Protein AF-0000000086033876 (afdb_homodimer)

Foldseek 3Di:
DDDDPPPDDDDDDPPPPDPDPPDDDPPPPDPPPDCPPPPPPPPDPPVVCVVVVVVVVPCCDPVQLVVLLVVLVVLCVVQDFAEEEFAALPADCPDPLLQQLLQLLLQRCLLLVGEYEYQLHHDSRVSNVNSNVVNVGHYAHEHEQPPDPCPDDDPDRPDDDPSRYHYDPDPVSRLSSSLVSQAAADLSRQYEYEYGYHDDRRVVSVVVNLVCVLVVNSPHPDDGAYEYACAVNRCVVVVVVVVVCCVVPVDPPCSVVVSYHYHHHSVVVLVVSCVVSVPDPVSSPRPPPPPPPD/DDDDDDPCPPDDDPDPPPPDDPPDDPPPPDPDPPPPPPPPPPPDPPVLCVVVVVVVPPPPPPVVLVVLLVVLVVLCVVQDFAEEEFAALPADCPDPLLQQLLQLLLQRCLLLVGEYEYQLHHDSRVSNVNSNVVNVGAYAHEHEQDPDDPPPDDPDRPDDDPSRYHYGPDPVSRLSSSLVSQAAADLSRQYEYEYGYHDDRRVVSVVVNLVCVLVVNSPHPDDGAYEYACAVNRCVVVVVVVVVCCVVPVDPPCSVVVSYHYHHHSVVVLVVSCVVSVPDPVSSPRPPPPPPPD

InterPro domains:
  IPR031100 LOG family [PF03641] (125-273)

Organism: Dendrobium nobile (NCBI:txid94219)

Sequence (588 aa):
MACNSAGGASASRVLLMKRRHHPGNKIEIGAGGSGRRSRVAMLSPRAFSADLKLELSQRSSPDQVKKEVQSCYELIQKLGRGAIYLGSSRVKDDHPHYLQAVELARDIARLLECTTWTGAGPGLMDAAIKGALEANKPVGGFKIAKESGEWSSSNFHPYLPSESYLTCRFFSARKHGLVDAAVRNEPSDMTVVVAFPGGIGTLDEVFEILALIQLDRIGSKLPVPFLLMNYDSFYSKLLEFFHDCEKWGAVAEGEIASLWRVCSENREALEYLANFYSIPQSKRNFGNREEHKIMACNSAGGASASRVLLMKRRHHPGNKIEIGAGGSGRRSRVAMLSPRAFSADLKLELSQRSSPDQVKKEVQSCYELIQKLGRGAIYLGSSRVKDDHPHYLQAVELARDIARLLECTTWTGAGPGLMDAAIKGALEANKPVGGFKIAKESGEWSSSNFHPYLPSESYLTCRFFSARKHGLVDAAVRNEPSDMTVVVAFPGGIGTLDEVFEILALIQLDRIGSKLPVPFLLMNYDSFYSKLLEFFHDCEKWGAVAEGEIASLWRVCSENREALEYLANFYSIPQSKRNFGNREEHKI

Secondary structure (DSSP, 8-state):
--------------------------------------------HHHHHHHHHHHHHTT--HHHHHHHHHHHHHHHHHH--EEEEE--SS--TTSHHHHHHHHHHHHHHHHHT-EEEE---STHHHHHHHHHHHTT--EEEEEEP--SS---S-SS-SSS-GGGEEEES-HHHHHHHHHHHH--SSTT---EEEE-S--HHHHHHHHHHHHHHHTT-S--SS---EEEE-GGGTTHHHHHHHHHHHHTTSS-TTTTTTT-EEESSHHHHHHHHHHHTT--GGG---S-------/--------------------------------------------HHHHHHHHHHHHHS--THHHHHHHHHHHHHHHHHH--EEEEE--SS--TTSHHHHHHHHHHHHHHHHHT-EEEE---STHHHHHHHHHHHTT--EEEEEEP--SS---S-SS-SSS-GGGEEEES-HHHHHHHHHHHH--SSTT---EEEE-S--HHHHHHHHHHHHHHHTT-S--SS---EEEE-GGGTTHHHHHHHHHHHHTTSS-TTTTTTT-EEESSHHHHHHHHHHHTT--GGG---S-------

Structure (mmCIF, N/CA/C/O backbone):
data_AF-0000000086033876-model_v1
#
loop_
_entity.id
_entity.type
_entity.pdbx_description
1 polymer "Cytokinin riboside 5'-monophosphate phosphoribohydrolase"
#
loop_
_atom_site.group_PDB
_atom_site.id
_atom_site.type_symbol
_atom_site.label_atom_id
_atom_site.label_alt_id
_atom_site.label_comp_id
_atom_site.label_asym_id
_atom_site.label_entity_id
_atom_site.label_seq_id
_atom_site.pdbx_PDB_ins_code
_atom_site.Cartn_x
_atom_site.Cartn_y
_atom_site.Cartn_z
_atom_site.occupancy
_atom_site.B_iso_or_equiv
_atom_site.auth_seq_id
_atom_site.auth_comp_id
_atom_site.auth_asym_id
_atom_site.auth_atom_id
_atom_site.pdbx_PDB_model_num
ATOM 1 N N . MET A 1 1 ? -5.711 74.812 -3.604 1 17.19 1 MET A N 1
ATOM 2 C CA . MET A 1 1 ? -4.438 75.438 -3.182 1 17.19 1 MET A CA 1
ATOM 3 C C . MET A 1 1 ? -3.297 74.438 -3.365 1 17.19 1 MET A C 1
ATOM 5 O O . MET A 1 1 ? -2.211 74.812 -3.816 1 17.19 1 MET A O 1
ATOM 9 N N . ALA A 1 2 ? -3.32 73.125 -2.744 1 16.47 2 ALA A N 1
ATOM 10 C CA . ALA A 1 2 ? -2.137 72.75 -1.964 1 16.47 2 ALA A CA 1
ATOM 11 C C . ALA A 1 2 ? -1.002 72.25 -2.869 1 16.47 2 ALA A C 1
ATOM 13 O O . ALA A 1 2 ? 0.115 72.812 -2.797 1 16.47 2 ALA A O 1
ATOM 14 N N . CYS A 1 3 ? -0.588 70.875 -2.652 1 19.33 3 CYS A N 1
ATOM 15 C CA . CYS A 1 3 ? 0.643 70.312 -2.1 1 19.33 3 CYS A CA 1
ATOM 16 C C . CYS A 1 3 ? 1.677 70.062 -3.195 1 19.33 3 CYS A C 1
ATOM 18 O O . CYS A 1 3 ? 1.325 69.688 -4.316 1 19.33 3 CYS A O 1
ATOM 20 N N . ASN A 1 4 ? 2.984 70.125 -2.857 1 18.28 4 ASN A N 1
ATOM 21 C CA . ASN A 1 4 ? 4.34 70.562 -3.219 1 18.28 4 ASN A CA 1
ATOM 22 C C . ASN A 1 4 ? 5.117 69.375 -3.848 1 18.28 4 ASN A C 1
ATOM 24 O O . ASN A 1 4 ? 5.199 68.312 -3.271 1 18.28 4 ASN A O 1
ATOM 28 N N . SER A 1 5 ? 5.496 69.25 -5.125 1 20.02 5 SER A N 1
ATOM 29 C CA . SER A 1 5 ? 6.074 68.5 -6.203 1 20.02 5 SER A CA 1
ATOM 30 C C . SER A 1 5 ? 7.578 68.312 -6.008 1 20.02 5 SER A C 1
ATOM 32 O O . SER A 1 5 ? 8.328 68.188 -6.98 1 20.02 5 SER A O 1
ATOM 34 N N . ALA A 1 6 ? 8.039 68.125 -4.551 1 17.98 6 ALA A N 1
ATOM 35 C CA . ALA A 1 6 ? 9.445 68.5 -4.426 1 17.98 6 ALA A CA 1
ATOM 36 C C . ALA A 1 6 ? 10.352 67.438 -5.039 1 17.98 6 ALA A C 1
ATOM 38 O O . ALA A 1 6 ? 10.281 66.25 -4.66 1 17.98 6 ALA A O 1
ATOM 39 N N . GLY A 1 7 ? 11 67.562 -6.199 1 19.09 7 GLY A N 1
ATOM 40 C CA . GLY A 1 7 ? 11.758 66.812 -7.207 1 19.09 7 GLY A CA 1
ATOM 41 C C . GLY A 1 7 ? 13.18 66.5 -6.773 1 19.09 7 GLY A C 1
ATOM 42 O O . GLY A 1 7 ? 13.984 66 -7.57 1 19.09 7 GLY A O 1
ATOM 43 N N . GLY A 1 8 ? 13.672 66.75 -5.375 1 17.77 8 GLY A N 1
ATOM 44 C CA . GLY A 1 8 ? 15.078 67.125 -5.41 1 17.77 8 GLY A CA 1
ATOM 45 C C . GLY A 1 8 ? 16 65.938 -5.715 1 17.77 8 GLY A C 1
ATOM 46 O O . GLY A 1 8 ? 15.742 64.812 -5.301 1 17.77 8 GLY A O 1
ATOM 47 N N . ALA A 1 9 ? 17.047 65.938 -6.668 1 18.61 9 ALA A N 1
ATOM 48 C CA . ALA A 1 9 ? 17.969 65.25 -7.582 1 18.61 9 ALA A CA 1
ATOM 49 C C . ALA A 1 9 ? 19.25 64.875 -6.863 1 18.61 9 ALA A C 1
ATOM 51 O O . ALA A 1 9 ? 20.156 64.25 -7.473 1 18.61 9 ALA A O 1
ATOM 52 N N . SER A 1 10 ? 19.422 64.938 -5.434 1 17.39 10 SER A N 1
ATOM 53 C CA . SER A 1 10 ? 20.828 65.25 -5.156 1 17.39 10 SER A CA 1
ATOM 54 C C . SER A 1 10 ? 21.719 64.062 -5.418 1 17.39 10 SER A C 1
ATOM 56 O O . SER A 1 10 ? 21.297 62.906 -5.207 1 17.39 10 SER A O 1
ATOM 58 N N . ALA A 1 11 ? 22.969 64.188 -6.008 1 18.91 11 ALA A N 1
ATOM 59 C CA . ALA A 1 11 ? 24.125 63.75 -6.777 1 18.91 11 ALA A CA 1
ATOM 60 C C . ALA A 1 11 ? 25.141 63.062 -5.875 1 18.91 11 ALA A C 1
ATOM 62 O O . ALA A 1 11 ? 26.297 62.844 -6.273 1 18.91 11 ALA A O 1
ATOM 63 N N . SER A 1 12 ? 24.719 62.375 -4.676 1 18.36 12 SER A N 1
ATOM 64 C CA . SER A 1 12 ? 25.812 62.281 -3.717 1 18.36 12 SER A CA 1
ATOM 65 C C . SER A 1 12 ? 26.969 61.469 -4.277 1 18.36 12 SER A C 1
ATOM 67 O O . SER A 1 12 ? 26.766 60.562 -5.082 1 18.36 12 SER A O 1
ATOM 69 N N . ARG A 1 13 ? 28.281 61.875 -3.977 1 17.62 13 ARG A N 1
ATOM 70 C CA . ARG A 1 13 ? 29.719 61.875 -4.273 1 17.62 13 ARG A CA 1
ATOM 71 C C . ARG A 1 13 ? 30.328 60.531 -3.898 1 17.62 13 ARG A C 1
ATOM 73 O O . ARG A 1 13 ? 30.016 59.969 -2.846 1 17.62 13 ARG A O 1
ATOM 80 N N . VAL A 1 14 ? 30.938 59.75 -4.844 1 19.69 14 VAL A N 1
ATOM 81 C CA . VAL A 1 14 ? 31.547 58.469 -5.168 1 19.69 14 VAL A CA 1
ATOM 82 C C . VAL A 1 14 ? 32.844 58.281 -4.367 1 19.69 14 VAL A C 1
ATOM 84 O O . VAL A 1 14 ? 33.531 57.281 -4.543 1 19.69 14 VAL A O 1
ATOM 87 N N . LEU A 1 15 ? 32.875 58.656 -2.982 1 18.06 15 LEU A N 1
ATOM 88 C CA . LEU A 1 15 ? 34.281 58.75 -2.531 1 18.06 15 LEU A CA 1
ATOM 89 C C . LEU A 1 15 ? 34.969 57.406 -2.67 1 18.06 15 LEU A C 1
ATOM 91 O O . LEU A 1 15 ? 34.469 56.375 -2.215 1 18.06 15 LEU A O 1
ATOM 95 N N . LEU A 1 16 ? 36.094 57.281 -3.41 1 19.42 16 LEU A N 1
ATOM 96 C CA . LEU A 1 16 ? 37.094 56.406 -4.004 1 19.42 16 LEU A CA 1
ATOM 97 C C . LEU A 1 16 ? 37.969 55.812 -2.928 1 19.42 16 LEU A C 1
ATOM 99 O O . LEU A 1 16 ? 39.031 56.344 -2.605 1 19.42 16 LEU A O 1
ATOM 103 N N . MET A 1 17 ? 37.469 55.531 -1.629 1 19.05 17 MET A N 1
ATOM 104 C CA . MET A 1 17 ? 38.625 55.406 -0.745 1 19.05 17 MET A CA 1
ATOM 105 C C . MET A 1 17 ? 39.5 54.219 -1.147 1 19.05 17 MET A C 1
ATOM 107 O O . MET A 1 17 ? 39 53.188 -1.575 1 19.05 17 MET A O 1
ATOM 111 N N . LYS A 1 18 ? 40.875 54.469 -1.224 1 18.97 18 LYS A N 1
ATOM 112 C CA . LYS A 1 18 ? 42.156 53.875 -1.624 1 18.97 18 LYS A CA 1
ATOM 113 C C . LYS A 1 18 ? 42.5 52.656 -0.771 1 18.97 18 LYS A C 1
ATOM 115 O O . LYS A 1 18 ? 42.531 52.75 0.458 1 18.97 18 LYS A O 1
ATOM 120 N N . ARG A 1 19 ? 42.219 51.438 -1.263 1 19.45 19 ARG A N 1
ATOM 121 C CA . ARG A 1 19 ? 42.375 50.094 -0.718 1 19.45 19 ARG A CA 1
ATOM 122 C C . ARG A 1 19 ? 43.812 49.781 -0.395 1 19.45 19 ARG A C 1
ATOM 124 O O . ARG A 1 19 ? 44.656 49.75 -1.291 1 19.45 19 ARG A O 1
ATOM 131 N N . ARG A 1 20 ? 44.281 50.344 0.74 1 18.92 20 ARG A N 1
ATOM 132 C CA . ARG A 1 20 ? 45.688 50.156 1.101 1 18.92 20 ARG A CA 1
ATOM 133 C C . ARG A 1 20 ? 46.062 48.688 1.142 1 18.92 20 ARG A C 1
ATOM 135 O O . ARG A 1 20 ? 45.281 47.844 1.563 1 18.92 20 ARG A O 1
ATOM 142 N N . HIS A 1 21 ? 47.188 48.219 0.461 1 20.92 21 HIS A N 1
ATOM 143 C CA . HIS A 1 21 ? 47.875 47.031 -0.048 1 20.92 21 HIS A CA 1
ATOM 144 C C . HIS A 1 21 ? 48.562 46.281 1.08 1 20.92 21 HIS A C 1
ATOM 146 O O . HIS A 1 21 ? 49.25 45.281 0.831 1 20.92 21 HIS A O 1
ATOM 152 N N . HIS A 1 22 ? 48.031 46.25 2.369 1 21.25 22 HIS A N 1
ATOM 153 C CA . HIS A 1 22 ? 49.125 45.875 3.256 1 21.25 22 HIS A CA 1
ATOM 154 C C . HIS A 1 22 ? 49.625 44.469 2.918 1 21.25 22 HIS A C 1
ATOM 156 O O . HIS A 1 22 ? 48.875 43.625 2.443 1 21.25 22 HIS A O 1
ATOM 162 N N . PRO A 1 23 ? 50.969 44.219 2.998 1 23.08 23 PRO A N 1
ATOM 163 C CA . PRO A 1 23 ? 51.969 43.25 2.529 1 23.08 23 PRO A CA 1
ATOM 164 C C . PRO A 1 23 ? 51.875 41.938 3.275 1 23.08 23 PRO A C 1
ATOM 166 O O . PRO A 1 23 ? 52.031 41.906 4.5 1 23.08 23 PRO A O 1
ATOM 169 N N . GLY A 1 24 ? 50.781 41.188 3.217 1 19.09 24 GLY A N 1
ATOM 170 C CA . GLY A 1 24 ? 50.594 40.031 4.109 1 19.09 24 GLY A CA 1
ATOM 171 C C . GLY A 1 24 ? 51.781 39.094 4.129 1 19.09 24 GLY A C 1
ATOM 172 O O . GLY A 1 24 ? 52.469 38.938 3.113 1 19.09 24 GLY A O 1
ATOM 173 N N . ASN A 1 25 ? 52.375 38.906 5.32 1 20.28 25 ASN A N 1
ATOM 174 C CA . ASN A 1 25 ? 53.469 38.125 5.883 1 20.28 25 ASN A CA 1
ATOM 175 C C . ASN A 1 25 ? 53.406 36.656 5.496 1 20.28 25 ASN A C 1
ATOM 177 O O . ASN A 1 25 ? 52.312 36.094 5.434 1 20.28 25 ASN A O 1
ATOM 181 N N . LYS A 1 26 ? 54.531 36.156 4.934 1 22.56 26 LYS A N 1
ATOM 182 C CA . LYS A 1 26 ? 54.875 34.875 4.309 1 22.56 26 LYS A CA 1
ATOM 183 C C . LYS A 1 26 ? 54.781 33.75 5.312 1 22.56 26 LYS A C 1
ATOM 185 O O . LYS A 1 26 ? 55.688 33.594 6.16 1 22.56 26 LYS A O 1
ATOM 190 N N . ILE A 1 27 ? 53.625 33.625 6.047 1 20.98 27 ILE A N 1
ATOM 191 C CA . ILE A 1 27 ? 53.812 32.562 7.035 1 20.98 27 ILE A CA 1
ATOM 192 C C . ILE A 1 27 ? 54.25 31.281 6.34 1 20.98 27 ILE A C 1
ATOM 194 O O . ILE A 1 27 ? 53.625 30.828 5.379 1 20.98 27 ILE A O 1
ATOM 198 N N . GLU A 1 28 ? 55.469 30.922 6.551 1 22.09 28 GLU A N 1
ATOM 199 C CA . GLU A 1 28 ? 56.281 29.781 6.102 1 22.09 28 GLU A CA 1
ATOM 200 C C . GLU A 1 28 ? 55.656 28.453 6.559 1 22.09 28 GLU A C 1
ATOM 202 O O . GLU A 1 28 ? 55.688 28.125 7.746 1 22.09 28 GLU A O 1
ATOM 207 N N . ILE A 1 29 ? 54.344 28.25 6.43 1 22.08 29 ILE A N 1
ATOM 208 C CA . ILE A 1 29 ? 53.938 27.031 7.113 1 22.08 29 ILE A CA 1
ATOM 209 C C . ILE A 1 29 ? 54.719 25.828 6.559 1 22.08 29 ILE A C 1
ATOM 211 O O . ILE A 1 29 ? 54.781 25.641 5.344 1 22.08 29 ILE A O 1
ATOM 215 N N . GLY A 1 30 ? 55.625 25.297 7.359 1 21.28 30 GLY A N 1
ATOM 216 C CA . GLY A 1 30 ? 56.5 24.141 7.242 1 21.28 30 GLY A CA 1
ATOM 217 C C . GLY A 1 30 ? 55.75 22.875 6.852 1 21.28 30 GLY A C 1
ATOM 218 O O . GLY A 1 30 ? 54.656 22.609 7.355 1 21.28 30 GLY A O 1
ATOM 219 N N . ALA A 1 31 ? 55.969 22.266 5.695 1 23.03 31 ALA A N 1
ATOM 220 C CA . ALA A 1 31 ? 55.406 21.203 4.879 1 23.03 31 ALA A CA 1
ATOM 221 C C . ALA A 1 31 ? 55.594 19.844 5.547 1 23.03 31 ALA A C 1
ATOM 223 O O . ALA A 1 31 ? 55.281 18.812 4.957 1 23.03 31 ALA A O 1
ATOM 224 N N . GLY A 1 32 ? 56.094 19.797 6.762 1 23.28 32 GLY A N 1
ATOM 225 C CA . GLY A 1 32 ? 56.719 18.5 6.871 1 23.28 32 GLY A CA 1
ATOM 226 C C . GLY A 1 32 ? 55.719 17.344 6.902 1 23.28 32 GLY A C 1
ATOM 227 O O . GLY A 1 32 ? 56.094 16.219 7.199 1 23.28 32 GLY A O 1
ATOM 228 N N . GLY A 1 33 ? 54.406 17.516 6.938 1 22.5 33 GLY A N 1
ATOM 229 C CA . GLY A 1 33 ? 53.656 16.406 7.523 1 22.5 33 GLY A CA 1
ATOM 230 C C . GLY A 1 33 ? 53.844 15.109 6.766 1 22.5 33 GLY A C 1
ATOM 231 O O . GLY A 1 33 ? 53.75 15.078 5.535 1 22.5 33 GLY A O 1
ATOM 232 N N . SER A 1 34 ? 54.75 14.172 7.258 1 25.28 34 SER A N 1
ATOM 233 C CA . SER A 1 34 ? 55 12.789 6.859 1 25.28 34 SER A CA 1
ATOM 234 C C . SER A 1 34 ? 53.656 12.039 6.668 1 25.28 34 SER A C 1
ATOM 236 O O . SER A 1 34 ? 52.781 12.133 7.5 1 25.28 34 SER A O 1
ATOM 238 N N . GLY A 1 35 ? 53.281 11.828 5.457 1 23.64 35 GLY A N 1
ATOM 239 C CA . GLY A 1 35 ? 52.062 11.203 4.941 1 23.64 35 GLY A CA 1
ATOM 240 C C . GLY A 1 35 ? 51.906 9.766 5.391 1 23.64 35 GLY A C 1
ATOM 241 O O . GLY A 1 35 ? 52.438 8.852 4.773 1 23.64 35 GLY A O 1
ATOM 242 N N . ARG A 1 36 ? 52.125 9.469 6.699 1 25.06 36 ARG A N 1
ATOM 243 C CA . ARG A 1 36 ? 51.812 8.078 7.012 1 25.06 36 ARG A CA 1
ATOM 244 C C . ARG A 1 36 ? 50.469 7.664 6.426 1 25.06 36 ARG A C 1
ATOM 246 O O . ARG A 1 36 ? 49.438 8.273 6.727 1 25.06 36 ARG A O 1
ATOM 253 N N . ARG A 1 37 ? 50.562 7.035 5.27 1 24.14 37 ARG A N 1
ATOM 254 C CA . ARG A 1 37 ? 49.469 6.355 4.574 1 24.14 37 ARG A CA 1
ATOM 255 C C . ARG A 1 37 ? 48.781 5.332 5.48 1 24.14 37 ARG A C 1
ATOM 257 O O . ARG A 1 37 ? 49.406 4.348 5.887 1 24.14 37 ARG A O 1
ATOM 264 N N . SER A 1 38 ? 48.031 5.816 6.512 1 24.42 38 SER A N 1
ATOM 265 C CA . SER A 1 38 ? 47.25 4.832 7.246 1 24.42 38 SER A CA 1
ATOM 266 C C . SER A 1 38 ? 46.5 3.898 6.297 1 24.42 38 SER A C 1
ATOM 268 O O . SER A 1 38 ? 45.781 4.355 5.398 1 24.42 38 SER A O 1
ATOM 270 N N . ARG A 1 39 ? 47.156 2.766 6.023 1 25.19 39 ARG A N 1
ATOM 271 C CA . ARG A 1 39 ? 46.5 1.638 5.379 1 25.19 39 ARG A CA 1
ATOM 272 C C . ARG A 1 39 ? 45.125 1.366 6.016 1 25.19 39 ARG A C 1
ATOM 274 O O . ARG A 1 39 ? 45.062 0.929 7.168 1 25.19 39 ARG A O 1
ATOM 281 N N . VAL A 1 40 ? 44.219 2.295 5.793 1 25.14 40 VAL A N 1
ATOM 282 C CA . VAL A 1 40 ? 42.875 1.873 6.168 1 25.14 40 VAL A CA 1
ATOM 283 C C . VAL A 1 40 ? 42.625 0.461 5.648 1 25.14 40 VAL A C 1
ATOM 285 O O . VAL A 1 40 ? 42.656 0.217 4.441 1 25.14 40 VAL A O 1
ATOM 288 N N . ALA A 1 41 ? 43.062 -0.554 6.441 1 26.94 41 ALA A N 1
ATOM 289 C CA . ALA A 1 41 ? 42.594 -1.929 6.227 1 26.94 41 ALA A CA 1
ATOM 290 C C . ALA A 1 41 ? 41.156 -1.97 5.77 1 26.94 41 ALA A C 1
ATOM 292 O O . ALA A 1 41 ? 40.25 -1.476 6.465 1 26.94 41 ALA A O 1
ATOM 293 N N . MET A 1 42 ? 41.031 -1.963 4.457 1 24.95 42 MET A N 1
ATOM 294 C CA . MET A 1 42 ? 39.75 -2.209 3.811 1 24.95 42 MET A CA 1
ATOM 295 C C . MET A 1 42 ? 39.031 -3.406 4.438 1 24.95 42 MET A C 1
ATOM 297 O O . MET A 1 42 ? 39.5 -4.539 4.332 1 24.95 42 MET A O 1
ATOM 301 N N . LEU A 1 43 ? 38.625 -3.26 5.719 1 27.22 43 LEU A N 1
ATOM 302 C CA . LEU A 1 43 ? 37.781 -4.336 6.211 1 27.22 43 LEU A CA 1
ATOM 303 C C . LEU A 1 43 ? 36.875 -4.879 5.102 1 27.22 43 LEU A C 1
ATOM 305 O O . LEU A 1 43 ? 36.281 -4.109 4.355 1 27.22 43 LEU A O 1
ATOM 309 N N . SER A 1 44 ? 37.25 -6.109 4.738 1 28.16 44 SER A N 1
ATOM 310 C CA . SER A 1 44 ? 36.656 -6.875 3.652 1 28.16 44 SER A CA 1
ATOM 311 C C . SER A 1 44 ? 35.156 -6.832 3.723 1 28.16 44 SER A C 1
ATOM 313 O O . SER A 1 44 ? 34.562 -6.996 4.797 1 28.16 44 SER A O 1
ATOM 315 N N . PRO A 1 45 ? 34.5 -6.352 2.658 1 30.19 45 PRO A N 1
ATOM 31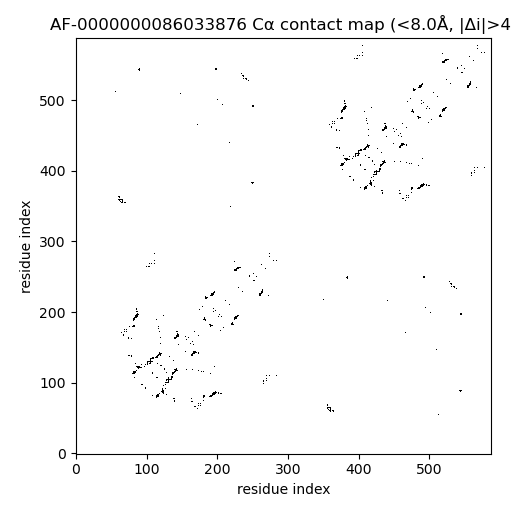6 C CA . PRO A 1 45 ? 33.062 -6.203 2.479 1 30.19 45 PRO A CA 1
ATOM 317 C C . PRO A 1 45 ? 32.281 -7.484 2.801 1 30.19 45 PRO A C 1
ATOM 319 O O . PRO A 1 45 ? 31.047 -7.504 2.746 1 30.19 45 PRO A O 1
ATOM 322 N N . ARG A 1 46 ? 32.969 -8.609 3.01 1 32.75 46 ARG A N 1
ATOM 323 C CA . ARG A 1 46 ? 32.344 -9.922 3.15 1 32.75 46 ARG A CA 1
ATOM 324 C C . ARG A 1 46 ? 31.672 -10.055 4.512 1 32.75 46 ARG A C 1
ATOM 326 O O . ARG A 1 46 ? 30.703 -10.805 4.66 1 32.75 46 ARG A O 1
ATOM 333 N N . ALA A 1 47 ? 32.406 -9.633 5.621 1 32.44 47 ALA A N 1
ATOM 334 C CA . ALA A 1 47 ? 31.922 -9.93 6.961 1 32.44 47 ALA A CA 1
ATOM 335 C C . ALA A 1 47 ? 30.578 -9.25 7.215 1 32.44 47 ALA A C 1
ATOM 337 O O . ALA A 1 47 ? 29.688 -9.82 7.859 1 32.44 47 ALA A O 1
ATOM 338 N N . PHE A 1 48 ? 30.516 -7.918 6.781 1 30.83 48 PHE A N 1
ATOM 339 C CA . PHE A 1 48 ? 29.328 -7.102 7.02 1 30.83 48 PHE A CA 1
ATOM 340 C C . PHE A 1 48 ? 28.156 -7.613 6.207 1 30.83 48 PHE A C 1
ATOM 342 O O . PHE A 1 48 ? 27 -7.473 6.625 1 30.83 48 PHE A O 1
ATOM 349 N N . SER A 1 49 ? 28.406 -8.289 5.027 1 33.47 49 SER A N 1
ATOM 350 C CA . SER A 1 49 ? 27.344 -8.859 4.203 1 33.47 49 SER A CA 1
ATOM 351 C C . SER A 1 49 ? 26.688 -10.047 4.898 1 33.47 49 SER A C 1
ATOM 353 O O . SER A 1 49 ? 25.453 -10.18 4.871 1 33.47 49 SER A O 1
ATOM 355 N N . ALA A 1 50 ? 27.453 -10.852 5.539 1 34.47 50 ALA A N 1
ATOM 356 C CA . ALA A 1 50 ? 26.953 -12.062 6.188 1 34.47 50 ALA A CA 1
ATOM 357 C C . ALA A 1 50 ? 26.109 -11.719 7.418 1 34.47 50 ALA A C 1
ATOM 359 O O . ALA A 1 50 ? 25.078 -12.336 7.66 1 34.47 50 ALA A O 1
ATOM 360 N N . ASP A 1 51 ? 26.672 -10.875 8.258 1 33.31 51 ASP A N 1
ATOM 361 C CA . ASP A 1 51 ? 25.984 -10.523 9.5 1 33.31 51 ASP A CA 1
ATOM 362 C C . ASP A 1 51 ? 24.672 -9.797 9.219 1 33.31 51 ASP A C 1
ATOM 364 O O . ASP A 1 51 ? 23.688 -9.984 9.945 1 33.31 51 ASP A O 1
ATOM 368 N N . LEU A 1 52 ? 24.641 -8.859 8.234 1 31.45 52 LEU A N 1
ATOM 369 C CA . LEU A 1 52 ? 23.406 -8.211 7.777 1 31.45 52 LEU A CA 1
ATOM 370 C C . LEU A 1 52 ? 22.484 -9.219 7.094 1 31.45 52 LEU A C 1
ATOM 372 O O . LEU A 1 52 ? 21.266 -9.172 7.277 1 31.45 52 LEU A O 1
ATOM 376 N N . LYS A 1 53 ? 23.031 -10.062 6.266 1 35.78 53 LYS A N 1
ATOM 377 C CA . LYS A 1 53 ? 22.328 -11.195 5.672 1 35.78 53 LYS A CA 1
ATOM 378 C C . LYS A 1 53 ? 21.672 -12.062 6.746 1 35.78 53 LYS A C 1
ATOM 380 O O . LYS A 1 53 ? 20.547 -12.523 6.574 1 35.78 53 LYS A O 1
ATOM 385 N N . LEU A 1 54 ? 22.516 -12.469 7.73 1 35.41 54 LEU A N 1
ATOM 386 C CA . LEU A 1 54 ? 22.016 -13.195 8.898 1 35.41 54 LEU A CA 1
ATOM 387 C C . LEU A 1 54 ? 20.984 -12.375 9.656 1 35.41 54 LEU A C 1
ATOM 389 O O . LEU A 1 54 ? 19.984 -12.922 10.133 1 35.41 54 LEU A O 1
ATOM 393 N N . GLU A 1 55 ? 21.328 -11.062 9.859 1 35.03 55 GLU A N 1
ATOM 394 C CA . GLU A 1 55 ? 20.359 -10.188 10.531 1 35.03 55 GLU A CA 1
ATOM 395 C C . GLU A 1 55 ? 19.078 -10.047 9.719 1 35.03 55 GLU A C 1
ATOM 397 O O . GLU A 1 55 ? 17.984 -9.961 10.289 1 35.03 55 GLU A O 1
ATOM 402 N N . LEU A 1 56 ? 19.203 -9.883 8.438 1 37 56 LEU A N 1
ATOM 403 C CA . LEU A 1 56 ? 18.031 -9.945 7.57 1 37 56 LEU A CA 1
ATOM 404 C C . LEU A 1 56 ? 17.469 -11.359 7.527 1 37 56 LEU A C 1
ATOM 406 O O . LEU A 1 56 ? 16.312 -11.562 7.137 1 37 56 LEU A O 1
ATOM 410 N N . SER A 1 57 ? 18.359 -12.273 7.418 1 38.25 57 SER A N 1
ATOM 411 C CA . SER A 1 57 ? 17.875 -13.656 7.41 1 38.25 57 SER A CA 1
ATOM 412 C C . SER A 1 57 ? 16.969 -13.93 8.602 1 38.25 57 SER A C 1
ATOM 414 O O . SER A 1 57 ? 16.109 -14.812 8.547 1 38.25 57 SER A O 1
ATOM 416 N N . GLN A 1 58 ? 17.797 -13.805 9.898 1 35.84 58 GLN A N 1
ATOM 417 C CA . GLN A 1 58 ? 16.984 -14.023 11.094 1 35.84 58 GLN A CA 1
ATOM 418 C C . GLN A 1 58 ? 15.859 -13 11.188 1 35.84 58 GLN A C 1
ATOM 420 O O . GLN A 1 58 ? 16.109 -11.805 11.344 1 35.84 58 GLN A O 1
ATOM 425 N N . ARG A 1 59 ? 14.922 -12.922 10.617 1 38.5 59 ARG A N 1
ATOM 426 C CA . ARG A 1 59 ? 13.625 -12.297 10.82 1 38.5 59 ARG A CA 1
ATOM 427 C C . ARG A 1 59 ? 13.492 -11.766 12.242 1 38.5 59 ARG A C 1
ATOM 429 O O . ARG A 1 59 ? 12.977 -12.461 13.125 1 38.5 59 ARG A O 1
ATOM 436 N N . SER A 1 60 ? 14.383 -11.375 12.938 1 44.97 60 SER A N 1
ATOM 437 C CA . SER A 1 60 ? 14.539 -10.594 14.156 1 44.97 60 SER A CA 1
ATOM 438 C C . SER A 1 60 ? 13.398 -9.594 14.32 1 44.97 60 SER A C 1
ATOM 440 O O . SER A 1 60 ? 13.539 -8.414 13.977 1 44.97 60 SER A O 1
ATOM 442 N N . SER A 1 61 ? 11.773 -10.172 14.086 1 59.97 61 SER A N 1
ATOM 443 C CA . SER A 1 61 ? 10.633 -10.859 13.484 1 59.97 61 SER A CA 1
ATOM 444 C C . SER A 1 61 ? 9.32 -10.227 13.914 1 59.97 61 SER A C 1
ATOM 446 O O . SER A 1 61 ? 9.305 -9.258 14.68 1 59.97 61 SER A O 1
ATOM 448 N N . PRO A 1 62 ? 8.703 -10.648 14.188 1 75.38 62 PRO A N 1
ATOM 449 C CA . PRO A 1 62 ? 7.422 -10.141 14.695 1 75.38 62 PRO A CA 1
ATOM 450 C C . PRO A 1 62 ? 7.578 -9.305 15.961 1 75.38 62 PRO A C 1
ATOM 452 O O . PRO A 1 62 ? 6.867 -8.312 16.141 1 75.38 62 PRO A O 1
ATOM 455 N N . ASP A 1 63 ? 8.672 -9.477 16.734 1 83.25 63 ASP A N 1
ATOM 456 C CA . ASP A 1 63 ? 8.883 -8.75 17.984 1 83.25 63 ASP A CA 1
ATOM 457 C C . ASP A 1 63 ? 9.445 -7.355 17.719 1 83.25 63 ASP A C 1
ATOM 459 O O . ASP A 1 63 ? 9.055 -6.391 18.375 1 83.25 63 ASP A O 1
ATOM 463 N N . GLN A 1 64 ? 10.328 -7.297 16.844 1 83.81 64 GLN A N 1
ATOM 464 C CA . GLN A 1 64 ? 10.93 -6.004 16.531 1 83.81 64 GLN A CA 1
ATOM 465 C C . GLN A 1 64 ? 9.906 -5.074 15.883 1 83.81 64 GLN A C 1
ATOM 467 O O . GLN A 1 64 ? 9.898 -3.869 16.156 1 83.81 64 GLN A O 1
ATOM 472 N N . VAL A 1 65 ? 9.156 -5.609 15.047 1 83.12 65 VAL A N 1
ATOM 473 C CA . VAL A 1 65 ? 8.102 -4.816 14.43 1 83.12 65 VAL A CA 1
ATOM 474 C C . VAL A 1 65 ? 7.16 -4.281 15.508 1 83.12 65 VAL A C 1
ATOM 476 O O . VAL A 1 65 ? 6.793 -3.104 15.492 1 83.12 65 VAL A O 1
ATOM 479 N N . LYS A 1 66 ? 6.828 -5.148 16.438 1 86.12 66 LYS A N 1
ATOM 480 C CA . LYS A 1 66 ? 5.949 -4.762 17.547 1 86.12 66 LYS A CA 1
ATOM 481 C C . LYS A 1 66 ? 6.539 -3.596 18.344 1 86.12 66 LYS A C 1
ATOM 483 O O . LYS A 1 66 ? 5.844 -2.625 18.641 1 86.12 66 LYS A O 1
ATOM 488 N N . LYS A 1 67 ? 7.746 -3.686 18.625 1 90 67 LYS A N 1
ATOM 489 C CA . LYS A 1 67 ? 8.414 -2.648 19.406 1 90 67 LYS A CA 1
ATOM 490 C C . LYS A 1 67 ? 8.438 -1.322 18.656 1 90 67 LYS A C 1
ATOM 492 O O . LYS A 1 67 ? 8.211 -0.264 19.234 1 90 67 LYS A O 1
ATOM 497 N N . GLU A 1 68 ? 8.672 -1.412 17.391 1 90.25 68 GLU A N 1
ATOM 498 C CA . GLU A 1 68 ? 8.719 -0.197 16.594 1 90.25 68 GLU A CA 1
ATOM 499 C C . GLU A 1 68 ? 7.336 0.447 16.484 1 90.25 68 GLU A C 1
ATOM 501 O O . GLU A 1 68 ? 7.207 1.669 16.594 1 90.25 68 GLU A O 1
ATOM 506 N N . VAL A 1 69 ? 6.375 -0.353 16.375 1 90.94 69 VAL A N 1
ATOM 507 C CA . VAL A 1 69 ? 5.012 0.162 16.297 1 90.94 69 VAL A CA 1
ATOM 508 C C . VAL A 1 69 ? 4.633 0.838 17.609 1 90.94 69 VAL A C 1
ATOM 510 O O . VAL A 1 69 ? 4.059 1.929 17.609 1 90.94 69 VAL A O 1
ATOM 513 N N . GLN A 1 70 ? 4.977 0.217 18.672 1 92.75 70 GLN A N 1
ATOM 514 C CA . GLN A 1 70 ? 4.699 0.792 19.984 1 92.75 70 GLN A CA 1
ATOM 515 C C . GLN A 1 70 ? 5.406 2.133 20.156 1 92.75 70 GLN A C 1
ATOM 517 O O . GLN A 1 70 ? 4.836 3.076 20.703 1 92.75 70 GLN A O 1
ATOM 522 N N . SER A 1 71 ? 6.586 2.191 19.703 1 95.5 71 SER A N 1
ATOM 523 C CA . SER A 1 71 ? 7.34 3.439 19.781 1 95.5 71 SER A CA 1
ATOM 524 C C . SER A 1 71 ? 6.68 4.535 18.953 1 95.5 71 SER A C 1
ATOM 526 O O . SER A 1 71 ? 6.676 5.703 19.344 1 95.5 71 SER A O 1
ATOM 528 N N . CYS A 1 72 ? 6.168 4.172 17.844 1 95.88 72 CYS A N 1
ATOM 529 C CA . CYS A 1 72 ? 5.449 5.137 17.016 1 95.88 72 CYS A CA 1
ATOM 530 C C . CYS A 1 72 ? 4.242 5.695 17.766 1 95.88 72 CYS A C 1
ATOM 532 O O . CYS A 1 72 ? 4.016 6.906 17.766 1 95.88 72 CYS A O 1
ATOM 534 N N . TYR A 1 73 ? 3.502 4.82 18.438 1 94.44 73 TYR A N 1
ATOM 535 C CA . TYR A 1 73 ? 2.32 5.242 19.172 1 94.44 73 TYR A CA 1
ATOM 536 C C . TYR A 1 73 ? 2.699 6.188 20.312 1 94.44 73 TYR A C 1
ATOM 538 O O . TYR A 1 73 ? 2.01 7.18 20.562 1 94.44 73 TYR A O 1
ATOM 546 N N . GLU A 1 74 ? 3.77 5.863 20.922 1 96.88 74 GLU A N 1
ATOM 547 C CA . GLU A 1 74 ? 4.227 6.699 22.016 1 96.88 74 GLU A CA 1
ATOM 548 C C . GLU A 1 74 ? 4.609 8.094 21.531 1 96.88 74 GLU A C 1
ATOM 550 O O . GLU A 1 74 ? 4.309 9.094 22.203 1 96.88 74 GLU A O 1
ATOM 555 N N . LEU A 1 75 ? 5.246 8.133 20.422 1 97.88 75 LEU A N 1
ATOM 556 C CA . LEU A 1 75 ? 5.625 9.43 19.875 1 97.88 75 LEU A CA 1
ATOM 557 C C . LEU A 1 75 ? 4.395 10.242 19.5 1 97.88 75 LEU A C 1
ATOM 559 O O . LEU A 1 75 ? 4.355 11.453 19.719 1 97.88 75 LEU A O 1
ATOM 563 N N . ILE A 1 76 ? 3.422 9.594 18.984 1 98 76 ILE A N 1
ATOM 564 C CA . ILE A 1 76 ? 2.184 10.258 18.594 1 98 76 ILE A CA 1
ATOM 565 C C . ILE A 1 76 ? 1.468 10.781 19.844 1 98 76 ILE A C 1
ATOM 567 O O . ILE A 1 76 ? 0.899 11.875 19.828 1 98 76 ILE A O 1
ATOM 571 N N . GLN A 1 77 ? 1.483 9.977 20.891 1 96.69 77 GLN A N 1
ATOM 572 C CA . GLN A 1 77 ? 0.886 10.422 22.141 1 96.69 77 GLN A CA 1
ATOM 573 C C . GLN A 1 77 ? 1.582 11.68 22.656 1 96.69 77 GLN A C 1
ATOM 575 O O . GLN A 1 77 ? 0.934 12.57 23.219 1 96.69 77 GLN A O 1
ATOM 580 N N . LYS A 1 78 ? 2.822 11.719 22.484 1 97.69 78 LYS A N 1
ATOM 581 C CA . LYS A 1 78 ? 3.621 12.836 22.969 1 97.69 78 LYS A CA 1
ATOM 582 C C . LYS A 1 78 ? 3.381 14.094 22.125 1 97.69 78 LYS A C 1
ATOM 584 O O . LYS A 1 78 ? 3.252 15.188 22.672 1 97.69 78 LYS A O 1
ATOM 589 N N . LEU A 1 79 ? 3.277 13.953 20.812 1 98.19 79 LEU A N 1
ATOM 590 C CA . LEU A 1 79 ? 3.285 15.109 19.906 1 98.19 79 LEU A CA 1
ATOM 591 C C . LEU A 1 79 ? 1.871 15.445 19.453 1 98.19 79 LEU A C 1
ATOM 593 O O . LEU A 1 79 ? 1.627 16.547 18.938 1 98.19 79 LEU A O 1
ATOM 597 N N . GLY A 1 80 ? 0.968 14.477 19.609 1 97.94 80 GLY A N 1
ATOM 598 C CA . GLY A 1 80 ? -0.405 14.672 19.172 1 97.94 80 GLY A CA 1
ATOM 599 C C . GLY A 1 80 ? -0.651 14.211 17.75 1 97.94 80 GLY A C 1
ATOM 600 O O . GLY A 1 80 ? 0.256 14.25 16.922 1 97.94 80 GLY A O 1
ATOM 601 N N . ARG A 1 81 ? -1.886 13.828 17.484 1 98.31 81 ARG A N 1
ATOM 602 C CA . ARG A 1 81 ? -2.318 13.484 16.125 1 98.31 81 ARG A CA 1
ATOM 603 C C . ARG A 1 81 ? -2.459 14.727 15.258 1 98.31 81 ARG A C 1
ATOM 605 O O . ARG A 1 81 ? -2.494 15.852 15.773 1 98.31 81 ARG A O 1
ATOM 612 N N . GLY A 1 82 ? -2.494 14.5 13.891 1 98.75 82 GLY A N 1
ATOM 613 C CA . GLY A 1 82 ? -2.596 15.688 13.062 1 98.75 82 GLY A CA 1
ATOM 614 C C . GLY A 1 82 ? -2.576 15.383 11.578 1 98.75 82 GLY A C 1
ATOM 615 O O . GLY A 1 82 ? -3.232 14.445 11.117 1 98.75 82 GLY A O 1
ATOM 616 N N . ALA A 1 83 ? -1.888 16.266 10.805 1 98.94 83 ALA A N 1
ATOM 617 C CA . ALA A 1 83 ? -1.866 16.172 9.344 1 98.94 83 ALA A CA 1
ATOM 618 C C . ALA A 1 83 ? -0.712 15.289 8.867 1 98.94 83 ALA A C 1
ATOM 620 O O . ALA A 1 83 ? 0.445 15.531 9.227 1 98.94 83 ALA A O 1
ATOM 621 N N . ILE A 1 84 ? -1.029 14.281 8.086 1 98.88 84 ILE A N 1
ATOM 622 C CA . ILE A 1 84 ? -0.05 13.383 7.488 1 98.88 84 ILE A CA 1
ATOM 623 C C . ILE A 1 84 ? 0.223 13.797 6.043 1 98.88 84 ILE A C 1
ATOM 625 O O . ILE A 1 84 ? -0.71 13.992 5.262 1 98.88 84 ILE A O 1
ATOM 629 N N . TYR A 1 85 ? 1.463 13.945 5.805 1 98.94 85 TYR A N 1
ATOM 630 C CA . TYR A 1 85 ? 1.834 14.289 4.438 1 98.94 85 TYR A CA 1
ATOM 631 C C . TYR A 1 85 ? 2.639 13.172 3.789 1 98.94 85 TYR A C 1
ATOM 633 O O . TYR A 1 85 ? 3.664 12.742 4.324 1 98.94 85 TYR A O 1
ATOM 641 N N . LEU A 1 86 ? 2.148 12.711 2.652 1 98.75 86 LEU A N 1
ATOM 642 C CA . LEU A 1 86 ? 2.781 11.719 1.791 1 98.75 86 LEU A CA 1
ATOM 643 C C . LEU A 1 86 ? 3.225 12.344 0.472 1 98.75 86 LEU A C 1
ATOM 645 O O . LEU A 1 86 ? 2.479 13.109 -0.134 1 98.75 86 LEU A O 1
ATOM 649 N N . GLY A 1 87 ? 4.465 12.031 0.05 1 98 87 GLY A N 1
ATOM 650 C CA . GLY A 1 87 ? 4.914 12.633 -1.197 1 98 87 GLY A CA 1
ATOM 651 C C . GLY A 1 87 ? 6.336 12.242 -1.565 1 98 87 GLY A C 1
ATOM 652 O O . GLY A 1 87 ? 7.066 11.688 -0.741 1 98 87 GLY A O 1
ATOM 653 N N . SER A 1 88 ? 6.727 12.664 -2.711 1 96.62 88 SER A N 1
ATOM 654 C CA . SER A 1 88 ? 8.016 12.32 -3.303 1 96.62 88 SER A CA 1
ATOM 655 C C . SER A 1 88 ? 9.172 12.766 -2.412 1 96.62 88 SER A C 1
ATOM 657 O O . SER A 1 88 ? 9.172 13.883 -1.898 1 96.62 88 SER A O 1
ATOM 659 N N . SER A 1 89 ? 10.164 11.906 -2.344 1 94.56 89 SER A N 1
ATOM 660 C CA . SER A 1 89 ? 11.414 12.25 -1.678 1 94.56 89 SER A CA 1
ATOM 661 C C . SER A 1 89 ? 12.406 12.859 -2.656 1 94.56 89 SER A C 1
ATOM 663 O O . SER A 1 89 ? 13.484 13.312 -2.256 1 94.56 89 SER A O 1
ATOM 665 N N . ARG A 1 90 ? 12.055 12.984 -3.861 1 93.25 90 ARG A N 1
ATOM 666 C CA . ARG A 1 90 ? 13.055 13.273 -4.883 1 93.25 90 ARG A CA 1
ATOM 667 C C . ARG A 1 90 ? 12.891 14.688 -5.43 1 93.25 90 ARG A C 1
ATOM 669 O O . ARG A 1 90 ? 13.805 15.227 -6.047 1 93.25 90 ARG A O 1
ATOM 676 N N . VAL A 1 91 ? 11.734 15.227 -5.227 1 92.25 91 VAL A N 1
ATOM 677 C CA . VAL A 1 91 ? 11.453 16.547 -5.77 1 92.25 91 VAL A CA 1
ATOM 678 C C . VAL A 1 91 ? 12.367 17.578 -5.109 1 92.25 91 VAL A C 1
ATOM 680 O O . VAL A 1 91 ? 12.5 17.609 -3.885 1 92.25 91 VAL A O 1
ATOM 683 N N . LYS A 1 92 ? 12.945 18.422 -5.906 1 93.81 92 LYS A N 1
ATOM 684 C CA . LYS A 1 92 ? 13.891 19.422 -5.41 1 93.81 92 LYS A CA 1
ATOM 685 C C . LYS A 1 92 ? 13.148 20.625 -4.82 1 93.81 92 LYS A C 1
ATOM 687 O O . LYS A 1 92 ? 11.969 20.844 -5.102 1 93.81 92 LYS A O 1
ATOM 692 N N . ASP A 1 93 ? 13.906 21.422 -4.043 1 95 93 ASP A N 1
ATOM 693 C CA . ASP A 1 93 ? 13.281 22.5 -3.279 1 95 93 ASP A CA 1
ATOM 694 C C . ASP A 1 93 ? 12.938 23.688 -4.172 1 95 93 ASP A C 1
ATOM 696 O O . ASP A 1 93 ? 12.188 24.578 -3.771 1 95 93 ASP A O 1
ATOM 700 N N . ASP A 1 94 ? 13.445 23.688 -5.402 1 95 94 ASP A N 1
ATOM 701 C CA . ASP A 1 94 ? 13.094 24.781 -6.32 1 95 94 ASP A CA 1
ATOM 702 C C . ASP A 1 94 ? 11.93 24.375 -7.219 1 95 94 ASP A C 1
ATOM 704 O O . ASP A 1 94 ? 11.461 25.188 -8.031 1 95 94 ASP A O 1
ATOM 708 N N . HIS A 1 95 ? 11.469 23.203 -7.047 1 94.94 95 HIS A N 1
ATOM 709 C CA . HIS A 1 95 ? 10.336 22.734 -7.828 1 94.94 95 HIS A CA 1
ATOM 710 C C . HIS A 1 95 ? 9.047 23.422 -7.391 1 94.94 95 HIS A C 1
ATOM 712 O O . HIS A 1 95 ? 8.82 23.625 -6.199 1 94.94 95 HIS A O 1
ATOM 718 N N . PRO A 1 96 ? 8.125 23.766 -8.352 1 95.81 96 PRO A N 1
ATOM 719 C CA . PRO A 1 96 ? 6.867 24.438 -7.996 1 95.81 96 PRO A CA 1
ATOM 720 C C . PRO A 1 96 ? 6.027 23.625 -7.008 1 95.81 96 PRO A C 1
ATOM 722 O O . PRO A 1 96 ? 5.414 24.203 -6.105 1 95.81 96 PRO A O 1
ATOM 725 N N . HIS A 1 97 ? 6.051 22.375 -7.117 1 97.44 97 HIS A N 1
ATOM 726 C CA . HIS A 1 97 ? 5.293 21.531 -6.191 1 97.44 97 HIS A CA 1
ATOM 727 C C . HIS A 1 97 ? 5.836 21.641 -4.773 1 97.44 97 HIS A C 1
ATOM 729 O O . HIS A 1 97 ? 5.082 21.531 -3.803 1 97.44 97 HIS A O 1
ATOM 735 N N . TYR A 1 98 ? 7.105 21.828 -4.668 1 97.94 98 TYR A N 1
ATOM 736 C CA . TYR A 1 98 ? 7.73 21.969 -3.355 1 97.94 98 TYR A CA 1
ATOM 737 C C . TYR A 1 98 ? 7.223 23.219 -2.648 1 97.94 98 TYR A C 1
ATOM 739 O O . TYR A 1 98 ? 6.809 23.172 -1.489 1 97.94 98 TYR A O 1
ATOM 747 N N . LEU A 1 99 ? 7.203 24.281 -3.367 1 97.94 99 LEU A N 1
ATOM 748 C CA . LEU A 1 99 ? 6.766 25.547 -2.805 1 97.94 99 LEU A CA 1
ATOM 749 C C . LEU A 1 99 ? 5.289 25.5 -2.424 1 97.94 99 LEU A C 1
ATOM 751 O O . LEU A 1 99 ? 4.902 25.984 -1.361 1 97.94 99 LEU A O 1
ATOM 755 N N . GLN A 1 100 ? 4.477 24.906 -3.266 1 98.38 100 GLN A N 1
ATOM 756 C CA . GLN A 1 100 ? 3.055 24.75 -2.975 1 98.38 100 GLN A CA 1
ATOM 757 C C . GLN A 1 100 ? 2.842 23.875 -1.732 1 98.38 100 GLN A C 1
ATOM 759 O O . GLN A 1 100 ? 1.96 24.156 -0.919 1 98.38 100 GLN A O 1
ATOM 764 N N . ALA A 1 101 ? 3.654 22.875 -1.617 1 98.75 101 ALA A N 1
ATOM 765 C CA . ALA A 1 101 ? 3.543 21.969 -0.479 1 98.75 101 ALA A CA 1
ATOM 766 C C . ALA A 1 101 ? 3.904 22.672 0.824 1 98.75 101 ALA A C 1
ATOM 768 O O . ALA A 1 101 ? 3.254 22.469 1.852 1 98.75 101 ALA A O 1
ATOM 769 N N . VAL A 1 102 ? 4.949 23.516 0.81 1 98.75 102 VAL A N 1
ATOM 770 C CA . VAL A 1 102 ? 5.316 24.297 1.984 1 98.75 102 VAL A CA 1
ATOM 771 C C . VAL A 1 102 ? 4.129 25.156 2.424 1 98.75 102 VAL A C 1
ATOM 773 O O . VAL A 1 102 ? 3.758 25.156 3.6 1 98.75 102 VAL A O 1
ATOM 776 N N . GLU A 1 103 ? 3.58 25.812 1.467 1 98.44 103 GLU A N 1
ATOM 777 C CA . GLU A 1 103 ? 2.479 26.719 1.74 1 98.44 103 GLU A CA 1
ATOM 778 C C . GLU A 1 103 ? 1.27 25.984 2.307 1 98.44 103 GLU A C 1
ATOM 780 O O . GLU A 1 103 ? 0.68 26.406 3.299 1 98.44 103 GLU A O 1
ATOM 785 N N . LEU A 1 104 ? 0.941 24.891 1.703 1 98.75 104 LEU A N 1
ATOM 786 C CA . LEU A 1 104 ? -0.233 24.141 2.154 1 98.75 104 LEU A CA 1
ATOM 787 C C . LEU A 1 104 ? -0.031 23.609 3.568 1 98.75 104 LEU A C 1
ATOM 789 O O . LEU A 1 104 ? -0.925 23.734 4.41 1 98.75 104 LEU A O 1
ATOM 793 N N . ALA A 1 105 ? 1.109 23.031 3.803 1 98.81 105 ALA A N 1
ATOM 794 C CA . ALA A 1 105 ? 1.384 22.453 5.121 1 98.81 105 ALA A CA 1
ATOM 795 C C . ALA A 1 105 ? 1.353 23.531 6.203 1 98.81 105 ALA A C 1
ATOM 797 O O . ALA A 1 105 ? 0.848 23.297 7.301 1 98.81 105 ALA A O 1
ATOM 798 N N . ARG A 1 106 ? 1.938 24.703 5.918 1 98.44 106 ARG A N 1
ATOM 799 C CA . ARG A 1 106 ? 1.889 25.828 6.84 1 98.44 106 ARG A CA 1
ATOM 800 C C . ARG A 1 106 ? 0.448 26.203 7.18 1 98.44 106 ARG A C 1
ATOM 802 O O . ARG A 1 106 ? 0.089 26.312 8.352 1 98.44 106 ARG A O 1
ATOM 809 N N . ASP A 1 107 ? -0.351 26.312 6.168 1 98.19 107 ASP A N 1
ATOM 810 C CA . ASP A 1 107 ? -1.719 26.797 6.332 1 98.19 107 ASP A CA 1
ATOM 811 C C . ASP A 1 107 ? -2.588 25.75 7.023 1 98.19 107 ASP A C 1
ATOM 813 O O . ASP A 1 107 ? -3.463 26.094 7.824 1 98.19 107 ASP A O 1
ATOM 817 N N . ILE A 1 108 ? -2.373 24.5 6.75 1 98.56 108 ILE A N 1
ATOM 818 C CA . ILE A 1 108 ? -3.131 23.438 7.414 1 98.56 108 ILE A CA 1
ATOM 819 C C . ILE A 1 108 ? -2.748 23.391 8.891 1 98.56 108 ILE A C 1
ATOM 821 O O . ILE A 1 108 ? -3.613 23.25 9.758 1 98.56 108 ILE A O 1
ATOM 825 N N . ALA A 1 109 ? -1.436 23.453 9.148 1 98.19 109 ALA A N 1
ATOM 826 C CA . ALA A 1 109 ? -0.983 23.438 10.539 1 98.19 109 ALA A CA 1
ATOM 827 C C . ALA A 1 109 ? -1.64 24.562 11.344 1 98.19 109 ALA A C 1
ATOM 829 O O . ALA A 1 109 ? -2.045 24.359 12.484 1 98.19 109 ALA A O 1
ATOM 830 N N . ARG A 1 110 ? -1.762 25.734 10.766 1 96.75 110 ARG A N 1
ATOM 831 C CA . ARG A 1 110 ? -2.398 26.875 11.414 1 96.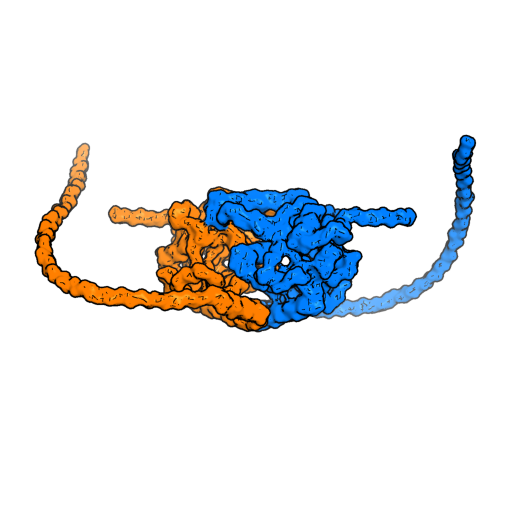75 110 ARG A CA 1
ATOM 832 C C . ARG A 1 110 ? -3.9 26.656 11.555 1 96.75 110 ARG A C 1
ATOM 834 O O . ARG A 1 110 ? -4.477 26.922 12.617 1 96.75 110 ARG A O 1
ATOM 841 N N . LEU A 1 111 ? -4.516 26.172 10.508 1 97.5 111 LEU A N 1
ATOM 842 C CA . LEU A 1 111 ? -5.965 26.016 10.445 1 97.5 111 LEU A CA 1
ATOM 843 C C . LEU A 1 111 ? -6.434 24.984 11.469 1 97.5 111 LEU A C 1
ATOM 845 O O . LEU A 1 111 ? -7.414 25.203 12.18 1 97.5 111 LEU A O 1
ATOM 849 N N . LEU A 1 112 ? -5.715 23.859 11.516 1 97.75 112 LEU A N 1
ATOM 850 C CA . LEU A 1 112 ? -6.16 22.734 12.336 1 97.75 112 LEU A CA 1
ATOM 851 C C . LEU A 1 112 ? -5.445 22.734 13.688 1 97.75 112 LEU A C 1
ATOM 853 O O . LEU A 1 112 ? -5.789 21.953 14.57 1 97.75 112 LEU A O 1
ATOM 857 N N . GLU A 1 113 ? -4.395 23.594 13.852 1 96.88 113 GLU A N 1
ATOM 858 C CA . GLU A 1 113 ? -3.615 23.656 15.078 1 96.88 113 GLU A CA 1
ATOM 859 C C . GLU A 1 113 ? -3.158 22.25 15.508 1 96.88 113 GLU A C 1
ATOM 861 O O . GLU A 1 113 ? -3.355 21.859 16.656 1 96.88 113 GLU A O 1
ATOM 866 N N . CYS A 1 114 ? -2.547 21.625 14.578 1 98.12 114 CYS A N 1
ATOM 867 C CA . CYS A 1 114 ? -2.223 20.219 14.812 1 98.12 114 CYS A CA 1
ATOM 868 C C . CYS A 1 114 ? -0.771 19.922 14.461 1 98.12 114 CYS A C 1
ATOM 870 O O . CYS A 1 114 ? -0.076 20.781 13.914 1 98.12 114 CYS A O 1
ATOM 872 N N . THR A 1 115 ? -0.299 18.719 14.82 1 98.75 115 THR A N 1
ATOM 873 C CA . THR A 1 115 ? 1.039 18.234 14.5 1 98.75 115 THR A CA 1
ATOM 874 C C . THR A 1 115 ? 1.126 17.812 13.039 1 98.75 115 THR A C 1
ATOM 876 O O . THR A 1 115 ? 0.174 17.266 12.484 1 98.75 115 THR A O 1
ATOM 879 N N . THR A 1 116 ? 2.25 18.156 12.414 1 98.88 116 THR A N 1
ATOM 880 C CA . THR A 1 116 ? 2.555 17.688 11.07 1 98.88 116 THR A CA 1
ATOM 881 C C . THR A 1 116 ? 3.375 16.391 11.125 1 98.88 116 THR A C 1
ATOM 883 O O . THR A 1 116 ? 4.383 16.328 11.828 1 98.88 116 THR A O 1
ATOM 886 N N . TRP A 1 117 ? 2.928 15.352 10.383 1 98.88 117 TRP A N 1
ATOM 887 C CA . TRP A 1 117 ? 3.6 14.055 10.352 1 98.88 117 TRP A CA 1
ATOM 888 C C . TRP A 1 117 ? 4.039 13.711 8.938 1 98.88 117 TRP A C 1
ATOM 890 O O . TRP A 1 117 ? 3.285 13.906 7.98 1 98.88 117 TRP A O 1
ATOM 900 N N . THR A 1 118 ? 5.219 13.25 8.75 1 98.62 118 THR A N 1
ATOM 901 C CA . THR A 1 118 ? 5.762 12.789 7.477 1 98.62 118 THR A CA 1
ATOM 902 C C . THR A 1 118 ? 6.688 11.594 7.691 1 98.62 118 THR A C 1
ATOM 904 O O . THR A 1 118 ? 6.859 11.125 8.82 1 98.62 118 THR A O 1
ATOM 907 N N . GLY A 1 119 ? 7.27 11.094 6.586 1 97.19 119 GLY A N 1
ATOM 908 C CA . GLY A 1 119 ? 8.336 10.102 6.66 1 97.19 119 GLY A CA 1
ATOM 909 C C . GLY A 1 119 ? 9.688 10.703 6.996 1 97.19 119 GLY A C 1
ATOM 910 O O . GLY A 1 119 ? 10.703 10.008 6.973 1 97.19 119 GLY A O 1
ATOM 911 N N . ALA A 1 120 ? 9.719 11.992 7.172 1 96.69 120 ALA A N 1
ATOM 912 C CA . ALA A 1 120 ? 10.898 12.727 7.617 1 96.69 120 ALA A CA 1
ATOM 913 C C . ALA A 1 120 ? 12.023 12.625 6.594 1 96.69 120 ALA A C 1
ATOM 915 O O . ALA A 1 120 ? 13.203 12.578 6.961 1 96.69 120 ALA A O 1
ATOM 916 N N . GLY A 1 121 ? 11.719 12.477 5.367 1 94.44 121 GLY A N 1
ATOM 917 C CA . GLY A 1 121 ? 12.695 12.445 4.293 1 94.44 121 GLY A CA 1
ATOM 918 C C . GLY A 1 121 ? 12.75 13.734 3.498 1 94.44 121 GLY A C 1
ATOM 919 O O . GLY A 1 121 ? 12.078 14.711 3.836 1 94.44 121 GLY A O 1
ATOM 920 N N . PRO A 1 122 ? 13.609 13.758 2.527 1 95.62 122 PRO A N 1
ATOM 921 C CA . PRO A 1 122 ? 13.711 14.938 1.657 1 95.62 122 PRO A CA 1
ATOM 922 C C . PRO A 1 122 ? 12.508 15.102 0.739 1 95.62 122 PRO A C 1
ATOM 924 O O . PRO A 1 122 ? 11.484 14.43 0.929 1 95.62 122 PRO A O 1
ATOM 927 N N . GLY A 1 123 ? 12.492 16.062 -0.163 1 96.94 123 GLY A N 1
ATOM 928 C CA . GLY A 1 123 ? 11.445 16.281 -1.142 1 96.94 123 GLY A CA 1
ATOM 929 C C . GLY A 1 123 ? 10.203 16.922 -0.549 1 96.94 123 GLY A C 1
ATOM 930 O O . GLY A 1 123 ? 10.305 17.875 0.236 1 96.94 123 GLY A O 1
ATOM 931 N N . LEU A 1 124 ? 9.109 16.422 -0.948 1 98.19 124 LEU A N 1
ATOM 932 C CA . LEU A 1 124 ? 7.852 17.031 -0.539 1 98.19 124 LEU A CA 1
ATOM 933 C C . LEU A 1 124 ? 7.57 16.766 0.936 1 98.19 124 LEU A C 1
ATOM 935 O O . LEU A 1 124 ? 6.82 17.516 1.574 1 98.19 124 LEU A O 1
ATOM 939 N N . MET A 1 125 ? 8.156 15.711 1.477 1 98.12 125 MET A N 1
ATOM 940 C CA . MET A 1 125 ? 8.094 15.508 2.92 1 98.12 125 MET A CA 1
ATOM 941 C C . MET A 1 125 ? 8.766 16.656 3.668 1 98.12 125 MET A C 1
ATOM 943 O O . MET A 1 125 ? 8.234 17.156 4.656 1 98.12 125 MET A O 1
ATOM 947 N N . ASP A 1 126 ? 9.875 17.031 3.166 1 98.25 126 ASP A N 1
ATOM 948 C CA . ASP A 1 126 ? 10.609 18.141 3.754 1 98.25 126 ASP A CA 1
ATOM 949 C C . ASP A 1 126 ? 9.836 19.453 3.609 1 98.25 126 ASP A C 1
ATOM 951 O O . ASP A 1 126 ? 9.844 20.281 4.516 1 98.25 126 ASP A O 1
ATOM 955 N N . ALA A 1 127 ? 9.219 19.625 2.477 1 98.75 127 ALA A N 1
ATOM 956 C CA . ALA A 1 127 ? 8.391 20.812 2.262 1 98.75 127 ALA A CA 1
ATOM 957 C C . ALA A 1 127 ? 7.32 20.938 3.342 1 98.75 127 ALA A C 1
ATOM 959 O O . ALA A 1 127 ? 7.109 22.016 3.891 1 98.75 127 ALA A O 1
ATOM 960 N N . ALA A 1 128 ? 6.676 19.844 3.65 1 98.88 128 ALA A N 1
ATOM 961 C CA . ALA A 1 128 ? 5.637 19.844 4.676 1 98.88 128 ALA A CA 1
ATOM 962 C C . ALA A 1 128 ? 6.211 20.203 6.043 1 98.88 128 ALA A C 1
ATOM 964 O O . ALA A 1 128 ? 5.594 20.953 6.801 1 98.88 128 ALA A O 1
ATOM 965 N N . ILE A 1 129 ? 7.395 19.641 6.348 1 98.69 129 ILE A N 1
ATOM 966 C CA . ILE A 1 129 ? 8.062 19.938 7.613 1 98.69 129 ILE A CA 1
ATOM 967 C C . ILE A 1 129 ? 8.359 21.422 7.715 1 98.69 129 ILE A C 1
ATOM 969 O O . ILE A 1 129 ? 8.039 22.062 8.727 1 98.69 129 ILE A O 1
ATOM 973 N N . LYS A 1 130 ? 8.906 21.969 6.699 1 98.62 130 LYS A N 1
ATOM 974 C CA . LYS A 1 130 ? 9.25 23.391 6.684 1 98.62 130 LYS A CA 1
ATOM 975 C C . LYS A 1 130 ? 8.008 24.25 6.867 1 98.62 130 LYS A C 1
ATOM 977 O O . LYS A 1 130 ? 8.031 25.234 7.617 1 98.62 130 LYS A O 1
ATOM 982 N N . GLY A 1 131 ? 6.949 23.875 6.152 1 98.69 131 GLY A N 1
ATOM 983 C CA . GLY A 1 131 ? 5.707 24.625 6.316 1 98.69 131 GLY A CA 1
ATOM 984 C C . GLY A 1 131 ? 5.195 24.625 7.746 1 98.69 131 GLY A C 1
ATOM 985 O O . GLY A 1 131 ? 4.789 25.656 8.266 1 98.69 131 GLY A O 1
ATOM 986 N N . ALA A 1 132 ? 5.215 23.516 8.383 1 98.56 132 ALA A N 1
ATOM 987 C CA . ALA A 1 132 ? 4.742 23.375 9.758 1 98.56 132 ALA A CA 1
ATOM 988 C C . ALA A 1 132 ? 5.605 24.203 10.719 1 98.56 132 ALA A C 1
ATOM 990 O O . ALA A 1 132 ? 5.086 24.844 11.633 1 98.56 132 ALA A O 1
ATOM 991 N N . LEU A 1 133 ? 6.91 24.109 10.5 1 98.31 133 LEU A N 1
ATOM 992 C CA . LEU A 1 133 ? 7.824 24.875 11.344 1 98.31 133 LEU A CA 1
ATOM 993 C C . LEU A 1 133 ? 7.594 26.375 11.188 1 98.31 133 LEU A C 1
ATOM 995 O O . LEU A 1 133 ? 7.656 27.125 12.164 1 98.31 133 LEU A O 1
ATOM 999 N N . GLU A 1 134 ? 7.336 26.812 9.969 1 97.69 134 GLU A N 1
ATOM 1000 C CA . GLU A 1 134 ? 7 28.219 9.734 1 97.69 134 GLU A CA 1
ATOM 1001 C C . GLU A 1 134 ? 5.734 28.609 10.492 1 97.69 134 GLU A C 1
ATOM 1003 O O . GLU A 1 134 ? 5.582 29.766 10.883 1 97.69 134 GLU A O 1
ATOM 1008 N N . ALA A 1 135 ? 4.832 27.688 10.711 1 97.38 135 ALA A N 1
ATOM 1009 C CA . ALA A 1 135 ? 3.588 27.938 11.438 1 97.38 135 ALA A CA 1
ATOM 1010 C C . ALA A 1 135 ? 3.791 27.766 12.945 1 97.38 135 ALA A C 1
ATOM 1012 O O . ALA A 1 135 ? 2.854 27.938 13.727 1 97.38 135 ALA A O 1
ATOM 1013 N N . ASN A 1 136 ? 5.039 27.453 13.359 1 98 136 ASN A N 1
ATOM 1014 C CA . ASN A 1 136 ? 5.375 27.203 14.758 1 98 136 ASN A CA 1
ATOM 1015 C C . ASN A 1 136 ? 4.488 26.125 15.367 1 98 136 ASN A C 1
ATOM 1017 O O . ASN A 1 136 ? 3.938 26.297 16.453 1 98 136 ASN A O 1
ATOM 1021 N N . LYS A 1 137 ? 4.16 25.078 14.641 1 98.19 137 LYS A N 1
ATOM 1022 C CA . LYS A 1 137 ? 3.422 23.906 15.102 1 98.19 137 LYS A CA 1
ATOM 1023 C C . LYS A 1 137 ? 4.332 22.688 15.203 1 98.19 137 LYS A C 1
ATOM 1025 O O . LYS A 1 137 ? 5.379 22.625 14.555 1 98.19 137 LYS A O 1
ATOM 1030 N N . PRO A 1 138 ? 4.023 21.719 16.031 1 98.5 138 PRO A N 1
ATOM 1031 C CA . PRO A 1 138 ? 4.891 20.547 16.203 1 98.5 138 PRO A CA 1
ATOM 1032 C C . PRO A 1 138 ? 5.035 19.719 14.93 1 98.5 138 PRO A C 1
ATOM 1034 O O . PRO A 1 138 ? 4.125 19.703 14.094 1 98.5 138 PRO A O 1
ATOM 1037 N N . VAL A 1 139 ? 6.191 19.125 14.828 1 98.81 139 VAL A N 1
ATOM 1038 C CA . VAL A 1 139 ? 6.504 18.219 13.719 1 98.81 139 VAL A CA 1
ATOM 1039 C C . VAL A 1 139 ? 6.938 16.859 14.258 1 98.81 139 VAL A C 1
ATOM 1041 O O . VAL A 1 139 ? 7.691 16.781 15.234 1 98.81 139 VAL A O 1
ATOM 1044 N N . GLY A 1 140 ? 6.383 15.805 13.703 1 98.69 140 GLY A N 1
ATOM 1045 C CA . GLY A 1 140 ? 6.812 14.438 13.945 1 98.69 140 GLY A CA 1
ATOM 1046 C C . GLY A 1 140 ? 7.145 13.688 12.672 1 98.69 140 GLY A C 1
ATOM 1047 O O . GLY A 1 140 ? 6.762 14.102 11.578 1 98.69 140 GLY A O 1
ATOM 1048 N N . GLY A 1 141 ? 7.875 12.633 12.844 1 98.12 141 GLY A N 1
ATOM 1049 C CA . GLY A 1 141 ? 8.234 11.875 11.656 1 98.12 141 GLY A CA 1
ATOM 1050 C C . GLY A 1 141 ? 8.586 10.43 11.953 1 98.12 141 GLY A C 1
ATOM 1051 O O . GLY A 1 141 ? 8.984 10.094 13.078 1 98.12 141 GLY A O 1
ATOM 1052 N N . PHE A 1 142 ? 8.422 9.57 10.969 1 97.06 142 PHE A N 1
ATOM 1053 C CA . PHE A 1 142 ? 8.852 8.172 10.984 1 97.06 142 PHE A CA 1
ATOM 1054 C C . PHE A 1 142 ? 9.773 7.883 9.805 1 97.06 142 PHE A C 1
ATOM 1056 O O . PHE A 1 142 ? 9.305 7.574 8.703 1 97.06 142 PHE A O 1
ATOM 1063 N N . LYS A 1 143 ? 10.984 7.984 10.109 1 94.5 143 LYS A N 1
ATOM 1064 C CA . LYS A 1 143 ? 12.023 7.789 9.102 1 94.5 143 LYS A CA 1
ATOM 1065 C C . LYS A 1 143 ? 12.336 6.309 8.914 1 94.5 143 LYS A C 1
ATOM 1067 O O . LYS A 1 143 ? 12.164 5.508 9.836 1 94.5 143 LYS A O 1
ATOM 1072 N N . ILE A 1 144 ? 12.672 5.898 7.641 1 90.06 144 ILE A N 1
ATOM 1073 C CA . ILE A 1 144 ? 13.109 4.531 7.379 1 90.06 144 ILE A CA 1
ATOM 1074 C C . ILE A 1 144 ? 14.641 4.48 7.348 1 90.06 144 ILE A C 1
ATOM 1076 O O . ILE A 1 144 ? 15.281 5.324 6.715 1 90.06 144 ILE A O 1
ATOM 1080 N N . ALA A 1 145 ? 15.156 3.521 8.062 1 81.94 145 ALA A N 1
ATOM 1081 C CA . ALA A 1 145 ? 16.609 3.348 8.117 1 81.94 145 ALA A CA 1
ATOM 1082 C C . ALA A 1 145 ? 17.156 2.896 6.762 1 81.94 145 ALA A C 1
ATOM 1084 O O . ALA A 1 145 ? 16.516 2.107 6.062 1 81.94 145 ALA A O 1
ATOM 1085 N N . LYS A 1 146 ? 18.109 3.59 6.09 1 63 146 LYS A N 1
ATOM 1086 C CA . LYS A 1 146 ? 18.766 3.131 4.871 1 63 146 LYS A CA 1
ATOM 1087 C C . LYS A 1 146 ? 19.609 1.891 5.141 1 63 146 LYS A C 1
ATOM 1089 O O . LYS A 1 146 ? 20.344 1.833 6.137 1 63 146 LYS A O 1
ATOM 1094 N N . GLU A 1 147 ? 19.109 0.63 4.949 1 46.97 147 GLU A N 1
ATOM 1095 C CA . GLU A 1 147 ? 19.984 -0.511 5.219 1 46.97 147 GLU A CA 1
ATOM 1096 C C . GLU A 1 147 ? 21.141 -0.562 4.23 1 46.97 147 GLU A C 1
ATOM 1098 O O . GLU A 1 147 ? 22.078 -1.359 4.395 1 46.97 147 GLU A O 1
ATOM 1103 N N . SER A 1 148 ? 20.922 -0.252 2.895 1 36.31 148 SER A N 1
ATOM 1104 C CA . SER A 1 148 ? 21.953 -0.747 1.991 1 36.31 148 SER A CA 1
ATOM 1105 C C . SER A 1 148 ? 23.312 -0.112 2.297 1 36.31 148 SER A C 1
ATOM 1107 O O . SER A 1 148 ? 23.516 1.079 2.051 1 36.31 148 SER A O 1
ATOM 1109 N N . GLY A 1 149 ? 24.281 -0.754 2.945 1 37.94 149 GLY A N 1
ATOM 1110 C CA . GLY A 1 149 ? 25.719 -0.545 3.098 1 37.94 149 GLY A CA 1
ATOM 1111 C C . GLY A 1 149 ? 26.078 0.889 3.438 1 37.94 149 GLY A C 1
ATOM 1112 O O . GLY A 1 149 ? 27.219 1.175 3.82 1 37.94 149 GLY A O 1
ATOM 1113 N N . GLU A 1 150 ? 25.797 1.749 2.465 1 34.25 150 GLU A N 1
ATOM 1114 C CA . GLU A 1 150 ? 26.281 3.086 2.793 1 34.25 150 GLU A CA 1
ATOM 1115 C C . GLU A 1 150 ? 25.391 3.752 3.844 1 34.25 150 GLU A C 1
ATOM 1117 O O . GLU A 1 150 ? 24.219 4.004 3.602 1 34.25 150 GLU A O 1
ATOM 1122 N N . TRP A 1 151 ? 25.484 3.27 5.02 1 36.88 151 TRP A N 1
ATOM 1123 C CA . TRP A 1 151 ? 25.125 4.156 6.125 1 36.88 151 TRP A CA 1
ATOM 1124 C C . TRP A 1 151 ? 25.5 5.602 5.801 1 36.88 151 TRP A C 1
ATOM 1126 O O . TRP A 1 151 ? 26.672 5.965 5.836 1 36.88 151 TRP A O 1
ATOM 1136 N N . SER A 1 152 ? 25.5 5.957 4.59 1 36.5 152 SER A N 1
ATOM 1137 C CA . SER A 1 152 ? 26.062 7.301 4.723 1 36.5 152 SER A CA 1
ATOM 1138 C C . SER A 1 152 ? 25.688 7.93 6.059 1 36.5 152 SER A C 1
ATOM 1140 O O . SER A 1 152 ? 24.828 7.406 6.777 1 36.5 152 SER A O 1
ATOM 1142 N N . SER A 1 153 ? 25.656 9.406 6.012 1 39.41 153 SER A N 1
ATOM 1143 C CA . SER A 1 153 ? 25.703 10.383 7.094 1 39.41 153 SER A CA 1
ATOM 1144 C C . SER A 1 153 ? 24.594 10.125 8.109 1 39.41 153 SER A C 1
ATOM 1146 O O . SER A 1 153 ? 23.656 9.367 7.844 1 39.41 153 SER A O 1
ATOM 1148 N N . SER A 1 154 ? 24.234 11.062 9.172 1 48.84 154 SER A N 1
ATOM 1149 C CA . SER A 1 154 ? 23.672 11.141 10.516 1 48.84 154 SER A CA 1
ATOM 1150 C C . SER A 1 154 ? 22.203 10.695 10.531 1 48.84 154 SER A C 1
ATOM 1152 O O . SER A 1 154 ? 21.438 11.062 9.648 1 48.84 154 SER A O 1
ATOM 1154 N N . ASN A 1 155 ? 21.875 9.273 10.914 1 62.75 155 ASN A N 1
ATOM 1155 C CA . ASN A 1 155 ? 20.578 8.852 11.406 1 62.75 155 ASN A CA 1
ATOM 1156 C C . ASN A 1 155 ? 19.75 10.031 11.898 1 62.75 155 ASN A C 1
ATOM 1158 O O . ASN A 1 155 ? 18.609 9.867 12.328 1 62.75 155 ASN A O 1
ATOM 1162 N N . PHE A 1 156 ? 20.5 11.016 11.633 1 83.44 156 PHE A N 1
ATOM 1163 C CA . PHE A 1 156 ? 19.797 12.156 12.203 1 83.44 156 PHE A CA 1
ATOM 1164 C C . PHE A 1 156 ? 19.203 13.023 11.102 1 83.44 156 PHE A C 1
ATOM 1166 O O . PHE A 1 156 ? 19.812 13.195 10.039 1 83.44 156 PHE A O 1
ATOM 1173 N N . HIS A 1 157 ? 18.141 13.391 11.297 1 90.38 157 HIS A N 1
ATOM 1174 C CA . HIS A 1 157 ? 17.531 14.391 10.422 1 90.38 157 HIS A CA 1
ATOM 1175 C C . HIS A 1 157 ? 18.375 15.672 10.391 1 90.38 157 HIS A C 1
ATOM 1177 O O . HIS A 1 157 ? 18.953 16.062 11.406 1 90.38 157 HIS A O 1
ATOM 1183 N N . PRO A 1 158 ? 18.406 16.281 9.258 1 91 158 PRO A N 1
ATOM 1184 C CA . PRO A 1 158 ? 19.328 17.406 9.117 1 91 158 PRO A CA 1
ATOM 1185 C C . PRO A 1 158 ? 19.016 18.531 10.102 1 91 158 PRO A C 1
ATOM 1187 O O . PRO A 1 158 ? 19.922 19.266 10.516 1 91 158 PRO A O 1
ATOM 1190 N N . TYR A 1 159 ? 17.703 18.766 10.5 1 93.56 159 TYR A N 1
ATOM 1191 C CA . TYR A 1 159 ? 17.469 19.922 11.359 1 93.56 159 TYR A CA 1
ATOM 1192 C C . TYR A 1 159 ? 16.359 19.625 12.359 1 93.56 159 TYR A C 1
ATOM 1194 O O . TYR A 1 159 ? 16.094 20.438 13.25 1 93.56 159 TYR A O 1
ATOM 1202 N N . LEU A 1 160 ? 15.703 18.5 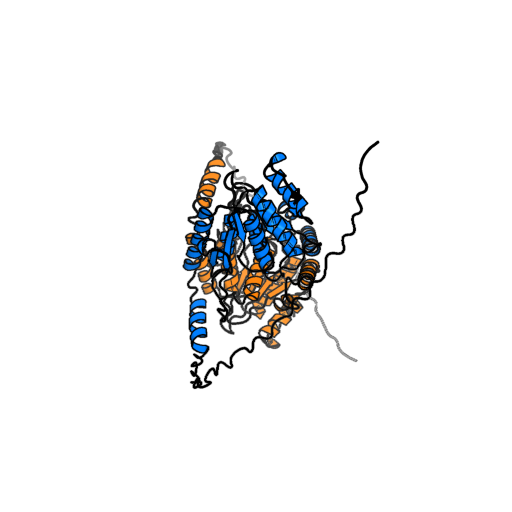12.25 1 95.56 160 LEU A N 1
ATOM 1203 C CA . LEU A 1 160 ? 14.711 18.156 13.266 1 95.56 160 LEU A CA 1
ATOM 1204 C C . LEU A 1 160 ? 15.383 17.609 14.523 1 95.56 160 LEU A C 1
ATOM 1206 O O . LEU A 1 160 ? 16.344 16.844 14.438 1 95.56 160 LEU A O 1
ATOM 1210 N N . PRO A 1 161 ? 14.867 18.047 15.688 1 95.19 161 PRO A N 1
ATOM 1211 C CA . PRO A 1 161 ? 15.383 17.422 16.906 1 95.19 161 PRO A CA 1
ATOM 1212 C C . PRO A 1 161 ? 15.125 15.914 16.953 1 95.19 161 PRO A C 1
ATOM 1214 O O . PRO A 1 161 ? 14.07 15.453 16.5 1 95.19 161 PRO A O 1
ATOM 1217 N N . SER A 1 162 ? 15.93 15.188 17.578 1 93 162 SER A N 1
ATOM 1218 C CA . SER A 1 162 ? 15.891 13.727 17.578 1 93 162 SER A CA 1
ATOM 1219 C C . SER A 1 162 ? 14.641 13.211 18.297 1 93 162 SER A C 1
ATOM 1221 O O . SER A 1 162 ? 14.18 12.102 18.031 1 93 162 SER A O 1
ATOM 1223 N N . GLU A 1 163 ? 14.086 14.016 19.125 1 94.94 163 GLU A N 1
ATOM 1224 C CA . GLU A 1 163 ? 12.922 13.586 19.891 1 94.94 163 GLU A CA 1
ATOM 1225 C C . GLU A 1 163 ? 11.648 13.703 19.047 1 94.94 163 GLU A C 1
ATOM 1227 O O . GLU A 1 163 ? 10.586 13.219 19.453 1 94.94 163 GLU A O 1
ATOM 1232 N N . SER A 1 164 ? 11.797 14.289 17.844 1 96.88 164 SER A N 1
ATOM 1233 C CA . SER A 1 164 ? 10.609 14.562 17.047 1 96.88 164 SER A CA 1
ATOM 1234 C C . SER A 1 164 ? 10.375 13.477 16 1 96.88 164 SER A C 1
ATOM 1236 O O . SER A 1 164 ? 9.398 13.531 15.25 1 96.88 164 SER A O 1
ATOM 1238 N N . TYR A 1 165 ? 11.258 12.531 15.938 1 96.88 165 TYR A N 1
ATOM 1239 C CA . TYR A 1 165 ? 11.055 11.484 14.945 1 96.88 165 TYR A CA 1
ATOM 1240 C C . TYR A 1 165 ? 11.648 10.164 15.422 1 96.88 165 TYR A C 1
ATOM 1242 O O . TYR A 1 165 ? 12.398 10.125 16.406 1 96.88 165 TYR A O 1
ATOM 1250 N N . LEU A 1 166 ? 11.195 9.109 14.805 1 95.88 166 LEU A N 1
ATOM 1251 C CA . LEU A 1 166 ? 11.727 7.766 14.992 1 95.88 166 LEU A CA 1
ATOM 1252 C C . LEU A 1 166 ? 12.312 7.223 13.695 1 95.88 166 LEU A C 1
ATOM 1254 O O . LEU A 1 166 ? 11.805 7.512 12.609 1 95.88 166 LEU A O 1
ATOM 1258 N N . THR A 1 167 ? 13.383 6.555 13.844 1 93.56 167 THR A N 1
ATOM 1259 C CA . THR A 1 167 ? 13.914 5.801 12.719 1 93.56 167 THR A CA 1
ATOM 1260 C C . THR A 1 167 ? 13.477 4.34 12.789 1 93.56 167 THR A C 1
ATOM 1262 O O . THR A 1 167 ? 13.867 3.617 13.711 1 93.56 167 THR A O 1
ATOM 1265 N N . CYS A 1 168 ? 12.688 3.963 11.789 1 91 168 CYS A N 1
ATOM 1266 C CA . CYS A 1 168 ? 12.156 2.605 11.742 1 91 168 CYS A CA 1
ATOM 1267 C C . CYS A 1 168 ? 13 1.726 10.828 1 91 168 CYS A C 1
ATOM 1269 O O . CYS A 1 168 ? 13.484 2.188 9.797 1 91 168 CYS A O 1
ATOM 1271 N N . ARG A 1 169 ? 13.078 0.565 11.203 1 86.62 169 ARG A N 1
ATOM 1272 C CA . ARG A 1 169 ? 13.703 -0.443 10.359 1 86.62 169 ARG A CA 1
ATOM 1273 C C . ARG A 1 169 ? 12.695 -1.035 9.375 1 86.62 169 ARG A C 1
ATOM 1275 O O . ARG A 1 169 ? 13.055 -1.389 8.25 1 86.62 169 ARG A O 1
ATOM 1282 N N . PHE A 1 170 ? 11.492 -1.097 9.867 1 84.31 170 PHE A N 1
ATOM 1283 C CA . PHE A 1 170 ? 10.453 -1.756 9.078 1 84.31 170 PHE A CA 1
ATOM 1284 C C . PHE A 1 170 ? 9.484 -0.736 8.5 1 84.31 170 PHE A C 1
ATOM 1286 O O . PHE A 1 170 ? 8.977 0.126 9.227 1 84.31 170 PHE A O 1
ATOM 1293 N N . PHE A 1 171 ? 9.195 -0.914 7.238 1 88.62 171 PHE A N 1
ATOM 1294 C CA . PHE A 1 171 ? 8.242 -0.037 6.566 1 88.62 171 PHE A CA 1
ATOM 1295 C C . PHE A 1 171 ? 6.863 -0.139 7.215 1 88.62 171 PHE A C 1
ATOM 1297 O O . PHE A 1 171 ? 6.129 0.849 7.285 1 88.62 171 PHE A O 1
ATOM 1304 N N . SER A 1 172 ? 6.543 -1.354 7.637 1 88.69 172 SER A N 1
ATOM 1305 C CA . SER A 1 172 ? 5.238 -1.575 8.25 1 88.69 172 SER A CA 1
ATOM 1306 C C . SER A 1 172 ? 5.055 -0.707 9.492 1 88.69 172 SER A C 1
ATOM 1308 O O . SER A 1 172 ? 3.963 -0.186 9.734 1 88.69 172 SER A O 1
ATOM 1310 N N . ALA A 1 173 ? 6.062 -0.533 10.242 1 90.12 173 ALA A N 1
ATOM 1311 C CA . ALA A 1 173 ? 5.977 0.297 11.445 1 90.12 173 ALA A CA 1
ATOM 1312 C C . ALA A 1 173 ? 5.707 1.755 11.086 1 90.12 173 ALA A C 1
ATOM 1314 O O . ALA A 1 173 ? 4.859 2.406 11.695 1 90.12 173 ALA A O 1
ATOM 1315 N N . ARG A 1 174 ? 6.418 2.23 10.117 1 93.5 174 ARG A N 1
ATOM 1316 C CA . ARG A 1 174 ? 6.172 3.588 9.641 1 93.5 174 ARG A CA 1
ATOM 1317 C C . ARG A 1 174 ? 4.719 3.766 9.219 1 93.5 174 ARG A C 1
ATOM 1319 O O . ARG A 1 174 ? 4.074 4.75 9.586 1 93.5 174 ARG A O 1
ATOM 1326 N N . LYS A 1 175 ? 4.23 2.848 8.453 1 95.12 175 LYS A N 1
ATOM 1327 C CA . LYS A 1 175 ? 2.873 2.967 7.93 1 95.12 175 LYS A CA 1
ATOM 1328 C C . LYS A 1 175 ? 1.844 2.889 9.055 1 95.12 175 LYS A C 1
ATOM 1330 O O . LYS A 1 175 ? 0.85 3.619 9.047 1 95.12 175 LYS A O 1
ATOM 1335 N N . HIS A 1 176 ? 2.086 2.051 10.039 1 92.69 176 HIS A N 1
ATOM 1336 C CA . HIS A 1 176 ? 1.212 1.997 11.203 1 92.69 176 HIS A CA 1
ATOM 1337 C C . HIS A 1 176 ? 1.218 3.322 11.953 1 92.69 176 HIS A C 1
ATOM 1339 O O . HIS A 1 176 ? 0.165 3.805 12.383 1 92.69 176 HIS A O 1
ATOM 1345 N N . GLY A 1 177 ? 2.369 3.855 12.109 1 96.06 177 GLY A N 1
ATOM 1346 C CA . GLY A 1 177 ? 2.482 5.148 12.766 1 96.06 177 GLY A CA 1
ATOM 1347 C C . GLY A 1 177 ? 1.725 6.25 12.047 1 96.06 177 GLY A C 1
ATOM 1348 O O . GLY A 1 177 ? 0.959 6.988 12.672 1 96.06 177 GLY A O 1
ATOM 1349 N N . LEU A 1 178 ? 1.941 6.301 10.766 1 98.06 178 LEU A N 1
ATOM 1350 C CA . LEU A 1 178 ? 1.288 7.34 9.977 1 98.06 178 LEU A CA 1
ATOM 1351 C C . LEU A 1 178 ? -0.229 7.195 10.039 1 98.06 178 LEU A C 1
ATOM 1353 O O . LEU A 1 178 ? -0.946 8.188 10.18 1 98.06 178 LEU A O 1
ATOM 1357 N N . VAL A 1 179 ? -0.712 5.977 9.977 1 97.06 179 VAL A N 1
ATOM 1358 C CA . VAL A 1 179 ? -2.148 5.734 10.07 1 97.06 179 VAL A CA 1
ATOM 1359 C C . VAL A 1 179 ? -2.656 6.184 11.438 1 97.06 179 VAL A C 1
ATOM 1361 O O . VAL A 1 179 ? -3.66 6.895 11.531 1 97.06 179 VAL A O 1
ATOM 1364 N N . ASP A 1 180 ? -1.973 5.832 12.477 1 96.5 180 ASP A N 1
ATOM 1365 C CA . ASP A 1 180 ? -2.406 6.18 13.828 1 96.5 180 ASP A CA 1
ATOM 1366 C C . ASP A 1 180 ? -2.418 7.691 14.031 1 96.5 180 ASP A C 1
ATOM 1368 O O . ASP A 1 180 ? -3.291 8.227 14.719 1 96.5 180 ASP A O 1
ATOM 1372 N N . ALA A 1 181 ? -1.501 8.336 13.453 1 98.31 181 ALA A N 1
ATOM 1373 C CA . ALA A 1 181 ? -1.402 9.789 13.578 1 98.31 181 ALA A CA 1
ATOM 1374 C C . ALA A 1 181 ? -2.609 10.477 12.945 1 98.31 181 ALA A C 1
ATOM 1376 O O . ALA A 1 181 ? -2.895 11.641 13.234 1 98.31 181 ALA A O 1
ATOM 1377 N N . ALA A 1 182 ? -3.312 9.797 12.078 1 98.25 182 ALA A N 1
ATOM 1378 C CA . ALA A 1 182 ? -4.441 10.375 11.352 1 98.25 182 ALA A CA 1
ATOM 1379 C C . ALA A 1 182 ? -5.766 10.031 12.023 1 98.25 182 ALA A C 1
ATOM 1381 O O . ALA A 1 182 ? -6.805 10.609 11.703 1 98.25 182 ALA A O 1
ATOM 1382 N N . VAL A 1 183 ? -5.809 9.078 12.938 1 96.62 183 VAL A N 1
ATOM 1383 C CA . VAL A 1 183 ? -7.023 8.539 13.547 1 96.62 183 VAL A CA 1
ATOM 1384 C C . VAL A 1 183 ? -7.715 9.625 14.367 1 96.62 183 VAL A C 1
ATOM 1386 O O . VAL A 1 183 ? -7.055 10.422 15.039 1 96.62 183 VAL A O 1
ATOM 1389 N N . ARG A 1 184 ? -9.047 9.609 14.328 1 97.56 184 ARG A N 1
ATOM 1390 C CA . ARG A 1 184 ? -9.883 10.555 15.062 1 97.56 184 ARG A CA 1
ATOM 1391 C C . ARG A 1 184 ? -10.836 9.828 16 1 97.56 184 ARG A C 1
ATOM 1393 O O . ARG A 1 184 ? -11.781 9.172 15.555 1 97.56 184 ARG A O 1
ATOM 1400 N N . ASN A 1 185 ? -10.594 10.031 17.281 1 94.56 185 ASN A N 1
ATOM 1401 C CA . ASN A 1 185 ? -11.445 9.359 18.266 1 94.56 185 ASN A CA 1
ATOM 1402 C C . ASN A 1 185 ? -12.367 10.344 18.969 1 94.56 185 ASN A C 1
ATOM 1404 O O . ASN A 1 185 ? -13.367 9.938 19.578 1 94.56 185 ASN A O 1
ATOM 1408 N N . GLU A 1 186 ? -12.055 11.594 18.922 1 95.62 186 GLU A N 1
ATOM 1409 C CA . GLU A 1 186 ? -12.883 12.664 19.469 1 95.62 186 GLU A CA 1
ATOM 1410 C C . GLU A 1 186 ? -12.93 13.867 18.531 1 95.62 186 GLU A C 1
ATOM 1412 O O . GLU A 1 186 ? -12.039 14.047 17.703 1 95.62 186 GLU A O 1
ATOM 1417 N N . PRO A 1 187 ? -13.891 14.695 18.688 1 94.62 187 PRO A N 1
ATOM 1418 C CA . PRO A 1 187 ? -14.07 15.836 17.781 1 94.62 187 PRO A CA 1
ATOM 1419 C C . PRO A 1 187 ? -12.867 16.781 17.797 1 94.62 187 PRO A C 1
ATOM 1421 O O . PRO A 1 187 ? -12.594 17.438 16.781 1 94.62 187 PRO A O 1
ATOM 1424 N N . SER A 1 188 ? -12.156 16.734 18.922 1 95.44 188 SER A N 1
ATOM 1425 C CA . SER A 1 188 ? -11.016 17.641 19.016 1 95.44 188 SER A CA 1
ATOM 1426 C C . SER A 1 188 ? -9.844 17.156 18.172 1 95.44 188 SER A C 1
ATOM 1428 O O . SER A 1 188 ? -8.898 17.891 17.922 1 95.44 188 SER A O 1
ATOM 1430 N N . ASP A 1 189 ? -9.891 15.859 17.75 1 96.25 189 ASP A N 1
ATOM 1431 C CA . ASP A 1 189 ? -8.891 15.344 16.828 1 96.25 189 ASP A CA 1
ATOM 1432 C C . ASP A 1 189 ? -9.117 15.867 15.414 1 96.25 189 ASP A C 1
ATOM 1434 O O . ASP A 1 189 ? -9.914 15.312 14.656 1 96.25 189 ASP A O 1
ATOM 1438 N N . MET A 1 190 ? -8.516 16.953 15.117 1 98.06 190 MET A N 1
ATOM 1439 C CA . MET A 1 190 ? -8.586 17.469 13.758 1 98.06 190 MET A CA 1
ATOM 1440 C C . MET A 1 190 ? -7.379 17.031 12.938 1 98.06 190 MET A C 1
ATOM 1442 O O . MET A 1 190 ? -6.293 17.609 13.07 1 98.06 190 MET A O 1
ATOM 1446 N N . THR A 1 191 ? -7.562 16 12.117 1 98.69 191 THR A N 1
ATOM 1447 C CA . THR A 1 191 ? -6.484 15.391 11.344 1 98.69 191 THR A CA 1
ATOM 1448 C C . THR A 1 191 ? -6.82 15.391 9.859 1 98.69 191 THR A C 1
ATOM 1450 O O . THR A 1 191 ? -7.934 15.75 9.469 1 98.69 191 THR A O 1
ATOM 1453 N N . VAL A 1 192 ? -5.852 15.102 9.039 1 98.88 192 VAL A N 1
ATOM 1454 C CA . VAL A 1 192 ? -6.027 14.977 7.598 1 98.88 192 VAL A CA 1
ATOM 1455 C C . VAL A 1 192 ? -4.863 14.188 7 1 98.88 192 VAL A C 1
ATOM 1457 O O . VAL A 1 192 ? -3.74 14.25 7.508 1 98.88 192 VAL A O 1
ATOM 1460 N N . VAL A 1 193 ? -5.133 13.391 6.012 1 98.88 193 VAL A N 1
ATOM 1461 C CA . VAL A 1 193 ? -4.094 12.82 5.164 1 98.88 193 VAL A CA 1
ATOM 1462 C C . VAL A 1 193 ? -3.992 13.609 3.861 1 98.88 193 VAL A C 1
ATOM 1464 O O . VAL A 1 193 ? -5 13.852 3.195 1 98.88 193 VAL A O 1
ATOM 1467 N N . VAL A 1 194 ? -2.797 14.055 3.564 1 98.94 194 VAL A N 1
ATOM 1468 C CA . VAL A 1 194 ? -2.545 14.812 2.34 1 98.94 194 VAL A CA 1
ATOM 1469 C C . VAL A 1 194 ? -1.546 14.055 1.466 1 98.94 194 VAL A C 1
ATOM 1471 O O . VAL A 1 194 ? -0.406 13.82 1.876 1 98.94 194 VAL A O 1
ATOM 1474 N N . ALA A 1 195 ? -1.965 13.695 0.316 1 98.88 195 ALA A N 1
ATOM 1475 C CA . ALA A 1 195 ? -1.073 13.07 -0.657 1 98.88 195 ALA A CA 1
ATOM 1476 C C . ALA A 1 195 ? -0.591 14.078 -1.69 1 98.88 195 ALA A C 1
ATOM 1478 O O . ALA A 1 195 ? -1.372 14.547 -2.523 1 98.88 195 ALA A O 1
ATOM 1479 N N . PHE A 1 196 ? 0.691 14.391 -1.591 1 98.75 196 PHE A N 1
ATOM 1480 C CA . PHE A 1 196 ? 1.369 15.18 -2.615 1 98.75 196 PHE A CA 1
ATOM 1481 C C . PHE A 1 196 ? 1.825 14.289 -3.766 1 98.75 196 PHE A C 1
ATOM 1483 O O . PHE A 1 196 ? 1.745 13.062 -3.678 1 98.75 196 PHE A O 1
ATOM 1490 N N . PRO A 1 197 ? 2.232 14.945 -4.914 1 98.06 197 PRO A N 1
ATOM 1491 C CA . PRO A 1 197 ? 2.801 14.148 -6.004 1 98.06 197 PRO A CA 1
ATOM 1492 C C . PRO A 1 197 ? 3.932 13.234 -5.539 1 98.06 197 PRO A C 1
ATOM 1494 O O . PRO A 1 197 ? 4.766 13.641 -4.727 1 98.06 197 PRO A O 1
ATOM 1497 N N . GLY A 1 198 ? 3.936 12.023 -6.055 1 96.81 198 GLY A N 1
ATOM 1498 C CA . GLY A 1 198 ? 4.949 11.055 -5.66 1 96.81 198 GLY A CA 1
ATOM 1499 C C . GLY A 1 198 ? 4.902 9.781 -6.477 1 96.81 198 GLY A C 1
ATOM 1500 O O . GLY A 1 198 ? 4.02 9.602 -7.316 1 96.81 198 GLY A O 1
ATOM 1501 N N . GLY A 1 199 ? 5.863 8.945 -6.234 1 94.5 199 GLY A N 1
ATOM 1502 C CA . GLY A 1 199 ? 5.996 7.699 -6.969 1 94.5 199 GLY A CA 1
ATOM 1503 C C . GLY A 1 199 ? 5.469 6.496 -6.207 1 94.5 199 GLY A C 1
ATOM 1504 O O . GLY A 1 199 ? 4.441 6.582 -5.539 1 94.5 199 GLY A O 1
ATOM 1505 N N . ILE A 1 200 ? 6.156 5.375 -6.277 1 94.62 200 ILE A N 1
ATOM 1506 C CA . ILE A 1 200 ? 5.715 4.078 -5.77 1 94.62 200 ILE A CA 1
ATOM 1507 C C . ILE A 1 200 ? 5.605 4.133 -4.246 1 94.62 200 ILE A C 1
ATOM 1509 O O . ILE A 1 200 ? 4.629 3.646 -3.672 1 94.62 200 ILE A O 1
ATOM 1513 N N . GLY A 1 201 ? 6.586 4.727 -3.584 1 94.62 201 GLY A N 1
ATOM 1514 C CA . GLY A 1 201 ? 6.52 4.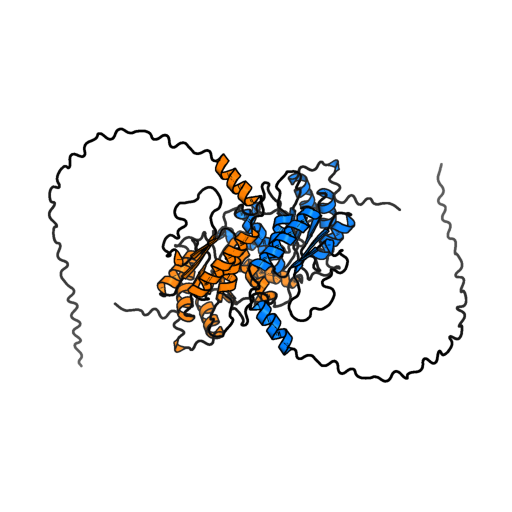836 -2.135 1 94.62 201 GLY A CA 1
ATOM 1515 C C . GLY A 1 201 ? 5.309 5.609 -1.649 1 94.62 201 GLY A C 1
ATOM 1516 O O . GLY A 1 201 ? 4.672 5.223 -0.668 1 94.62 201 GLY A O 1
ATOM 1517 N N . THR A 1 202 ? 5.031 6.652 -2.348 1 97.5 202 THR A N 1
ATOM 1518 C CA . THR A 1 202 ? 3.859 7.453 -2.014 1 97.5 202 THR A CA 1
ATOM 1519 C C . THR A 1 202 ? 2.578 6.656 -2.248 1 97.5 202 THR A C 1
ATOM 1521 O O . THR A 1 202 ? 1.698 6.621 -1.386 1 97.5 202 THR A O 1
ATOM 1524 N N . LEU A 1 203 ? 2.498 6 -3.342 1 97.44 203 LEU A N 1
ATOM 1525 C CA . LEU A 1 203 ? 1.307 5.227 -3.672 1 97.44 203 LEU A CA 1
ATOM 1526 C C . LEU A 1 203 ? 1.12 4.07 -2.693 1 97.44 203 LEU A C 1
ATOM 1528 O O . LEU A 1 203 ? -0.01 3.729 -2.34 1 97.44 203 LEU A O 1
ATOM 1532 N N . ASP A 1 204 ? 2.193 3.467 -2.285 1 96.88 204 ASP A N 1
ATOM 1533 C CA . ASP A 1 204 ? 2.135 2.43 -1.261 1 96.88 204 ASP A CA 1
ATOM 1534 C C . ASP A 1 204 ? 1.444 2.941 0.002 1 96.88 204 ASP A C 1
ATOM 1536 O O . ASP A 1 204 ? 0.528 2.301 0.52 1 96.88 204 ASP A O 1
ATOM 1540 N N . GLU A 1 205 ? 1.788 4.094 0.45 1 97.56 205 GLU A N 1
ATOM 1541 C CA . GLU A 1 205 ? 1.206 4.68 1.653 1 97.56 205 GLU A CA 1
ATOM 1542 C C . GLU A 1 205 ? -0.227 5.145 1.404 1 97.56 205 GLU A C 1
ATOM 1544 O O . GLU A 1 205 ? -1.106 4.938 2.242 1 97.56 205 GLU A O 1
ATOM 1549 N N . VAL A 1 206 ? -0.475 5.688 0.269 1 98.25 206 VAL A N 1
ATOM 1550 C CA . VAL A 1 206 ? -1.795 6.195 -0.09 1 98.25 206 VAL A CA 1
ATOM 1551 C C . VAL A 1 206 ? -2.803 5.047 -0.111 1 98.25 206 VAL A C 1
ATOM 1553 O O . VAL A 1 206 ? -3.844 5.117 0.545 1 98.25 206 VAL A O 1
ATOM 1556 N N . PHE A 1 207 ? -2.488 4.016 -0.781 1 97.06 207 PHE A N 1
ATOM 1557 C CA . PHE A 1 207 ? -3.477 2.967 -0.992 1 97.06 207 PHE A CA 1
ATOM 1558 C C . PHE A 1 207 ? -3.643 2.119 0.263 1 97.06 207 PHE A C 1
ATOM 1560 O O . PHE A 1 207 ? -4.711 1.548 0.498 1 97.06 207 PHE A O 1
ATOM 1567 N N . GLU A 1 208 ? -2.605 2.061 1.079 1 96.56 208 GLU A N 1
ATOM 1568 C CA . GLU A 1 208 ? -2.805 1.425 2.377 1 96.56 208 GLU A CA 1
ATOM 1569 C C . GLU A 1 208 ? -3.885 2.141 3.184 1 96.56 208 GLU A C 1
ATOM 1571 O O . GLU A 1 208 ? -4.82 1.508 3.678 1 96.56 208 GLU A O 1
ATOM 1576 N N . ILE A 1 209 ? -3.795 3.408 3.277 1 96.88 209 ILE A N 1
ATOM 1577 C CA . ILE A 1 209 ? -4.742 4.184 4.074 1 96.88 209 ILE A CA 1
ATOM 1578 C C . ILE A 1 209 ? -6.125 4.121 3.436 1 96.88 209 ILE A C 1
ATOM 1580 O O . ILE A 1 209 ? -7.129 3.932 4.129 1 96.88 209 ILE A O 1
ATOM 1584 N N . LEU A 1 210 ? -6.188 4.211 2.119 1 95.75 210 LEU A N 1
ATOM 1585 C CA . LEU A 1 210 ? -7.473 4.168 1.432 1 95.75 210 LEU A CA 1
ATOM 1586 C C . LEU A 1 210 ? -8.141 2.811 1.616 1 95.75 210 LEU A C 1
ATOM 1588 O O . LEU A 1 210 ? -9.359 2.734 1.803 1 95.75 210 LEU A O 1
ATOM 1592 N N . ALA A 1 211 ? -7.332 1.758 1.515 1 93.5 211 ALA A N 1
ATOM 1593 C CA . ALA A 1 211 ? -7.887 0.425 1.735 1 93.5 211 ALA A CA 1
ATOM 1594 C C . ALA A 1 211 ? -8.461 0.298 3.143 1 93.5 211 ALA A C 1
ATOM 1596 O O . ALA A 1 211 ? -9.547 -0.26 3.326 1 93.5 211 ALA A O 1
ATOM 1597 N N . LEU A 1 212 ? -7.785 0.82 4.113 1 92.69 212 LEU A N 1
ATOM 1598 C CA . LEU A 1 212 ? -8.25 0.766 5.492 1 92.69 212 LEU A CA 1
ATOM 1599 C C . LEU A 1 212 ? -9.531 1.568 5.664 1 92.69 212 LEU A C 1
ATOM 1601 O O . LEU A 1 212 ? -10.453 1.138 6.367 1 92.69 212 LEU A O 1
ATOM 1605 N N . ILE A 1 213 ? -9.602 2.729 5.016 1 91.75 213 ILE A N 1
ATOM 1606 C CA . ILE A 1 213 ? -10.805 3.545 5.078 1 91.75 213 ILE A CA 1
ATOM 1607 C C . ILE A 1 213 ? -11.961 2.811 4.402 1 91.75 213 ILE A C 1
ATOM 1609 O O . ILE A 1 213 ? -13.055 2.709 4.965 1 91.75 213 ILE A O 1
ATOM 1613 N N . GLN A 1 214 ? -11.719 2.307 3.199 1 87.56 214 GLN A N 1
ATOM 1614 C CA . GLN A 1 214 ? -12.742 1.615 2.418 1 87.56 214 GLN A CA 1
ATOM 1615 C C . GLN A 1 214 ? -13.336 0.444 3.199 1 87.56 214 GLN A C 1
ATOM 1617 O O . GLN A 1 214 ? -14.531 0.163 3.096 1 87.56 214 GLN A O 1
ATOM 1622 N N . LEU A 1 215 ? -12.547 -0.212 3.988 1 85.5 215 LEU A N 1
ATOM 1623 C CA . LEU A 1 215 ? -12.969 -1.405 4.711 1 85.5 215 LEU A CA 1
ATOM 1624 C C . LEU A 1 215 ? -13.398 -1.056 6.133 1 85.5 215 LEU A C 1
ATOM 1626 O O . LEU A 1 215 ? -13.688 -1.946 6.938 1 85.5 215 LEU A O 1
ATOM 1630 N N . ASP A 1 216 ? -13.445 0.244 6.441 1 87 216 ASP A N 1
ATOM 1631 C CA . ASP A 1 216 ? -13.789 0.728 7.777 1 87 216 ASP A CA 1
ATOM 1632 C C . ASP A 1 216 ? -12.914 0.076 8.844 1 87 216 ASP A C 1
ATOM 1634 O O . ASP A 1 216 ? -13.422 -0.43 9.844 1 87 216 ASP A O 1
ATOM 1638 N N . ARG A 1 217 ? -11.547 0.017 8.523 1 87.81 217 ARG A N 1
ATOM 1639 C CA . ARG A 1 217 ? -10.602 -0.651 9.414 1 87.81 217 ARG A CA 1
ATOM 1640 C C . ARG A 1 217 ? -9.445 0.274 9.781 1 87.81 217 ARG A C 1
ATOM 1642 O O . ARG A 1 217 ? -8.391 -0.186 10.227 1 87.81 217 ARG A O 1
ATOM 1649 N N . ILE A 1 218 ? -9.672 1.482 9.578 1 89.12 218 ILE A N 1
ATOM 1650 C CA . ILE A 1 218 ? -8.602 2.422 9.875 1 89.12 218 ILE A CA 1
ATOM 1651 C C . ILE A 1 218 ? -8.484 2.615 11.391 1 89.12 218 ILE A C 1
ATOM 1653 O O . ILE A 1 218 ? -7.48 3.125 11.883 1 89.12 218 ILE A O 1
ATOM 1657 N N . GLY A 1 219 ? -9.523 2.26 12.164 1 87.81 219 GLY A N 1
ATOM 1658 C CA . GLY A 1 219 ? -9.484 2.365 13.609 1 87.81 219 GLY A CA 1
ATOM 1659 C C . GLY A 1 219 ? -9.852 3.746 14.117 1 87.81 219 GLY A C 1
ATOM 1660 O O . GLY A 1 219 ? -9.383 4.168 15.18 1 87.81 219 GLY A O 1
ATOM 1661 N N . SER A 1 220 ? -10.562 4.445 13.32 1 92.69 220 SER A N 1
ATOM 1662 C CA . SER A 1 220 ? -10.992 5.797 13.664 1 92.69 220 SER A CA 1
ATOM 1663 C C . SER A 1 220 ? -12.492 5.84 13.953 1 92.69 220 SER A C 1
ATOM 1665 O O . SER A 1 220 ? -13.289 5.262 13.203 1 92.69 220 SER A O 1
ATOM 1667 N N . LYS A 1 221 ? -12.938 6.512 15.023 1 94.25 221 LYS A N 1
ATOM 1668 C CA . LYS A 1 221 ? -14.352 6.652 15.359 1 94.25 221 LYS A CA 1
ATOM 1669 C C . LYS A 1 221 ? -15.031 7.676 14.461 1 94.25 221 LYS A C 1
ATOM 1671 O O . LYS A 1 221 ? -16.219 7.555 14.156 1 94.25 221 LYS A O 1
ATOM 1676 N N . LEU A 1 222 ? -14.281 8.633 14.141 1 96.56 222 LEU A N 1
ATOM 1677 C CA . LEU A 1 222 ? -14.773 9.695 13.273 1 96.56 222 LEU A CA 1
ATOM 1678 C C . LEU A 1 222 ? -14.109 9.633 11.898 1 96.56 222 LEU A C 1
ATOM 1680 O O . LEU A 1 222 ? -13.016 9.086 11.758 1 96.56 222 LEU A O 1
ATOM 1684 N N . PRO A 1 223 ? -14.758 10.203 10.867 1 96.25 223 PRO A N 1
ATOM 1685 C CA . PRO A 1 223 ? -14.164 10.18 9.531 1 96.25 223 PRO A CA 1
ATOM 1686 C C . PRO A 1 223 ? -12.836 10.938 9.453 1 96.25 223 PRO A C 1
ATOM 1688 O O . PRO A 1 223 ? -12.688 11.977 10.102 1 96.25 223 PRO A O 1
ATOM 1691 N N . VAL A 1 224 ? -11.93 10.391 8.758 1 97.31 224 VAL A N 1
ATOM 1692 C CA . VAL A 1 224 ? -10.641 11.031 8.492 1 97.31 224 VAL A CA 1
ATOM 1693 C C . VAL A 1 224 ? -10.617 11.586 7.078 1 97.31 224 VAL A C 1
ATOM 1695 O O . VAL A 1 224 ? -10.711 10.836 6.102 1 97.31 224 VAL A O 1
ATOM 1698 N N . PRO A 1 225 ? -10.539 12.891 6.953 1 98.19 225 PRO A N 1
ATOM 1699 C CA . PRO A 1 225 ? -10.461 13.438 5.598 1 98.19 225 PRO A CA 1
ATOM 1700 C C . PRO A 1 225 ? -9.156 13.078 4.887 1 98.19 225 PRO A C 1
ATOM 1702 O O . PRO A 1 225 ? -8.102 13.008 5.52 1 98.19 225 PRO A O 1
ATOM 1705 N N . PHE A 1 226 ? -9.234 12.852 3.582 1 98.69 226 PHE A N 1
ATOM 1706 C CA . PHE A 1 226 ? -8.125 12.492 2.709 1 98.69 226 PHE A CA 1
ATOM 1707 C C . PHE A 1 226 ? -8.078 13.406 1.491 1 98.69 226 PHE A C 1
ATOM 1709 O O . PHE A 1 226 ? -9.023 13.461 0.706 1 98.69 226 PHE A O 1
ATOM 1716 N N . LEU A 1 227 ? -6.938 14.156 1.359 1 98.81 227 LEU A N 1
ATOM 1717 C CA . LEU A 1 227 ? -6.746 15.062 0.235 1 98.81 227 LEU A CA 1
ATOM 1718 C C . LEU A 1 227 ? -5.754 14.484 -0.769 1 98.81 227 LEU A C 1
ATOM 1720 O O . LEU A 1 227 ? -4.672 14.031 -0.389 1 98.81 227 LEU A O 1
ATOM 1724 N N . LEU A 1 228 ? -6.117 14.414 -1.979 1 98.69 228 LEU A N 1
ATOM 1725 C CA . LEU A 1 228 ? -5.203 14.164 -3.088 1 98.69 228 LEU A CA 1
ATOM 1726 C C . LEU A 1 228 ? -4.895 15.453 -3.844 1 98.69 228 LEU A C 1
ATOM 1728 O O . LEU A 1 228 ? -5.754 15.977 -4.555 1 98.69 228 LEU A O 1
ATOM 1732 N N . MET A 1 229 ? -3.67 15.914 -3.654 1 98.81 229 MET A N 1
ATOM 1733 C CA . MET A 1 229 ? -3.291 17.156 -4.332 1 98.81 229 MET A CA 1
ATOM 1734 C C . MET A 1 229 ? -2.867 16.875 -5.77 1 98.81 229 MET A C 1
ATOM 1736 O O . MET A 1 229 ? -1.771 16.375 -6.012 1 98.81 229 MET A O 1
ATOM 1740 N N . ASN A 1 230 ? -3.684 17.25 -6.637 1 98.44 230 ASN A N 1
ATOM 1741 C CA . ASN A 1 230 ? -3.465 17.031 -8.062 1 98.44 230 ASN A CA 1
ATOM 1742 C C . ASN A 1 230 ? -2.809 18.234 -8.719 1 98.44 230 ASN A C 1
ATOM 1744 O O . ASN A 1 230 ? -3.291 18.719 -9.742 1 98.44 230 ASN A O 1
ATOM 1748 N N . TYR A 1 231 ? -1.699 18.656 -8.133 1 97.88 231 TYR A N 1
ATOM 1749 C CA . TYR A 1 231 ? -0.949 19.781 -8.68 1 97.88 231 TYR A CA 1
ATOM 1750 C C . TYR A 1 231 ? -0.589 19.547 -10.141 1 97.88 231 TYR A C 1
ATOM 1752 O O . TYR A 1 231 ? -0.079 18.469 -10.484 1 97.88 231 TYR A O 1
ATOM 1760 N N . ASP A 1 232 ? -0.886 20.516 -11.016 1 97 232 ASP A N 1
ATOM 1761 C CA . ASP A 1 232 ? -0.542 20.469 -12.43 1 97 232 ASP A CA 1
ATOM 1762 C C . ASP A 1 232 ? -1.052 19.188 -13.078 1 97 232 ASP A C 1
ATOM 1764 O O . ASP A 1 232 ? -0.386 18.609 -13.945 1 97 232 ASP A O 1
ATOM 1768 N N . SER A 1 233 ? -2.08 18.656 -12.617 1 97.06 233 SER A N 1
ATOM 1769 C CA . SER A 1 233 ? -2.762 17.484 -13.156 1 97.06 233 SER A CA 1
ATOM 1770 C C . SER A 1 233 ? -1.905 16.219 -13.016 1 97.06 233 SER A C 1
ATOM 1772 O O . SER A 1 233 ? -1.979 15.32 -13.844 1 97.06 233 SER A O 1
ATOM 1774 N N . PHE A 1 234 ? -1.097 16.219 -12.016 1 97.06 234 PHE A N 1
ATOM 1775 C CA . PHE A 1 234 ? -0.153 15.125 -11.797 1 97.06 234 PHE A CA 1
ATOM 1776 C C . PHE A 1 234 ? -0.876 13.781 -11.734 1 97.06 234 PHE A C 1
ATOM 1778 O O . PHE A 1 234 ? -0.424 12.797 -12.32 1 97.06 234 PHE A O 1
ATOM 1785 N N . TYR A 1 235 ? -2.01 13.664 -11.062 1 97.94 235 TYR A N 1
ATOM 1786 C CA . TYR A 1 235 ? -2.693 12.406 -10.789 1 97.94 235 TYR A CA 1
ATOM 1787 C C . TYR A 1 235 ? -3.824 12.172 -11.781 1 97.94 235 TYR A C 1
ATOM 1789 O O . TYR A 1 235 ? -4.617 11.242 -11.625 1 97.94 235 TYR A O 1
ATOM 1797 N N . SER A 1 236 ? -3.957 12.938 -12.82 1 97.56 236 SER A N 1
ATOM 1798 C CA . SER A 1 236 ? -5.121 12.883 -13.695 1 97.56 236 SER A CA 1
ATOM 1799 C C . SER A 1 236 ? -5.246 11.516 -14.367 1 97.56 236 SER A C 1
ATOM 1801 O O . SER A 1 236 ? -6.348 10.977 -14.484 1 97.56 236 SER A O 1
ATOM 1803 N N . LYS A 1 237 ? -4.141 10.977 -14.82 1 97.31 237 LYS A N 1
ATOM 1804 C CA . LYS A 1 237 ? -4.195 9.664 -15.453 1 97.31 237 LYS A CA 1
ATOM 1805 C C . LYS A 1 237 ? -4.523 8.57 -14.438 1 97.31 237 LYS A C 1
ATOM 1807 O O . LYS A 1 237 ? -5.191 7.59 -14.773 1 97.31 237 LYS A O 1
ATOM 1812 N N . LEU A 1 238 ? -4.039 8.68 -13.219 1 97.38 238 LEU A N 1
ATOM 1813 C CA . LEU A 1 238 ? -4.426 7.758 -12.156 1 97.38 238 LEU A CA 1
ATOM 1814 C C . LEU A 1 238 ? -5.93 7.812 -11.906 1 97.38 238 LEU A C 1
ATOM 1816 O O . LEU A 1 238 ? -6.578 6.773 -11.758 1 97.38 238 LEU A O 1
ATOM 1820 N N . LEU A 1 239 ? -6.438 9.031 -11.852 1 96.69 239 LEU A N 1
ATOM 1821 C CA . LEU A 1 239 ? -7.867 9.219 -11.625 1 96.69 239 LEU A CA 1
ATOM 1822 C C . LEU A 1 239 ? -8.68 8.609 -12.766 1 96.69 239 LEU A C 1
ATOM 1824 O O . LEU A 1 239 ? -9.742 8.023 -12.531 1 96.69 239 LEU A O 1
ATOM 1828 N N . GLU A 1 240 ? -8.195 8.742 -13.961 1 96.12 240 GLU A N 1
ATOM 1829 C CA . GLU A 1 240 ? -8.836 8.102 -15.102 1 96.12 240 GLU A CA 1
ATOM 1830 C C . GLU A 1 240 ? -8.812 6.578 -14.969 1 96.12 240 GLU A C 1
ATOM 1832 O O . GLU A 1 240 ? -9.773 5.902 -15.352 1 96.12 240 GLU A O 1
ATOM 1837 N N . PHE A 1 241 ? -7.758 6.043 -14.453 1 97.06 241 PHE A N 1
ATOM 1838 C CA . PHE A 1 241 ? -7.648 4.609 -14.211 1 97.06 241 PHE A CA 1
ATOM 1839 C C . PHE A 1 241 ? -8.734 4.137 -13.242 1 97.06 241 PHE A C 1
ATOM 1841 O O . PHE A 1 241 ? -9.352 3.092 -13.461 1 97.06 241 PHE A O 1
ATOM 1848 N N . PHE A 1 242 ? -8.992 4.902 -12.234 1 95.19 242 PHE A N 1
ATOM 1849 C CA . PHE A 1 242 ? -10.008 4.508 -11.273 1 95.19 242 PHE A CA 1
ATOM 1850 C C . PHE A 1 242 ? -11.398 4.531 -11.906 1 95.19 242 PHE A C 1
ATOM 1852 O O . PHE A 1 242 ? -12.258 3.721 -11.562 1 95.19 242 PHE A O 1
ATOM 1859 N N . HIS A 1 243 ? -11.578 5.422 -12.789 1 92.5 243 HIS A N 1
ATOM 1860 C CA . HIS A 1 243 ? -12.82 5.398 -13.547 1 92.5 243 HIS A CA 1
ATOM 1861 C C . HIS A 1 243 ? -12.961 4.102 -14.336 1 92.5 243 HIS A C 1
ATOM 1863 O O . HIS A 1 243 ? -14.039 3.512 -14.391 1 92.5 243 HIS A O 1
ATOM 1869 N N . ASP A 1 244 ? -11.867 3.65 -14.906 1 91.31 244 ASP A N 1
ATOM 1870 C CA . ASP A 1 244 ? -11.875 2.387 -15.633 1 91.31 244 ASP A CA 1
ATOM 1871 C C . ASP A 1 244 ? -12.148 1.212 -14.695 1 91.31 244 ASP A C 1
ATOM 1873 O O . ASP A 1 244 ? -12.828 0.253 -15.078 1 91.31 244 ASP A O 1
ATOM 1877 N N . CYS A 1 245 ? -11.633 1.27 -13.492 1 91.88 245 CYS A N 1
ATOM 1878 C CA . CYS A 1 245 ? -11.891 0.223 -12.508 1 91.88 245 CYS A CA 1
ATOM 1879 C C . CYS A 1 245 ? -13.383 0.08 -12.242 1 91.88 245 CYS A C 1
ATOM 1881 O O . CYS A 1 245 ? -13.891 -1.035 -12.117 1 91.88 245 CYS A O 1
ATOM 1883 N N . GLU A 1 246 ? -14.047 1.197 -12.148 1 90.31 246 GLU A N 1
ATOM 1884 C CA . GLU A 1 246 ? -15.484 1.188 -11.93 1 90.31 246 GLU A CA 1
ATOM 1885 C C . GLU A 1 246 ? -16.219 0.562 -13.117 1 90.31 246 GLU A C 1
ATOM 1887 O O . GLU A 1 246 ? -17.125 -0.26 -12.93 1 90.31 246 GLU A O 1
ATOM 1892 N N . LYS A 1 247 ? -15.781 0.854 -14.297 1 89.06 247 LYS A N 1
ATOM 1893 C CA . LYS A 1 247 ? -16.406 0.344 -15.516 1 89.06 247 LYS A CA 1
ATOM 1894 C C . LYS A 1 247 ? -16.281 -1.175 -15.602 1 89.06 247 LYS A C 1
ATOM 1896 O O . LYS A 1 247 ? -17.219 -1.856 -16.016 1 89.06 247 LYS A O 1
ATOM 1901 N N . TRP A 1 248 ? -15.18 -1.69 -15.078 1 89 248 TRP A N 1
ATOM 1902 C CA . TRP A 1 248 ? -14.906 -3.119 -15.195 1 89 248 TRP A CA 1
ATOM 1903 C C . TRP A 1 248 ? -15.438 -3.877 -13.984 1 89 248 TRP A C 1
ATOM 1905 O O . TRP A 1 248 ? -15.32 -5.102 -13.914 1 89 248 TRP A O 1
ATOM 1915 N N . GLY A 1 249 ? -15.992 -3.145 -13 1 86.06 249 GLY A N 1
ATOM 1916 C CA . GLY A 1 249 ? -16.641 -3.787 -11.867 1 86.06 249 GLY A CA 1
ATOM 1917 C C . GLY A 1 249 ? -15.688 -4.141 -10.75 1 86.06 249 GLY A C 1
ATOM 1918 O O . GLY A 1 249 ? -16.047 -4.848 -9.812 1 86.06 249 GLY A O 1
ATOM 1919 N N . ALA A 1 250 ? -14.531 -3.639 -10.906 1 86.06 250 ALA A N 1
ATOM 1920 C CA . ALA A 1 250 ? -13.562 -3.902 -9.844 1 86.06 250 ALA A CA 1
ATOM 1921 C C . ALA A 1 250 ? -13.844 -3.037 -8.617 1 86.06 250 ALA A C 1
ATOM 1923 O O . ALA A 1 250 ? -13.398 -3.354 -7.512 1 86.06 250 ALA A O 1
ATOM 1924 N N . VAL A 1 251 ? -14.539 -1.893 -8.836 1 86.88 251 VAL A N 1
ATOM 1925 C CA . VAL A 1 251 ? -14.961 -0.98 -7.781 1 86.88 251 VAL A CA 1
ATOM 1926 C C . VAL A 1 251 ? -16.375 -0.496 -8.055 1 86.88 251 VAL A C 1
ATOM 1928 O O . VAL A 1 251 ? -16.797 -0.377 -9.211 1 86.88 251 VAL A O 1
ATOM 1931 N N . ALA A 1 252 ? -17.078 -0.307 -6.98 1 85.56 252 ALA A N 1
ATOM 1932 C CA . ALA A 1 252 ? -18.438 0.185 -7.145 1 85.56 252 ALA A CA 1
ATOM 1933 C C . ALA A 1 252 ? -18.453 1.641 -7.602 1 85.56 252 ALA A C 1
ATOM 1935 O O . ALA A 1 252 ? -17.531 2.4 -7.293 1 85.56 252 ALA A O 1
ATOM 1936 N N . GLU A 1 253 ? -19.531 1.982 -8.297 1 85.31 253 GLU A N 1
ATOM 1937 C CA . GLU A 1 253 ? -19.656 3.354 -8.773 1 85.31 253 GLU A CA 1
ATOM 1938 C C . GLU A 1 253 ? -19.656 4.352 -7.621 1 85.31 253 GLU A C 1
ATOM 1940 O O . GLU A 1 253 ? -20.344 4.152 -6.617 1 85.31 253 GLU A O 1
ATOM 1945 N N . GLY A 1 254 ? -18.797 5.355 -7.746 1 87.75 254 GLY A N 1
ATOM 1946 C CA . GLY A 1 254 ? -18.734 6.426 -6.762 1 87.75 254 GLY A CA 1
ATOM 1947 C C . GLY A 1 254 ? -17.938 6.062 -5.523 1 87.75 254 GLY A C 1
ATOM 1948 O O . GLY A 1 254 ? -17.672 6.918 -4.676 1 87.75 254 GLY A O 1
ATOM 1949 N N . GLU A 1 255 ? -17.547 4.84 -5.418 1 87.62 255 GLU A N 1
ATOM 1950 C CA . GLU A 1 255 ? -16.859 4.355 -4.227 1 87.62 255 GLU A CA 1
ATOM 1951 C C . GLU A 1 255 ? -15.516 5.066 -4.039 1 87.62 255 GLU A C 1
ATOM 1953 O O . GLU A 1 255 ? -15.203 5.523 -2.939 1 87.62 255 GLU A O 1
ATOM 1958 N N . ILE A 1 256 ? -14.82 5.223 -5.109 1 87.44 256 ILE A N 1
ATOM 1959 C CA . ILE A 1 256 ? -13.484 5.82 -5.035 1 87.44 256 ILE A CA 1
ATOM 1960 C C . ILE A 1 256 ? -13.609 7.312 -4.73 1 87.44 256 ILE A C 1
ATOM 1962 O O . ILE A 1 256 ? -12.883 7.836 -3.881 1 87.44 256 ILE A O 1
ATOM 1966 N N . ALA A 1 257 ? -14.547 7.965 -5.371 1 86.62 257 ALA A N 1
ATOM 1967 C CA . ALA A 1 257 ? -14.734 9.406 -5.215 1 86.62 257 ALA A CA 1
ATOM 1968 C C . ALA A 1 257 ? -15.102 9.758 -3.775 1 86.62 257 ALA A C 1
ATOM 1970 O O . ALA A 1 257 ? -14.828 10.875 -3.314 1 86.62 257 ALA A O 1
ATOM 1971 N N . SER A 1 258 ? -15.586 8.836 -3.096 1 90 258 SER A N 1
ATOM 1972 C CA . SER A 1 258 ? -16.047 9.102 -1.733 1 90 258 SER A CA 1
ATOM 1973 C C . SER A 1 258 ? -14.898 8.969 -0.734 1 90 258 SER A C 1
ATOM 1975 O O . SER A 1 258 ? -15.016 9.391 0.417 1 90 258 SER A O 1
ATOM 1977 N N . LEU A 1 259 ? -13.758 8.5 -1.173 1 91.75 259 LEU A N 1
ATOM 1978 C CA . LEU A 1 259 ? -12.68 8.164 -0.259 1 91.75 259 LEU A CA 1
ATOM 1979 C C . LEU A 1 259 ? -11.75 9.352 -0.057 1 91.75 259 LEU A C 1
ATOM 1981 O O . LEU A 1 259 ? -11.031 9.43 0.945 1 91.75 259 LEU A O 1
ATOM 1985 N N . TRP A 1 260 ? -11.75 10.227 -1.042 1 95.31 260 TRP A N 1
ATOM 1986 C CA . TRP A 1 260 ? -10.828 11.352 -0.955 1 95.31 260 TRP A CA 1
ATOM 1987 C C . TRP A 1 260 ? -11.391 12.57 -1.669 1 95.31 260 TRP A C 1
ATOM 1989 O O . TRP A 1 260 ? -12.406 12.477 -2.369 1 95.31 260 TRP A O 1
ATOM 1999 N N . ARG A 1 261 ? -10.883 13.727 -1.319 1 97.69 261 ARG A N 1
ATOM 2000 C CA . ARG A 1 261 ? -11.109 14.977 -2.045 1 97.69 261 ARG A CA 1
ATOM 2001 C C . ARG A 1 261 ? -9.914 15.312 -2.934 1 97.69 261 ARG A C 1
ATOM 2003 O O . ARG A 1 261 ? -8.789 15.43 -2.451 1 97.69 261 ARG A O 1
ATOM 2010 N N . VAL A 1 262 ? -10.172 15.43 -4.223 1 98.25 262 VAL A N 1
ATOM 2011 C CA . VAL A 1 262 ? -9.133 15.812 -5.172 1 98.25 262 VAL A CA 1
ATOM 2012 C C . VAL A 1 262 ? -9.07 17.328 -5.285 1 98.25 262 VAL A C 1
ATOM 2014 O O . VAL A 1 262 ? -10.086 17.984 -5.523 1 98.25 262 VAL A O 1
ATOM 2017 N N . CYS A 1 263 ? -7.891 17.906 -5.051 1 98.56 263 CYS A N 1
ATOM 2018 C CA . CYS A 1 263 ? -7.695 19.344 -5.133 1 98.56 263 CYS A CA 1
ATOM 2019 C C . CYS A 1 263 ? -6.598 19.688 -6.133 1 98.56 263 CYS A C 1
ATOM 2021 O O . CYS A 1 263 ? -5.531 19.078 -6.125 1 98.56 263 CYS A O 1
ATOM 2023 N N . SER A 1 264 ? -6.789 20.703 -6.945 1 97.81 264 SER A N 1
ATOM 2024 C CA . SER A 1 264 ? -5.77 21.172 -7.883 1 97.81 264 SER A CA 1
ATOM 2025 C C . SER A 1 264 ? -4.969 22.328 -7.297 1 97.81 264 SER A C 1
ATOM 2027 O O . SER A 1 264 ? -3.852 22.609 -7.738 1 97.81 264 SER A O 1
ATOM 2029 N N . GLU A 1 265 ? -5.637 23 -6.289 1 97.56 265 GLU A N 1
ATOM 2030 C CA . GLU A 1 265 ? -5.016 24.172 -5.664 1 97.56 265 GLU A CA 1
ATOM 2031 C C . GLU A 1 265 ? -5.117 24.094 -4.141 1 97.56 265 GLU A C 1
ATOM 2033 O O . GLU A 1 265 ? -6.043 23.484 -3.605 1 97.56 265 GLU A O 1
ATOM 2038 N N . ASN A 1 266 ? -4.168 24.781 -3.498 1 98.44 266 ASN A N 1
ATOM 2039 C CA . ASN A 1 266 ? -4.133 24.812 -2.039 1 98.44 266 ASN A CA 1
ATOM 2040 C C . ASN A 1 266 ? -5.43 25.359 -1.456 1 98.44 266 ASN A C 1
ATOM 2042 O O . ASN A 1 266 ? -5.93 24.859 -0.448 1 98.44 266 ASN A O 1
ATOM 2046 N N . ARG A 1 267 ? -5.961 26.344 -2.1 1 97.44 267 ARG A N 1
ATOM 2047 C CA . ARG A 1 267 ? -7.164 27 -1.595 1 97.44 267 ARG A CA 1
ATOM 2048 C C . ARG A 1 267 ? -8.32 26.016 -1.49 1 97.44 267 ARG A C 1
ATOM 2050 O O . ARG A 1 267 ? -9.086 26.047 -0.521 1 97.44 267 ARG A O 1
ATOM 2057 N N . GLU A 1 268 ? -8.484 25.172 -2.445 1 97.94 268 GLU A N 1
ATOM 2058 C CA . GLU A 1 268 ? -9.539 24.156 -2.436 1 97.94 268 GLU A CA 1
ATOM 2059 C C . GLU A 1 268 ? -9.406 23.234 -1.229 1 97.94 268 GLU A C 1
ATOM 2061 O O . GLU A 1 268 ? -10.406 22.891 -0.588 1 97.94 268 GLU A O 1
ATOM 2066 N N . ALA A 1 269 ? -8.211 22.812 -0.934 1 98.5 269 ALA A N 1
ATOM 2067 C CA . ALA A 1 269 ? -7.945 21.938 0.196 1 98.5 269 ALA A CA 1
ATOM 2068 C C . ALA A 1 269 ? -8.297 22.609 1.518 1 98.5 269 ALA A C 1
ATOM 2070 O O . ALA A 1 269 ? -8.953 22 2.373 1 98.5 269 ALA A O 1
ATOM 2071 N N . LEU A 1 270 ? -7.883 23.859 1.672 1 98.31 270 LEU A N 1
ATOM 2072 C CA . LEU A 1 270 ? -8.117 24.609 2.906 1 98.31 270 LEU A CA 1
ATOM 2073 C C . LEU A 1 270 ? -9.609 24.828 3.125 1 98.31 270 LEU A C 1
ATOM 2075 O O . LEU A 1 270 ? -10.109 24.672 4.242 1 98.31 270 LEU A O 1
ATOM 2079 N N . GLU A 1 271 ? -10.32 25.156 2.029 1 97.62 271 GLU A N 1
ATOM 2080 C CA . GLU A 1 271 ? -11.766 25.344 2.125 1 97.62 271 GLU A CA 1
ATOM 2081 C C . GLU A 1 271 ? -12.469 24.047 2.5 1 97.62 271 GLU A C 1
ATOM 2083 O O . GLU A 1 271 ? -13.383 24.031 3.328 1 97.62 271 GLU A O 1
ATOM 2088 N N . TYR A 1 272 ? -12.039 23.031 1.934 1 98 272 TYR A N 1
ATOM 2089 C CA . TYR A 1 272 ? -12.609 21.719 2.254 1 98 272 TYR A CA 1
ATOM 2090 C C . TYR A 1 272 ? -12.43 21.406 3.732 1 98 272 TYR A C 1
ATOM 2092 O O . TYR A 1 272 ? -13.375 20.984 4.406 1 98 272 TYR A O 1
ATOM 2100 N N . LEU A 1 273 ? -11.211 21.562 4.258 1 98.38 273 LEU A N 1
ATOM 2101 C CA . LEU A 1 273 ? -10.922 21.234 5.648 1 98.38 273 LEU A CA 1
ATOM 2102 C C . LEU A 1 273 ? -11.688 22.141 6.602 1 98.38 273 LEU A C 1
ATOM 2104 O O . LEU A 1 273 ? -12.188 21.688 7.633 1 98.38 273 LEU A O 1
ATOM 2108 N N . ALA A 1 274 ? -11.75 23.422 6.23 1 97.94 274 ALA A N 1
ATOM 2109 C CA . ALA A 1 274 ? -12.5 24.375 7.059 1 97.94 274 ALA A CA 1
ATOM 2110 C C . ALA A 1 274 ? -13.961 23.953 7.18 1 97.94 274 ALA A C 1
ATOM 2112 O O . ALA A 1 274 ? -14.539 24.016 8.266 1 97.94 274 ALA A O 1
ATOM 2113 N N . ASN A 1 275 ? -14.555 23.516 6.07 1 97.56 275 ASN A N 1
ATOM 2114 C CA . ASN A 1 275 ? -15.938 23.047 6.074 1 97.56 275 ASN A CA 1
ATOM 2115 C C . ASN A 1 275 ? -16.078 21.719 6.801 1 97.56 275 ASN A C 1
ATOM 2117 O O . ASN A 1 275 ? -17.031 21.531 7.562 1 97.56 275 ASN A O 1
ATOM 2121 N N . PHE A 1 276 ? -15.141 20.844 6.586 1 97.75 276 PHE A N 1
ATOM 2122 C CA . PHE A 1 276 ? -15.18 19.516 7.191 1 97.75 276 PHE A CA 1
ATOM 2123 C C . PHE A 1 276 ? -15.195 19.609 8.711 1 97.75 276 PHE A C 1
ATOM 2125 O O . PHE A 1 276 ? -15.938 18.891 9.375 1 97.75 276 PHE A O 1
ATOM 2132 N N . TYR A 1 277 ? -14.414 20.531 9.234 1 97.75 277 TYR A N 1
ATOM 2133 C CA . TYR A 1 277 ? -14.273 20.656 10.68 1 97.75 277 TYR A CA 1
ATOM 2134 C C . TYR A 1 277 ? -15.109 21.828 11.211 1 97.75 277 TYR A C 1
ATOM 2136 O O . TYR A 1 277 ? -14.977 22.219 12.367 1 97.75 277 TYR A O 1
ATOM 2144 N N . SER A 1 278 ? -15.914 22.5 10.375 1 96.94 278 SER A N 1
ATOM 2145 C CA . SER A 1 278 ? -16.797 23.609 10.742 1 96.94 278 SER A CA 1
ATOM 2146 C C . SER A 1 278 ? -16.031 24.734 11.422 1 96.94 278 SER A C 1
ATOM 2148 O O . SER A 1 278 ? -16.438 25.219 12.477 1 96.94 278 SER A O 1
ATOM 2150 N N . ILE A 1 279 ? -14.93 25.047 10.82 1 95.88 279 ILE A N 1
ATOM 2151 C CA . ILE A 1 279 ? -14.109 26.141 11.344 1 95.88 279 ILE A CA 1
ATOM 2152 C C . ILE A 1 279 ? -14.766 27.469 11.008 1 95.88 279 ILE A C 1
ATOM 2154 O O . ILE A 1 279 ? -15.141 27.719 9.859 1 95.88 279 ILE A O 1
ATOM 2158 N N . PRO A 1 280 ? -14.922 28.344 11.945 1 92.56 280 PRO A N 1
ATOM 2159 C CA . PRO A 1 280 ? -15.578 29.641 11.711 1 92.56 280 PRO A CA 1
ATOM 2160 C C . PRO A 1 280 ? -14.812 30.516 10.727 1 92.56 280 PRO A C 1
ATOM 2162 O O . PRO A 1 280 ? -13.586 30.406 10.625 1 92.56 280 PRO A O 1
ATOM 2165 N N . GLN A 1 281 ? -15.484 31.328 10.109 1 88.12 281 GLN A N 1
ATOM 2166 C CA . GLN A 1 281 ? -14.93 32.188 9.086 1 88.12 281 GLN A CA 1
ATOM 2167 C C . GLN A 1 281 ? -13.812 33.062 9.656 1 88.12 281 GLN A C 1
ATOM 2169 O O . GLN A 1 281 ? -12.844 33.375 8.961 1 88.12 281 GLN A O 1
ATOM 2174 N N . SER A 1 282 ? -13.891 33.438 10.867 1 85.56 282 SER A N 1
ATOM 2175 C CA . SER A 1 282 ? -12.922 34.312 11.516 1 85.56 282 SER A CA 1
ATOM 2176 C C . SER A 1 282 ? -11.555 33.656 11.617 1 85.56 282 SER A C 1
ATOM 2178 O O . SER A 1 282 ? -10.531 34.312 11.719 1 85.56 282 SER A O 1
ATOM 2180 N N . LYS A 1 283 ? -11.562 32.344 11.4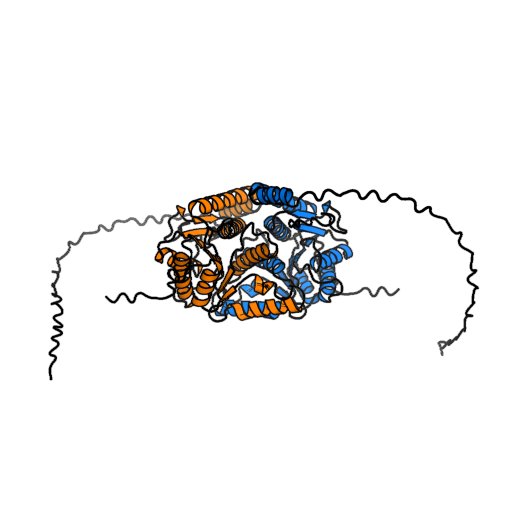53 1 85.5 283 LYS A N 1
ATOM 2181 C CA . LYS A 1 283 ? -10.312 31.609 11.602 1 85.5 283 LYS A CA 1
ATOM 2182 C C . LYS A 1 283 ? -9.789 31.141 10.25 1 85.5 283 LYS A C 1
ATOM 2184 O O . LYS A 1 283 ? -8.758 30.469 10.172 1 85.5 283 LYS A O 1
ATOM 2189 N N . ARG A 1 284 ? -10.516 31.469 9.227 1 85.25 284 ARG A N 1
ATOM 2190 C CA . ARG A 1 284 ? -10.148 31.016 7.883 1 85.25 284 ARG A CA 1
ATOM 2191 C C . ARG A 1 284 ? -9.234 32.031 7.199 1 85.25 284 ARG A C 1
ATOM 2193 O O . ARG A 1 284 ? -9.688 32.812 6.359 1 85.25 284 ARG A O 1
ATOM 2200 N N . ASN A 1 285 ? -8.109 32.375 7.629 1 75.44 285 ASN A N 1
ATOM 2201 C CA . ASN A 1 285 ? -7.176 33.312 7.023 1 75.44 285 ASN A CA 1
ATOM 2202 C C . ASN A 1 285 ? -6.285 32.656 5.984 1 75.44 285 ASN A C 1
ATOM 2204 O O . ASN A 1 285 ? -5.152 32.25 6.285 1 75.44 285 ASN A O 1
ATOM 2208 N N . PHE A 1 286 ? -7.066 32.312 4.793 1 71.06 286 PHE A N 1
ATOM 2209 C CA . PHE A 1 286 ? -6.328 31.625 3.74 1 71.06 286 PHE A CA 1
ATOM 2210 C C . PHE A 1 286 ? -5.629 32.625 2.826 1 71.06 286 PHE A C 1
ATOM 2212 O O . PHE A 1 286 ? -6.273 33.5 2.256 1 71.06 286 PHE A O 1
ATOM 2219 N N . GLY A 1 287 ? -4.398 33.062 2.877 1 59.56 287 GLY A N 1
ATOM 2220 C CA . GLY A 1 287 ? -3.699 33.906 1.933 1 59.56 287 GLY A CA 1
ATOM 2221 C C . GLY A 1 287 ? -3.615 35.344 2.385 1 59.56 287 GLY A C 1
ATOM 2222 O O . GLY A 1 287 ? -3.168 36.219 1.63 1 59.56 287 GLY A O 1
ATOM 2223 N N . ASN A 1 288 ? -4.516 35.75 3.369 1 47.66 288 ASN A N 1
ATOM 2224 C CA . ASN A 1 288 ? -4.254 37.188 3.508 1 47.66 288 ASN A CA 1
ATOM 2225 C C . ASN A 1 288 ? -2.805 37.469 3.9 1 47.66 288 ASN A C 1
ATOM 2227 O O . ASN A 1 288 ? -2.391 37.156 5.016 1 47.66 288 ASN A O 1
ATOM 2231 N N . ARG A 1 289 ? -1.871 37.25 3.014 1 43.53 289 ARG A N 1
ATOM 2232 C CA . ARG A 1 289 ? -0.572 37.875 3.195 1 43.53 289 ARG A CA 1
ATOM 2233 C C . ARG A 1 289 ? -0.715 39.219 3.916 1 43.53 289 ARG A C 1
ATOM 2235 O O . ARG A 1 289 ? -1.421 40.094 3.445 1 43.53 289 ARG A O 1
ATOM 2242 N N . GLU A 1 290 ? -0.744 39.188 5.094 1 37.34 290 GLU A N 1
ATOM 2243 C CA . GLU A 1 290 ? -0.378 40.5 5.664 1 37.34 290 GLU A CA 1
ATOM 2244 C C . GLU A 1 290 ? 0.729 41.156 4.852 1 37.34 290 GLU A C 1
ATOM 2246 O O . GLU A 1 290 ? 1.816 40.594 4.695 1 37.34 290 GLU A O 1
ATOM 2251 N N . GLU A 1 291 ? 0.483 41.688 3.715 1 35.56 291 GLU A N 1
ATOM 2252 C CA . GLU A 1 291 ? 1.328 42.781 3.279 1 35.56 291 GLU A CA 1
ATOM 2253 C C . GLU A 1 291 ? 1.875 43.562 4.473 1 35.56 291 GLU A C 1
ATOM 2255 O O . GLU A 1 291 ? 1.157 44.375 5.082 1 35.56 291 GLU A O 1
ATOM 2260 N N . HIS A 1 292 ? 2.439 42.938 5.395 1 31.75 292 HIS A N 1
ATOM 2261 C CA . HIS A 1 292 ? 3.27 43.781 6.234 1 31.75 292 HIS A CA 1
ATOM 2262 C C . HIS A 1 292 ? 4.082 44.781 5.387 1 31.75 292 HIS A C 1
ATOM 2264 O O . HIS A 1 292 ? 4.961 44.375 4.629 1 31.75 292 HIS A O 1
ATOM 2270 N N . LYS A 1 293 ? 3.469 45.75 4.828 1 31.92 293 LYS A N 1
ATOM 2271 C CA . LYS A 1 293 ? 4.059 47.062 4.57 1 31.92 293 LYS A CA 1
ATOM 2272 C C . LYS A 1 293 ? 5.012 47.469 5.688 1 31.92 293 LYS A C 1
ATOM 2274 O O . LYS A 1 293 ? 4.578 47.75 6.809 1 31.92 293 LYS A O 1
ATOM 2279 N N . ILE A 1 294 ? 6.293 46.812 5.68 1 23.56 294 ILE A N 1
ATOM 2280 C CA . ILE A 1 294 ? 7.363 47.75 5.973 1 23.56 294 ILE A CA 1
ATOM 2281 C C . ILE A 1 294 ? 7.438 48.812 4.875 1 23.56 294 ILE A C 1
ATOM 2283 O O . ILE A 1 294 ? 7.383 48.5 3.686 1 23.56 294 ILE A O 1
ATOM 2287 N N . MET B 1 1 ? -7.586 -48.5 -59.625 1 17.08 1 MET B N 1
ATOM 2288 C CA . MET B 1 1 ? -7.738 -49.75 -58.906 1 17.08 1 MET B CA 1
ATOM 2289 C C . MET B 1 1 ? -8.508 -49.531 -57.594 1 17.08 1 MET B C 1
ATOM 2291 O O . MET B 1 1 ? -8.727 -48.406 -57.188 1 17.08 1 MET B O 1
ATOM 2295 N N . ALA B 1 2 ? -7.98 -49.75 -56.344 1 16.33 2 ALA B N 1
ATOM 2296 C CA . ALA B 1 2 ? -8.398 -50.719 -55.344 1 16.33 2 ALA B CA 1
ATOM 2297 C C . ALA B 1 2 ? -9.312 -50.062 -54.312 1 16.33 2 ALA B C 1
ATOM 2299 O O . ALA B 1 2 ? -10.375 -50.625 -54 1 16.33 2 ALA B O 1
ATOM 2300 N N . CYS B 1 3 ? -8.844 -49.281 -53.25 1 19.09 3 CYS B N 1
ATOM 2301 C CA . CYS B 1 3 ? -8.969 -49.812 -51.875 1 19.09 3 CYS B CA 1
ATOM 2302 C C . CYS B 1 3 ? -10.312 -49.438 -51.281 1 19.09 3 CYS B C 1
ATOM 2304 O O . CYS B 1 3 ? -10.828 -48.344 -51.5 1 19.09 3 CYS B O 1
ATOM 2306 N N . ASN B 1 4 ? -11.148 -50.219 -50.5 1 18.28 4 ASN B N 1
ATOM 2307 C CA . ASN B 1 4 ? -12.32 -50.875 -49.906 1 18.28 4 ASN B CA 1
ATOM 2308 C C . ASN B 1 4 ? -12.758 -50.156 -48.625 1 18.28 4 ASN B C 1
ATOM 2310 O O . ASN B 1 4 ? -13.648 -50.656 -47.906 1 18.28 4 ASN B O 1
ATOM 2314 N N . SER B 1 5 ? -12.094 -49.125 -47.969 1 19.56 5 SER B N 1
ATOM 2315 C CA . SER B 1 5 ? -12.016 -49.25 -46.531 1 19.56 5 SER B CA 1
ATOM 2316 C C . SER B 1 5 ? -13.398 -49.094 -45.875 1 19.56 5 SER B C 1
ATOM 2318 O O . SER B 1 5 ? -14.188 -48.25 -46.281 1 19.56 5 SER B O 1
ATOM 2320 N N . ALA B 1 6 ? -13.977 -49.969 -44.938 1 19.02 6 ALA B N 1
ATOM 2321 C CA . ALA B 1 6 ? -15.062 -50.719 -44.312 1 19.02 6 ALA B CA 1
ATOM 2322 C C . ALA B 1 6 ? -15.656 -49.938 -43.156 1 19.02 6 ALA B C 1
ATOM 2324 O O . ALA B 1 6 ? -16.359 -50.5 -42.312 1 19.02 6 ALA B O 1
ATOM 2325 N N . GLY B 1 7 ? -15.586 -48.562 -42.969 1 19.45 7 GLY B N 1
ATOM 2326 C CA . GLY B 1 7 ? -15.656 -48.125 -41.562 1 19.45 7 GLY B CA 1
ATOM 2327 C C . GLY B 1 7 ? -17.031 -48.312 -40.938 1 19.45 7 GLY B C 1
ATOM 2328 O O . GLY B 1 7 ? -18.031 -47.812 -41.469 1 19.45 7 GLY B O 1
ATOM 2329 N N . GLY B 1 8 ? -17.438 -49.438 -40.188 1 18.97 8 GLY B N 1
ATOM 2330 C CA . GLY B 1 8 ? -18.609 -50.094 -39.625 1 18.97 8 GLY B CA 1
ATOM 2331 C C . GLY B 1 8 ? -19.234 -49.344 -38.469 1 18.97 8 GLY B C 1
ATOM 2332 O O . GLY B 1 8 ? -18.625 -49.219 -37.406 1 18.97 8 GLY B O 1
ATOM 2333 N N . ALA B 1 9 ? -19.891 -48.156 -38.531 1 18.58 9 ALA B N 1
ATOM 2334 C CA . ALA B 1 9 ? -20.344 -47.281 -37.438 1 18.58 9 ALA B CA 1
ATOM 2335 C C . ALA B 1 9 ? -21.516 -47.906 -36.688 1 18.58 9 ALA B C 1
ATOM 2337 O O . ALA B 1 9 ? -22.641 -47.906 -37.188 1 18.58 9 ALA B O 1
ATOM 2338 N N . SER B 1 10 ? -21.406 -48.969 -35.781 1 17.8 10 SER B N 1
ATOM 2339 C CA . SER B 1 10 ? -22.438 -49.812 -35.188 1 17.8 10 SER B CA 1
ATOM 2340 C C . SER B 1 10 ? -23.172 -49.125 -34.062 1 17.8 10 SER B C 1
ATOM 2342 O O . SER B 1 10 ? -24.031 -49.719 -33.406 1 17.8 10 SER B O 1
ATOM 2344 N N . ALA B 1 11 ? -23.172 -47.812 -33.688 1 18.81 11 ALA B N 1
ATOM 2345 C CA . ALA B 1 11 ? -23.344 -47.531 -32.281 1 18.81 11 ALA B CA 1
ATOM 2346 C C . ALA B 1 11 ? -24.719 -47.969 -31.797 1 18.81 11 ALA B C 1
ATOM 2348 O O . ALA B 1 11 ? -25.703 -47.938 -32.531 1 18.81 11 ALA B O 1
ATOM 2349 N N . SER B 1 12 ? -24.828 -48.438 -30.422 1 19.33 12 SER B N 1
ATOM 2350 C CA . SER B 1 12 ? -25.516 -49.281 -29.438 1 19.33 12 SER B CA 1
ATOM 2351 C C . SER B 1 12 ? -26.828 -48.625 -29 1 19.33 12 SER B C 1
ATOM 2353 O O . SER B 1 12 ? -26.984 -47.406 -29.078 1 19.33 12 SER B O 1
ATOM 2355 N N . ARG B 1 13 ? -27.891 -49.406 -28.531 1 19.62 13 ARG B N 1
ATOM 2356 C CA . ARG B 1 13 ? -29.328 -49.625 -28.391 1 19.62 13 ARG B CA 1
ATOM 2357 C C . ARG B 1 13 ? -29.828 -49.094 -27.047 1 19.62 13 ARG B C 1
ATOM 2359 O O . ARG B 1 13 ? -29.438 -49.562 -25.984 1 19.62 13 ARG B O 1
ATOM 2366 N N . VAL B 1 14 ? -29.984 -47.75 -26.766 1 20.36 14 VAL B N 1
ATOM 2367 C CA . VAL B 1 14 ? -30.312 -47.031 -25.531 1 20.36 14 VAL B CA 1
ATOM 2368 C C . VAL B 1 14 ? -31.688 -47.5 -25.031 1 20.36 14 VAL B C 1
ATOM 2370 O O . VAL B 1 14 ? -32.688 -47.281 -25.703 1 20.36 14 VAL B O 1
ATOM 2373 N N . LEU B 1 15 ? -31.719 -48.594 -24.203 1 18.92 15 LEU B N 1
ATOM 2374 C CA . LEU B 1 15 ? -32.938 -49.281 -23.75 1 18.92 15 LEU B CA 1
ATOM 2375 C C . LEU B 1 15 ? -33.719 -48.406 -22.797 1 18.92 15 LEU B C 1
ATOM 2377 O O . LEU B 1 15 ? -33.188 -47.844 -21.844 1 18.92 15 LEU B O 1
ATOM 2381 N N . LEU B 1 16 ? -34.969 -48.031 -22.984 1 20.88 16 LEU B N 1
ATOM 2382 C CA . LEU B 1 16 ? -36.031 -47.156 -22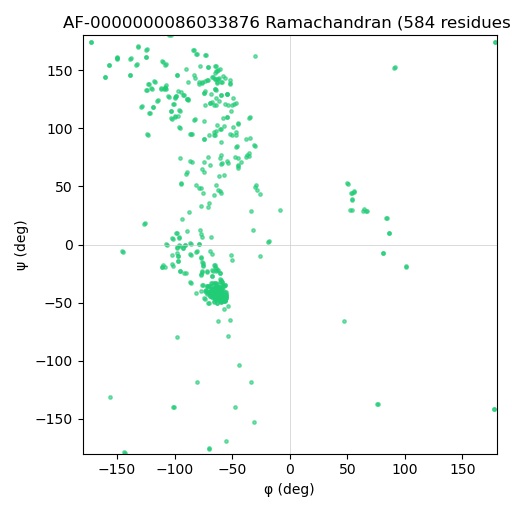.5 1 20.88 16 LEU B CA 1
ATOM 2383 C C . LEU B 1 16 ? -36.656 -47.719 -21.234 1 20.88 16 LEU B C 1
ATOM 2385 O O . LEU B 1 16 ? -37.594 -48.531 -21.297 1 20.88 16 LEU B O 1
ATOM 2389 N N . MET B 1 17 ? -35.844 -48.156 -20.156 1 17.98 17 MET B N 1
ATOM 2390 C CA . MET B 1 17 ? -36.562 -48.969 -19.188 1 17.98 17 MET B CA 1
ATOM 2391 C C . MET B 1 17 ? -37.562 -48.094 -18.422 1 17.98 17 MET B C 1
ATOM 2393 O O . MET B 1 17 ? -37.25 -47 -18 1 17.98 17 MET B O 1
ATOM 2397 N N . LYS B 1 18 ? -38.875 -48.406 -18.438 1 20.92 18 LYS B N 1
ATOM 2398 C CA . LYS B 1 18 ? -40.125 -47.844 -18.016 1 20.92 18 LYS B CA 1
ATOM 2399 C C . LYS B 1 18 ? -40.312 -47.969 -16.5 1 20.92 18 LYS B C 1
ATOM 2401 O O . LYS B 1 18 ? -40.438 -49.062 -15.953 1 20.92 18 LYS B O 1
ATOM 2406 N N . ARG B 1 19 ? -39.406 -47.25 -15.719 1 18.84 19 ARG B N 1
ATOM 2407 C CA . ARG B 1 19 ? -39.406 -47.531 -14.289 1 18.84 19 ARG B CA 1
ATOM 2408 C C . ARG B 1 19 ? -40.812 -47.312 -13.695 1 18.84 19 ARG B C 1
ATOM 2410 O O . ARG B 1 19 ? -41.469 -46.312 -14 1 18.84 19 ARG B O 1
ATOM 2417 N N . ARG B 1 20 ? -41.406 -48.281 -13.117 1 20.2 20 ARG B N 1
ATOM 2418 C CA . ARG B 1 20 ? -42.688 -48.625 -12.523 1 20.2 20 ARG B CA 1
ATOM 2419 C C . ARG B 1 20 ? -42.969 -47.75 -11.305 1 20.2 20 ARG B C 1
ATOM 2421 O O . ARG B 1 20 ? -42.062 -47.438 -10.539 1 20.2 20 ARG B O 1
ATOM 2428 N N . HIS B 1 21 ? -44.062 -47.031 -11.148 1 22.22 21 HIS B N 1
ATOM 2429 C CA . HIS B 1 21 ? -44.75 -45.938 -10.461 1 22.22 21 HIS B CA 1
ATOM 2430 C C . HIS B 1 21 ? -45.156 -46.344 -9.039 1 22.22 21 HIS B C 1
ATOM 2432 O O . HIS B 1 21 ? -45.906 -45.625 -8.367 1 22.22 21 HIS B O 1
ATOM 2438 N N . HIS B 1 22 ? -44.188 -47.031 -8.305 1 21.73 22 HIS B N 1
ATOM 2439 C CA . HIS B 1 22 ? -44.844 -47.656 -7.152 1 21.73 22 HIS B CA 1
ATOM 2440 C C . HIS B 1 22 ? -45.469 -46.562 -6.27 1 21.73 22 HIS B C 1
ATOM 2442 O O . HIS B 1 22 ? -45 -45.438 -6.207 1 21.73 22 HIS B O 1
ATOM 2448 N N . PRO B 1 23 ? -46.594 -46.781 -5.684 1 25.16 23 PRO B N 1
ATOM 2449 C CA . PRO B 1 23 ? -47.719 -46.062 -5.098 1 25.16 23 PRO B CA 1
ATOM 2450 C C . PRO B 1 23 ? -47.438 -45.531 -3.693 1 25.16 23 PRO B C 1
ATOM 2452 O O . PRO B 1 23 ? -47.219 -46.344 -2.771 1 25.16 23 PRO B O 1
ATOM 2455 N N . GLY B 1 24 ? -46.25 -44.812 -3.441 1 20.12 24 GLY B N 1
ATOM 2456 C CA . GLY B 1 24 ? -45.719 -44.688 -2.092 1 20.12 24 GLY B CA 1
ATOM 2457 C C . GLY B 1 24 ? -46.75 -44.188 -1.088 1 20.12 24 GLY B C 1
ATOM 2458 O O . GLY B 1 24 ? -47.75 -43.562 -1.462 1 20.12 24 GLY B O 1
ATOM 2459 N N . ASN B 1 25 ? -46.688 -44.75 0.134 1 21.62 25 ASN B N 1
ATOM 2460 C CA . ASN B 1 25 ? -47.406 -44.875 1.402 1 21.62 25 ASN B CA 1
ATOM 2461 C C . ASN B 1 25 ? -47.531 -43.531 2.09 1 21.62 25 ASN B C 1
ATOM 2463 O O . ASN B 1 25 ? -46.594 -42.719 2.104 1 21.62 25 ASN B O 1
ATOM 2467 N N . LYS B 1 26 ? -48.75 -43.125 2.307 1 23.05 26 LYS B N 1
ATOM 2468 C CA . LYS B 1 26 ? -49.344 -41.875 2.814 1 23.05 26 LYS B CA 1
ATOM 2469 C C . LYS B 1 26 ? -48.875 -41.594 4.238 1 23.05 26 LYS B C 1
ATOM 2471 O O . LYS B 1 26 ? -49.281 -42.281 5.18 1 23.05 26 LYS B O 1
ATOM 2476 N N . ILE B 1 27 ? -47.5 -41.469 4.395 1 21.7 27 ILE B N 1
ATOM 2477 C CA . ILE B 1 27 ? -47.156 -41.281 5.801 1 21.7 27 ILE B CA 1
ATOM 2478 C C . ILE B 1 27 ? -47.938 -40.094 6.367 1 21.7 27 ILE B C 1
ATOM 2480 O O . ILE B 1 27 ? -47.938 -39 5.781 1 21.7 27 ILE B O 1
ATOM 2484 N N . GLU B 1 28 ? -48.844 -40.375 7.195 1 23.45 28 GLU B N 1
ATOM 2485 C CA . GLU B 1 28 ? -49.75 -39.531 7.949 1 23.45 28 GLU B CA 1
ATOM 2486 C C . GLU B 1 28 ? -49 -38.5 8.82 1 23.45 28 GLU B C 1
ATOM 2488 O O . GLU B 1 28 ? -48.312 -38.906 9.773 1 23.45 28 GLU B O 1
ATOM 2493 N N . ILE B 1 29 ? -48.188 -37.625 8.203 1 22.69 29 ILE B N 1
ATOM 2494 C CA . ILE B 1 29 ? -47.375 -36.75 9.039 1 22.69 29 ILE B CA 1
ATOM 2495 C C . ILE B 1 29 ? -48.281 -35.938 9.969 1 22.69 29 ILE B C 1
ATOM 2497 O O . ILE B 1 29 ? -49.219 -35.281 9.516 1 22.69 29 ILE B O 1
ATOM 2501 N N . GLY B 1 30 ? -48.344 -36.344 11.195 1 22.3 30 GLY B N 1
ATOM 2502 C CA . GLY B 1 30 ? -49.062 -35.781 12.336 1 22.3 30 GLY B CA 1
ATOM 2503 C C . GLY B 1 30 ? -48.75 -34.312 12.57 1 22.3 30 GLY B C 1
ATOM 2504 O O . GLY B 1 30 ? -47.625 -33.875 12.367 1 22.3 30 GLY B O 1
ATOM 2505 N N . ALA B 1 31 ? -49.688 -33.344 12.531 1 23.56 31 ALA B N 1
ATOM 2506 C CA . ALA B 1 31 ? -49.844 -31.906 12.422 1 23.56 31 ALA B CA 1
ATOM 2507 C C . ALA B 1 31 ? -49.312 -31.203 13.656 1 23.56 31 ALA B C 1
ATOM 2509 O O . ALA B 1 31 ? -49.281 -29.969 13.711 1 23.56 31 ALA B O 1
ATOM 2510 N N . GLY B 1 32 ? -48.938 -31.875 14.727 1 24.41 32 GLY B N 1
ATOM 2511 C CA . GLY B 1 32 ? -49.25 -31.078 15.906 1 24.41 32 GLY B CA 1
ATOM 2512 C C . GLY B 1 32 ? -48.281 -29.938 16.141 1 24.41 32 GLY B C 1
ATOM 2513 O O . GLY B 1 32 ? -48.281 -29.328 17.219 1 24.41 32 GLY B O 1
ATOM 2514 N N . GLY B 1 33 ? -47.312 -29.578 15.32 1 22.75 33 GLY B N 1
ATOM 2515 C CA . GLY B 1 33 ? -46.219 -28.844 15.891 1 22.75 33 GLY B CA 1
ATOM 2516 C C . GLY B 1 33 ? -46.594 -27.484 16.438 1 22.75 33 GLY B C 1
ATOM 2517 O O . GLY B 1 33 ? -47.25 -26.688 15.734 1 22.75 33 GLY B O 1
ATOM 2518 N N . SER B 1 34 ? -46.906 -27.359 17.766 1 26.27 34 SER B N 1
ATOM 2519 C CA . SER B 1 34 ? -47.094 -26.141 18.547 1 26.27 34 SER B CA 1
ATOM 2520 C C . SER B 1 34 ? -46 -25.109 18.266 1 26.27 34 SER B C 1
ATOM 2522 O O . SER B 1 34 ? -44.812 -25.453 18.234 1 26.27 34 SER B O 1
ATOM 2524 N N . GLY B 1 35 ? -46.281 -24.094 17.516 1 24.3 35 GLY B N 1
ATOM 2525 C CA . GLY B 1 35 ? -45.469 -23.016 16.984 1 24.3 35 GLY B CA 1
ATOM 2526 C C . GLY B 1 35 ? -44.844 -22.141 18.062 1 24.3 35 GLY B C 1
ATOM 2527 O O . GLY B 1 35 ? -45.5 -21.219 18.562 1 24.3 35 GLY B O 1
ATOM 2528 N N . ARG B 1 36 ? -44.219 -22.75 19.141 1 26.16 36 ARG B N 1
ATOM 2529 C CA . ARG B 1 36 ? -43.594 -21.812 20.094 1 26.16 36 ARG B CA 1
ATOM 2530 C C . ARG B 1 36 ? -42.719 -20.797 19.375 1 26.16 36 ARG B C 1
ATOM 2532 O O . ARG B 1 36 ? -41.812 -21.172 18.656 1 26.16 36 ARG B O 1
ATOM 2539 N N . ARG B 1 37 ? -43.25 -19.578 19.188 1 24.64 37 ARG B N 1
ATOM 2540 C CA . ARG B 1 37 ? -42.594 -18.375 18.719 1 24.64 37 ARG B CA 1
ATOM 2541 C C . ARG B 1 37 ? -41.375 -18.047 19.578 1 24.64 37 ARG B C 1
ATOM 2543 O O . ARG B 1 37 ? -41.5 -17.734 20.766 1 24.64 37 ARG B O 1
ATOM 2550 N N . SER B 1 38 ? -40.281 -18.828 19.469 1 24 38 SER B N 1
ATOM 2551 C CA . SER B 1 38 ? -39.062 -18.438 20.172 1 24 38 SER B CA 1
ATOM 2552 C C . SER B 1 38 ? -38.688 -16.984 19.844 1 24 38 SER B C 1
ATOM 2554 O O . SER B 1 38 ? -38.562 -16.625 18.672 1 24 38 SER B O 1
ATOM 2556 N N . ARG B 1 39 ? -39.125 -16.031 20.719 1 24.58 39 ARG B N 1
ATOM 2557 C CA . ARG B 1 39 ? -38.656 -14.648 20.734 1 24.58 39 ARG B CA 1
ATOM 2558 C C . ARG B 1 39 ? -37.125 -14.594 20.672 1 24.58 39 ARG B C 1
ATOM 2560 O O . ARG B 1 39 ? -36.438 -15.039 21.594 1 24.58 39 ARG B O 1
ATOM 2567 N N . VAL B 1 40 ? -36.594 -14.836 19.5 1 24.28 40 VAL B N 1
ATOM 2568 C CA . VAL B 1 40 ? -35.188 -14.523 19.312 1 24.28 40 VAL B CA 1
ATOM 2569 C C . VAL B 1 40 ? -34.875 -13.133 19.859 1 24.28 40 VAL B C 1
ATOM 2571 O O . VAL B 1 40 ? -35.438 -12.141 19.391 1 24.28 40 VAL B O 1
ATOM 2574 N N . ALA B 1 41 ? -34.625 -13.039 21.203 1 25.88 41 ALA B N 1
ATOM 2575 C CA . ALA B 1 41 ? -34.062 -11.836 21.797 1 25.88 41 ALA B CA 1
ATOM 2576 C C . ALA B 1 41 ? -33.031 -11.219 20.891 1 25.88 41 ALA B C 1
ATOM 2578 O O . ALA B 1 41 ? -32 -11.852 20.562 1 25.88 41 ALA B O 1
ATOM 2579 N N . MET B 1 42 ? -33.469 -10.344 20.062 1 25.38 42 MET B N 1
ATOM 2580 C CA . MET B 1 42 ? -32.625 -9.5 19.25 1 25.38 42 MET B CA 1
ATOM 2581 C C . MET B 1 42 ? -31.484 -8.922 20.078 1 25.38 42 MET B C 1
ATOM 2583 O O . MET B 1 42 ? -31.703 -8.117 20.984 1 25.38 42 MET B O 1
ATOM 2587 N N . LEU B 1 43 ? -30.547 -9.82 20.516 1 28.28 43 LEU B N 1
ATOM 2588 C CA . LEU B 1 43 ? -29.359 -9.266 21.141 1 28.28 43 LEU B CA 1
ATOM 2589 C C . LEU B 1 43 ? -28.953 -7.949 20.484 1 28.28 43 LEU B C 1
ATOM 2591 O O . LEU B 1 43 ? -28.891 -7.863 19.25 1 28.28 43 LEU B O 1
ATOM 2595 N N . SER B 1 44 ? -29.172 -6.871 21.281 1 26.47 44 SER B N 1
ATOM 2596 C CA . SER B 1 44 ? -28.969 -5.465 20.953 1 26.47 44 SER B CA 1
ATOM 2597 C C . SER B 1 44 ? -27.594 -5.238 20.312 1 26.47 44 SER B C 1
ATOM 2599 O O . SER B 1 44 ? -26.594 -5.746 20.812 1 26.47 44 SER B O 1
ATOM 2601 N N . PRO B 1 45 ? -27.531 -4.711 19.078 1 29.3 45 PRO B N 1
ATOM 2602 C CA . PRO B 1 45 ? -26.359 -4.348 18.266 1 29.3 45 PRO B CA 1
ATOM 2603 C C . PRO B 1 45 ? -25.359 -3.477 19.031 1 29.3 45 PRO B C 1
ATOM 2605 O O . PRO B 1 45 ? -24.25 -3.254 18.562 1 29.3 45 PRO B O 1
ATOM 2608 N N . ARG B 1 46 ? -25.688 -2.916 20.172 1 33.03 46 ARG B N 1
ATOM 2609 C CA . ARG B 1 46 ? -24.859 -1.943 20.891 1 33.03 46 ARG B CA 1
ATOM 2610 C C . ARG B 1 46 ? -23.656 -2.619 21.547 1 33.03 46 ARG B C 1
ATOM 2612 O O . ARG B 1 46 ? -22.609 -1.999 21.719 1 33.03 46 ARG B O 1
ATOM 2619 N N . ALA B 1 47 ? -23.875 -3.766 22.25 1 31.58 47 ALA B N 1
ATOM 2620 C CA . ALA B 1 47 ? -22.844 -4.367 23.078 1 31.58 47 ALA B CA 1
ATOM 2621 C C . ALA B 1 47 ? -21.672 -4.871 22.234 1 31.58 47 ALA B C 1
ATOM 2623 O O . ALA B 1 47 ? -20.516 -4.766 22.641 1 31.58 47 ALA B O 1
ATOM 2624 N N . PHE B 1 48 ? -22 -5.465 21.125 1 30.62 48 PHE B N 1
ATOM 2625 C CA . PHE B 1 48 ? -20.984 -6.012 20.234 1 30.62 48 PHE B CA 1
ATOM 2626 C C . PHE B 1 48 ? -20.156 -4.895 19.609 1 30.62 48 PHE B C 1
ATOM 2628 O O . PHE B 1 48 ? -18.969 -5.086 19.297 1 30.62 48 PHE B O 1
ATOM 2635 N N . SER B 1 49 ? -20.719 -3.639 19.453 1 33.47 49 SER B N 1
ATOM 2636 C CA . SER B 1 49 ? -20 -2.469 18.938 1 33.47 49 SER B CA 1
ATOM 2637 C C . SER B 1 49 ? -18.984 -1.963 19.953 1 33.47 49 SER B C 1
ATOM 2639 O O . SER B 1 49 ? -17.859 -1.591 19.594 1 33.47 49 SER B O 1
ATOM 2641 N N . ALA B 1 50 ? -19.266 -2.021 21.219 1 34.84 50 ALA B N 1
ATOM 2642 C CA . ALA B 1 50 ? -18.391 -1.559 22.297 1 34.84 50 ALA B CA 1
ATOM 2643 C C . ALA B 1 50 ? -17.188 -2.48 22.453 1 34.84 50 ALA B C 1
ATOM 2645 O O . ALA B 1 50 ? -16.062 -2.014 22.656 1 34.84 50 ALA B O 1
ATOM 2646 N N . ASP B 1 51 ? -17.406 -3.756 22.547 1 34.28 51 ASP B N 1
ATOM 2647 C CA . ASP B 1 51 ? -16.344 -4.719 22.75 1 34.28 51 ASP B CA 1
ATOM 2648 C C . ASP B 1 51 ? -15.359 -4.715 21.578 1 34.28 51 ASP B C 1
ATOM 2650 O O . ASP B 1 51 ? -14.148 -4.848 21.766 1 34.28 51 ASP B O 1
ATOM 2654 N N . LEU B 1 52 ? -15.82 -4.645 20.328 1 32.69 52 LEU B N 1
ATOM 2655 C CA . LEU B 1 52 ? -14.961 -4.465 19.156 1 32.69 52 LEU B CA 1
ATOM 2656 C C . LEU B 1 52 ? -14.305 -3.088 19.188 1 32.69 52 LEU B C 1
ATOM 2658 O O . LEU B 1 52 ? -13.133 -2.951 18.828 1 32.69 52 LEU B O 1
ATOM 2662 N N . LYS B 1 53 ? -15.031 -2.021 19.594 1 36.25 53 LYS B N 1
ATOM 2663 C CA . LYS B 1 53 ? -14.516 -0.677 19.812 1 36.25 53 LYS B CA 1
ATOM 2664 C C . LYS B 1 53 ? -13.383 -0.689 20.828 1 36.25 53 LYS B C 1
ATOM 2666 O O . LYS B 1 53 ? -12.375 0.006 20.656 1 36.25 53 LYS B O 1
ATOM 2671 N N . LEU B 1 54 ? -13.641 -1.243 22.031 1 36.22 54 LEU B N 1
ATOM 2672 C CA . LEU B 1 54 ? -12.625 -1.43 23.062 1 36.22 54 LEU B CA 1
ATOM 2673 C C . LEU B 1 54 ? -11.453 -2.246 22.531 1 36.22 54 LEU B C 1
ATOM 2675 O O . LEU B 1 54 ? -10.297 -1.964 22.859 1 36.22 54 LEU B O 1
ATOM 2679 N N . GLU B 1 55 ? -11.742 -3.363 21.859 1 36.16 55 GLU B N 1
ATOM 2680 C CA . GLU B 1 55 ? -10.695 -4.184 21.266 1 36.16 55 GLU B CA 1
ATOM 2681 C C . GLU B 1 55 ? -9.867 -3.383 20.266 1 36.16 55 GLU B C 1
ATOM 2683 O O . GLU B 1 55 ? -8.656 -3.58 20.156 1 36.16 55 GLU B O 1
ATOM 2688 N N . LEU B 1 56 ? -10.445 -2.467 19.547 1 37.78 56 LEU B N 1
ATOM 2689 C CA . LEU B 1 56 ? -9.719 -1.559 18.672 1 37.78 56 LEU B CA 1
ATOM 2690 C C . LEU B 1 56 ? -9.047 -0.45 19.469 1 37.78 56 LEU B C 1
ATOM 2692 O O . LEU B 1 56 ? -8.109 0.192 18.984 1 37.78 56 LEU B O 1
ATOM 2696 N N . SER B 1 57 ? -9.625 0.164 20.516 1 39.31 57 SER B N 1
ATOM 2697 C CA . SER B 1 57 ? -9.023 1.245 21.297 1 39.31 57 SER B CA 1
ATOM 2698 C C . SER B 1 57 ? -7.648 0.85 21.812 1 39.31 57 SER B C 1
ATOM 2700 O O . SER B 1 57 ? -6.762 1.696 21.953 1 39.31 57 SER B O 1
ATOM 2702 N N . GLN B 1 58 ? -7.66 -0.066 23.047 1 37.09 58 GLN B N 1
ATOM 2703 C CA . GLN B 1 58 ? -6.375 -0.483 23.594 1 37.09 58 GLN B CA 1
ATOM 2704 C C . GLN B 1 58 ? -5.465 -1.037 22.5 1 37.09 58 GLN B C 1
ATOM 2706 O O . GLN B 1 58 ? -5.797 -2.039 21.859 1 37.09 58 GLN B O 1
ATOM 2711 N N . ARG B 1 59 ? -4.715 -0.422 21.953 1 39.94 59 ARG B N 1
ATOM 2712 C CA . ARG B 1 59 ? -3.559 -0.738 21.125 1 39.94 59 ARG B CA 1
ATOM 2713 C C . ARG B 1 59 ? -2.891 -2.029 21.594 1 39.94 59 ARG B C 1
ATOM 2715 O O . ARG B 1 59 ? -1.9 -1.994 22.328 1 39.94 59 ARG B O 1
ATOM 2722 N N . SER B 1 60 ? -3.422 -2.828 22.406 1 47.41 60 SER B N 1
ATOM 2723 C CA . SER B 1 60 ? -3.021 -4.176 22.797 1 47.41 60 SER B CA 1
ATOM 2724 C C . SER B 1 60 ? -2.213 -4.855 21.703 1 47.41 60 SER B C 1
ATOM 2726 O O . SER B 1 60 ? -1.835 -6.023 21.828 1 47.41 60 SER B O 1
ATOM 2728 N N . SER B 1 61 ? -2 -4.266 20.078 1 62.31 61 SER B N 1
ATOM 2729 C CA . SER B 1 61 ? -2.178 -4.984 18.812 1 62.31 61 SER B CA 1
ATOM 2730 C C . SER B 1 61 ? -0.835 -5.387 18.219 1 62.31 61 SER B C 1
ATOM 2732 O O . SER B 1 61 ? -0.777 -6.25 17.344 1 62.31 61 SER B O 1
ATOM 2734 N N . PRO B 1 62 ? 0.045 -4.898 18.812 1 76.38 62 PRO B N 1
ATOM 2735 C CA . PRO B 1 62 ? 1.319 -5.316 18.219 1 76.38 62 PRO B CA 1
ATOM 2736 C C . PRO B 1 62 ? 1.618 -6.797 18.453 1 76.38 62 PRO B C 1
ATOM 2738 O O . PRO B 1 62 ? 2.16 -7.465 17.578 1 76.38 62 PRO B O 1
ATOM 2741 N N . ASP B 1 63 ? 1.319 -7.238 19.625 1 83.25 63 ASP B N 1
ATOM 2742 C CA . ASP B 1 63 ? 1.532 -8.648 19.938 1 83.25 63 ASP B CA 1
ATOM 2743 C C . ASP B 1 63 ? 0.673 -9.539 19.047 1 83.25 63 ASP B C 1
ATOM 2745 O O . ASP B 1 63 ? 1.126 -10.594 18.594 1 83.25 63 ASP B O 1
ATOM 2749 N N . GLN B 1 64 ? -0.47 -9.109 18.891 1 84 64 GLN B N 1
ATOM 2750 C CA . GLN B 1 64 ? -1.365 -9.891 18.047 1 84 64 GLN B CA 1
ATOM 2751 C C . GLN B 1 64 ? -0.896 -9.883 16.594 1 84 64 GLN B C 1
ATOM 2753 O O . GLN B 1 64 ? -0.985 -10.898 15.906 1 84 64 GLN B O 1
ATOM 2758 N N . VAL B 1 65 ? -0.466 -8.766 16.203 1 83.25 65 VAL B N 1
ATOM 2759 C CA . VAL B 1 65 ? 0.073 -8.68 14.844 1 83.25 65 VAL B CA 1
ATOM 2760 C C . VAL B 1 65 ? 1.27 -9.617 14.711 1 83.25 65 VAL B C 1
ATOM 2762 O O . VAL B 1 65 ? 1.38 -10.359 13.727 1 83.25 65 VAL B O 1
ATOM 2765 N N . LYS B 1 66 ? 2.117 -9.617 15.711 1 86.12 66 LYS B N 1
ATOM 2766 C CA . LYS B 1 66 ? 3.293 -10.477 15.711 1 86.12 66 LYS B CA 1
ATOM 2767 C C . LYS B 1 66 ? 2.895 -11.945 15.602 1 86.12 66 LYS B C 1
ATOM 2769 O O . LYS B 1 66 ? 3.463 -12.695 14.805 1 86.12 66 LYS B O 1
ATOM 2774 N N . LYS B 1 67 ? 1.966 -12.305 16.344 1 90 67 LYS B N 1
ATOM 2775 C CA . LYS B 1 67 ? 1.508 -13.688 16.359 1 90 67 LYS B CA 1
ATOM 2776 C C . LYS B 1 67 ? 0.933 -14.086 15 1 90 67 LYS B C 1
ATOM 2778 O O . LYS B 1 67 ? 1.19 -15.188 14.508 1 90 67 LYS B O 1
ATOM 2783 N N . GLU B 1 68 ? 0.22 -13.188 14.438 1 90.31 68 GLU B N 1
ATOM 2784 C CA . GLU B 1 68 ? -0.376 -13.477 13.141 1 90.31 68 GLU B CA 1
ATOM 2785 C C . GLU B 1 68 ? 0.692 -13.586 12.055 1 90.31 68 GLU B C 1
ATOM 2787 O O . GLU B 1 68 ? 0.63 -14.484 11.203 1 90.31 68 GLU B O 1
ATOM 2792 N N . VAL B 1 69 ? 1.64 -12.781 12.148 1 91 69 VAL B N 1
ATOM 2793 C CA . VAL B 1 69 ? 2.725 -12.82 11.172 1 91 69 VAL B CA 1
ATOM 2794 C C . VAL B 1 69 ? 3.49 -14.141 11.312 1 91 69 VAL B C 1
ATOM 2796 O O . VAL B 1 69 ? 3.801 -14.789 10.312 1 91 69 VAL B O 1
ATOM 2799 N N . GLN B 1 70 ? 3.74 -14.508 12.5 1 92.75 70 GLN B N 1
ATOM 2800 C CA . GLN B 1 70 ? 4.43 -15.773 12.75 1 92.75 70 GLN B CA 1
ATOM 2801 C C . GLN B 1 70 ? 3.629 -16.953 12.211 1 92.75 70 GLN B C 1
ATOM 2803 O O . GLN B 1 70 ? 4.195 -17.875 11.625 1 92.75 70 GLN B O 1
ATOM 2808 N N . SER B 1 71 ? 2.373 -16.891 12.391 1 95.56 71 SER B N 1
ATOM 2809 C CA . SER B 1 71 ? 1.508 -17.953 11.883 1 95.56 71 SER B CA 1
ATOM 2810 C C . SER B 1 71 ? 1.55 -18.016 10.359 1 95.56 71 SER B C 1
ATOM 2812 O O . SER B 1 71 ? 1.506 -19.094 9.773 1 95.56 71 SER B O 1
ATOM 2814 N N . CYS B 1 72 ? 1.608 -16.875 9.766 1 95.88 72 CYS B N 1
ATOM 2815 C CA . CYS B 1 72 ? 1.731 -16.844 8.312 1 95.88 72 CYS B CA 1
ATOM 2816 C C . CYS B 1 72 ? 3.016 -17.516 7.852 1 95.88 72 CYS B C 1
ATOM 2818 O O . CYS B 1 72 ? 2.998 -18.328 6.914 1 95.88 72 CYS B O 1
ATOM 2820 N N . TYR B 1 73 ? 4.113 -17.25 8.539 1 94.44 73 TYR B N 1
ATOM 2821 C CA . TYR B 1 73 ? 5.402 -17.828 8.18 1 94.44 73 TYR B CA 1
ATOM 2822 C C . TYR B 1 73 ? 5.371 -19.344 8.344 1 94.44 73 TYR B C 1
ATOM 2824 O O . TYR B 1 73 ? 5.902 -20.078 7.5 1 94.44 73 TYR B O 1
ATOM 2832 N N . GLU B 1 74 ? 4.73 -19.75 9.367 1 96.88 74 GLU B N 1
ATOM 2833 C CA . GLU B 1 74 ? 4.637 -21.188 9.617 1 96.88 74 GLU B CA 1
ATOM 2834 C C . GLU B 1 74 ? 3.838 -21.891 8.523 1 96.88 74 GLU B C 1
ATOM 2836 O O . GLU B 1 74 ? 4.199 -22.984 8.086 1 96.88 74 GLU B O 1
ATOM 2841 N N . LEU B 1 75 ? 2.793 -21.266 8.125 1 97.88 75 LEU B N 1
ATOM 2842 C CA . LEU B 1 75 ? 1.985 -21.844 7.055 1 97.88 75 LEU B CA 1
ATOM 2843 C C . LEU B 1 75 ? 2.775 -21.922 5.754 1 97.88 75 LEU B C 1
ATOM 2845 O O . LEU B 1 75 ? 2.678 -22.906 5.016 1 97.88 75 LEU B O 1
ATOM 2849 N N . ILE B 1 76 ? 3.533 -20.922 5.496 1 98 76 ILE B N 1
ATOM 2850 C CA . ILE B 1 76 ? 4.352 -20.875 4.289 1 98 76 ILE B CA 1
ATOM 2851 C C . ILE B 1 76 ? 5.414 -21.969 4.352 1 98 76 ILE B C 1
ATOM 2853 O O . ILE B 1 76 ? 5.715 -22.625 3.342 1 98 76 ILE B O 1
ATOM 2857 N N . GLN B 1 77 ? 5.992 -22.156 5.527 1 96.75 77 GLN B N 1
ATOM 2858 C CA . GLN B 1 77 ? 6.965 -23.234 5.691 1 96.75 77 GLN B CA 1
ATOM 2859 C C . GLN B 1 77 ? 6.336 -24.594 5.414 1 96.75 77 GLN B C 1
ATOM 2861 O O . GLN B 1 77 ? 6.977 -25.469 4.836 1 96.75 77 GLN B O 1
ATOM 2866 N N . LYS B 1 78 ? 5.145 -24.719 5.793 1 97.69 78 LYS B N 1
ATOM 2867 C CA . LYS B 1 78 ? 4.434 -25.984 5.625 1 97.69 78 LYS B CA 1
ATOM 2868 C C . LYS B 1 78 ? 4.062 -26.219 4.16 1 97.69 78 LYS B C 1
ATOM 2870 O O . LYS B 1 78 ? 4.199 -27.328 3.65 1 97.69 78 LYS B O 1
ATOM 2875 N N . LEU B 1 79 ? 3.635 -25.188 3.447 1 98.19 79 LEU B N 1
ATOM 2876 C CA . LEU B 1 79 ? 3.041 -25.359 2.127 1 98.19 79 LEU B CA 1
ATOM 2877 C C . LEU B 1 79 ? 4.039 -25 1.03 1 98.19 79 LEU B C 1
ATOM 2879 O O . LEU B 1 79 ? 3.838 -25.359 -0.135 1 98.19 79 LEU B O 1
ATOM 2883 N N . GLY B 1 80 ? 5.094 -24.281 1.427 1 97.94 80 GLY B N 1
ATOM 2884 C CA . GLY B 1 80 ? 6.098 -23.859 0.46 1 97.94 80 GLY B CA 1
ATOM 2885 C C . GLY B 1 80 ? 5.801 -22.5 -0.154 1 97.94 80 GLY B C 1
ATOM 2886 O O . GLY B 1 80 ? 4.641 -22.109 -0.284 1 97.94 80 GLY B O 1
ATOM 2887 N N . ARG B 1 81 ? 6.848 -21.828 -0.549 1 98.31 81 ARG B N 1
ATOM 2888 C CA . ARG B 1 81 ? 6.73 -20.562 -1.274 1 98.31 81 ARG B CA 1
ATOM 2889 C C . ARG B 1 81 ? 6.262 -20.797 -2.707 1 98.31 81 ARG B C 1
ATOM 2891 O O . ARG B 1 81 ? 6.305 -21.922 -3.203 1 98.31 81 ARG B O 1
ATOM 2898 N N . GLY B 1 82 ? 5.766 -19.672 -3.365 1 98.75 82 GLY B N 1
ATOM 2899 C CA . GLY B 1 82 ? 5.297 -19.891 -4.723 1 98.75 82 GLY B CA 1
ATOM 2900 C C . GLY B 1 82 ? 4.711 -18.656 -5.363 1 98.75 82 GLY B C 1
ATOM 2901 O O . GLY B 1 82 ? 5.273 -17.562 -5.238 1 98.75 82 GLY B O 1
ATOM 2902 N N . ALA B 1 83 ? 3.621 -18.859 -6.137 1 98.94 83 ALA B N 1
ATOM 2903 C CA . ALA B 1 83 ? 3.01 -17.781 -6.91 1 98.94 83 ALA B CA 1
ATOM 2904 C C . ALA B 1 83 ? 1.945 -17.047 -6.094 1 98.94 83 ALA B C 1
ATOM 2906 O O . ALA B 1 83 ? 1.024 -17.688 -5.566 1 98.94 83 ALA B O 1
ATOM 2907 N N . ILE B 1 84 ? 2.082 -15.742 -5.984 1 98.88 84 ILE B N 1
ATOM 2908 C CA . ILE B 1 84 ? 1.125 -14.883 -5.297 1 98.88 84 ILE B CA 1
ATOM 2909 C C . ILE B 1 84 ? 0.201 -14.219 -6.312 1 98.88 84 ILE B C 1
ATOM 2911 O O . ILE B 1 84 ? 0.666 -13.648 -7.301 1 98.88 84 ILE B O 1
ATOM 2915 N N . TYR B 1 85 ? -1.03 -14.383 -6.031 1 98.94 85 TYR B N 1
ATOM 2916 C CA . TYR B 1 85 ? -1.997 -13.742 -6.914 1 98.94 85 TYR B CA 1
ATOM 2917 C C . TYR B 1 85 ? -2.779 -12.664 -6.172 1 98.94 85 TYR B C 1
ATOM 2919 O O . TYR B 1 85 ? -3.395 -12.938 -5.137 1 98.94 85 TYR B O 1
ATOM 2927 N N . LEU B 1 86 ? -2.727 -11.469 -6.711 1 98.69 86 LEU B N 1
ATOM 2928 C CA . LEU B 1 86 ? -3.471 -10.297 -6.258 1 98.69 86 LEU B CA 1
ATOM 2929 C C . LEU B 1 86 ? -4.527 -9.891 -7.277 1 98.69 86 LEU B C 1
ATOM 2931 O O . LEU B 1 86 ? -4.262 -9.867 -8.477 1 98.69 86 LEU B O 1
ATOM 2935 N N . GLY B 1 87 ? -5.754 -9.609 -6.793 1 97.88 87 GLY B N 1
ATOM 2936 C CA . GLY B 1 87 ? -6.785 -9.234 -7.746 1 97.88 87 GLY B CA 1
ATOM 2937 C C . GLY B 1 87 ? -8.133 -8.977 -7.098 1 97.88 87 GLY B C 1
ATOM 2938 O O . GLY B 1 87 ? -8.344 -9.305 -5.93 1 97.88 87 GLY B O 1
ATOM 2939 N N . SER B 1 88 ? -9.031 -8.539 -7.895 1 96.31 88 SER B N 1
ATOM 2940 C CA . SER B 1 88 ? -10.359 -8.125 -7.461 1 96.31 88 SER B CA 1
ATOM 2941 C C . SER B 1 88 ? -11.094 -9.273 -6.773 1 96.31 88 SER B C 1
ATOM 2943 O O . SER B 1 88 ? -11.086 -10.406 -7.262 1 96.31 88 SER B O 1
ATOM 2945 N N . SER B 1 89 ? -11.789 -8.906 -5.719 1 94.38 89 SER B N 1
ATOM 2946 C CA . SER B 1 89 ? -12.688 -9.844 -5.047 1 94.38 89 SER B CA 1
ATOM 2947 C C . SER B 1 89 ? -14.102 -9.766 -5.625 1 94.38 89 SER B C 1
ATOM 2949 O O . SER B 1 89 ? -14.969 -10.562 -5.258 1 94.38 89 SER B O 1
ATOM 2951 N N . ARG B 1 90 ? -14.312 -8.953 -6.555 1 92.88 90 ARG B N 1
ATOM 2952 C CA . ARG B 1 90 ? -15.68 -8.625 -6.93 1 92.88 90 ARG B CA 1
ATOM 2953 C C . ARG B 1 90 ? -16.031 -9.188 -8.305 1 92.88 90 ARG B C 1
ATOM 2955 O O . ARG B 1 90 ? -17.203 -9.305 -8.656 1 92.88 90 ARG B O 1
ATOM 2962 N N . VAL B 1 91 ? -15.008 -9.484 -9.047 1 91.88 91 VAL B N 1
ATOM 2963 C CA . VAL B 1 91 ? -15.234 -9.969 -10.406 1 91.88 91 VAL B CA 1
ATOM 2964 C C . VAL B 1 91 ? -15.945 -11.312 -10.367 1 91.88 91 VAL B C 1
ATOM 2966 O O . VAL B 1 91 ? -15.555 -12.211 -9.617 1 91.88 91 VAL B O 1
ATOM 2969 N N . LYS B 1 92 ? -16.953 -11.469 -11.18 1 93.62 92 LYS B N 1
ATOM 2970 C CA . LYS B 1 92 ? -17.766 -12.68 -11.195 1 93.62 92 LYS B CA 1
ATOM 2971 C C . LYS B 1 92 ? -17.078 -13.781 -12 1 93.62 92 LYS B C 1
ATOM 2973 O O . LYS B 1 92 ? -16.188 -13.508 -12.805 1 93.62 92 LYS B O 1
ATOM 2978 N N . ASP B 1 93 ? -17.578 -15.016 -11.781 1 94.88 93 ASP B N 1
ATOM 2979 C CA . ASP B 1 93 ? -16.891 -16.172 -12.352 1 94.88 93 ASP B CA 1
ATOM 2980 C C . ASP B 1 93 ? -17.188 -16.312 -13.844 1 94.88 93 ASP B C 1
ATOM 2982 O O . ASP B 1 93 ? -16.516 -17.062 -14.547 1 94.88 93 ASP B O 1
ATOM 2986 N N . ASP B 1 94 ? -18.156 -15.547 -14.344 1 95.06 94 ASP B N 1
ATOM 2987 C CA . ASP B 1 94 ? -18.422 -15.594 -15.781 1 95.06 94 ASP B CA 1
ATOM 2988 C C . ASP B 1 94 ? -17.688 -14.477 -16.516 1 95.06 94 ASP B C 1
ATOM 2990 O O . ASP B 1 94 ? -17.766 -14.375 -17.734 1 95.06 94 ASP B O 1
ATOM 2994 N N . HIS B 1 95 ? -17 -13.688 -15.789 1 95 95 HIS B N 1
ATOM 2995 C CA . HIS B 1 95 ? -16.234 -12.602 -16.391 1 95 95 HIS B CA 1
ATOM 2996 C C . HIS B 1 95 ? -15.031 -13.141 -17.156 1 95 95 HIS B C 1
ATOM 2998 O O . HIS B 1 95 ? -14.367 -14.07 -16.703 1 95 95 HIS B O 1
ATOM 3004 N N . PRO B 1 96 ? -14.68 -12.555 -18.344 1 95.88 96 PRO B N 1
ATOM 3005 C CA . PRO B 1 96 ? -13.539 -13.023 -19.125 1 95.88 96 PRO B CA 1
ATOM 3006 C C . PRO B 1 96 ? -12.227 -13 -18.344 1 95.88 96 PRO B C 1
ATOM 3008 O O . PRO B 1 96 ? -11.414 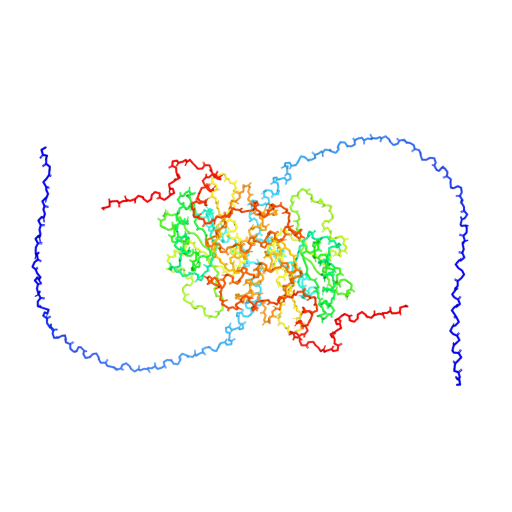-13.914 -18.469 1 95.88 96 PRO B O 1
ATOM 3011 N N . HIS B 1 97 ? -12.055 -12.055 -17.516 1 97.44 97 HIS B N 1
ATOM 3012 C CA . HIS B 1 97 ? -10.844 -11.977 -16.703 1 97.44 97 HIS B CA 1
ATOM 3013 C C . HIS B 1 97 ? -10.75 -13.141 -15.734 1 97.44 97 HIS B C 1
ATOM 3015 O O . HIS B 1 97 ? -9.648 -13.602 -15.406 1 97.44 97 HIS B O 1
ATOM 3021 N N . TYR B 1 98 ? -11.867 -13.578 -15.281 1 97.88 98 TYR B N 1
ATOM 3022 C CA . TYR B 1 98 ? -11.898 -14.711 -14.359 1 97.88 98 TYR B CA 1
ATOM 3023 C C . TYR B 1 98 ? -11.383 -15.977 -15.031 1 97.88 98 TYR B C 1
ATOM 3025 O O . TYR B 1 98 ? -10.516 -16.656 -14.492 1 97.88 98 TYR B O 1
ATOM 3033 N N . LEU B 1 99 ? -11.867 -16.203 -16.188 1 98 99 LEU B N 1
ATOM 3034 C CA . LEU B 1 99 ? -11.469 -17.391 -16.922 1 98 99 LEU B CA 1
ATOM 3035 C C . LEU B 1 99 ? -9.992 -17.344 -17.281 1 98 99 LEU B C 1
ATOM 3037 O O . LEU B 1 99 ? -9.289 -18.344 -17.172 1 98 99 LEU B O 1
ATOM 3041 N N . GLN B 1 100 ? -9.523 -16.188 -17.703 1 98.38 100 GLN B N 1
ATOM 3042 C CA . GLN B 1 100 ? -8.109 -16.031 -18.016 1 98.38 100 GLN B CA 1
ATOM 3043 C C . GLN B 1 100 ? -7.242 -16.25 -16.781 1 98.38 100 GLN B C 1
ATOM 3045 O O . GLN B 1 100 ? -6.168 -16.844 -16.875 1 98.38 100 GLN B O 1
ATOM 3050 N N . ALA B 1 101 ? -7.719 -15.797 -15.672 1 98.75 101 ALA B N 1
ATOM 3051 C CA . ALA B 1 101 ? -6.98 -15.938 -14.422 1 98.75 101 ALA B CA 1
ATOM 3052 C C . ALA B 1 101 ? -6.883 -17.406 -14.008 1 98.75 101 ALA B C 1
ATOM 3054 O O . ALA B 1 101 ? -5.84 -17.859 -13.539 1 98.75 101 ALA B O 1
ATOM 3055 N N . VAL B 1 102 ? -7.973 -18.172 -14.164 1 98.75 102 VAL B N 1
ATOM 3056 C CA . VAL B 1 102 ? -7.953 -19.594 -13.875 1 98.75 102 VAL B CA 1
ATOM 3057 C C . VAL B 1 102 ? -6.871 -20.281 -14.711 1 98.75 102 VAL B C 1
ATOM 3059 O O . VAL B 1 102 ? -6.047 -21.031 -14.188 1 98.75 102 VAL B O 1
ATOM 3062 N N . GLU B 1 103 ? -6.914 -19.953 -15.953 1 98.44 103 GLU B N 1
ATOM 3063 C CA . GLU B 1 103 ? -5.988 -20.578 -16.891 1 98.44 103 GLU B CA 1
ATOM 3064 C C . GLU B 1 103 ? -4.539 -20.234 -16.547 1 98.44 103 GLU B C 1
ATOM 3066 O O . GLU B 1 103 ? -3.68 -21.109 -16.516 1 98.44 103 GLU B O 1
ATOM 3071 N N . LEU B 1 104 ? -4.289 -19 -16.281 1 98.75 104 LEU B N 1
ATOM 3072 C CA . LEU B 1 104 ? -2.92 -18.578 -15.992 1 98.75 104 LEU B CA 1
ATOM 3073 C C . LEU B 1 104 ? -2.408 -19.234 -14.711 1 98.75 104 LEU B C 1
ATOM 3075 O O . LEU B 1 104 ? -1.281 -19.734 -14.672 1 98.75 104 LEU B O 1
ATOM 3079 N N . ALA B 1 105 ? -3.221 -19.203 -13.68 1 98.81 105 ALA B N 1
ATOM 3080 C CA . ALA B 1 105 ? -2.809 -19.781 -12.406 1 98.81 105 ALA B CA 1
ATOM 3081 C C . ALA B 1 105 ? -2.525 -21.266 -12.539 1 98.81 105 ALA B C 1
ATOM 3083 O O . ALA B 1 105 ? -1.572 -21.781 -11.945 1 98.81 105 ALA B O 1
ATOM 3084 N N . ARG B 1 106 ? -3.379 -22 -13.281 1 98.44 106 ARG B N 1
ATOM 3085 C CA . ARG B 1 106 ? -3.154 -23.406 -13.555 1 98.44 106 ARG B CA 1
ATOM 3086 C C . ARG B 1 106 ? -1.799 -23.641 -14.219 1 98.44 106 ARG B C 1
ATOM 3088 O O . ARG B 1 106 ? -1.008 -24.469 -13.758 1 98.44 106 ARG B O 1
ATOM 3095 N N . ASP B 1 107 ? -1.544 -22.859 -15.219 1 98.19 107 ASP B N 1
ATOM 3096 C CA . ASP B 1 107 ? -0.346 -23.062 -16.031 1 98.19 107 ASP B CA 1
ATOM 3097 C C . ASP B 1 107 ? 0.91 -22.656 -15.258 1 98.19 107 ASP B C 1
ATOM 3099 O O . ASP B 1 107 ? 1.96 -23.281 -15.398 1 98.19 107 ASP B O 1
ATOM 3103 N N . ILE B 1 108 ? 0.843 -21.625 -14.445 1 98.56 108 ILE B N 1
ATOM 3104 C CA . ILE B 1 108 ? 1.989 -21.219 -13.641 1 98.56 108 ILE B CA 1
ATOM 3105 C C . ILE B 1 108 ? 2.277 -22.281 -12.586 1 98.56 108 ILE B C 1
ATOM 3107 O O . ILE B 1 108 ? 3.436 -22.641 -12.344 1 98.56 108 ILE B O 1
ATOM 3111 N N . ALA B 1 109 ? 1.209 -22.75 -11.938 1 98.19 109 ALA B N 1
ATOM 3112 C CA . ALA B 1 109 ? 1.392 -23.797 -10.93 1 98.19 109 ALA B CA 1
ATOM 3113 C C . ALA B 1 109 ? 2.104 -25.016 -11.523 1 98.19 109 ALA B C 1
ATOM 3115 O O . ALA B 1 109 ? 2.982 -25.594 -10.883 1 98.19 109 ALA B O 1
ATOM 3116 N N . ARG B 1 110 ? 1.742 -25.391 -12.727 1 96.75 110 ARG B N 1
ATOM 3117 C CA . ARG B 1 110 ? 2.373 -26.516 -13.406 1 96.75 110 ARG B CA 1
ATOM 3118 C C . ARG B 1 110 ? 3.809 -26.188 -13.797 1 96.75 110 ARG B C 1
ATOM 3120 O O . ARG B 1 110 ? 4.715 -27 -13.609 1 96.75 110 ARG B O 1
ATOM 3127 N N . LEU B 1 111 ? 3.994 -25 -14.328 1 97.5 111 LEU B N 1
ATOM 3128 C CA . LEU B 1 111 ? 5.289 -24.594 -14.852 1 97.5 111 LEU B CA 1
ATOM 3129 C C . LEU B 1 111 ? 6.324 -24.5 -13.734 1 97.5 111 LEU B C 1
ATOM 3131 O O . LEU B 1 111 ? 7.453 -24.969 -13.891 1 97.5 111 LEU B O 1
ATOM 3135 N N . LEU B 1 112 ? 5.926 -23.891 -12.625 1 97.75 112 LEU B N 1
ATOM 3136 C CA . LEU B 1 112 ? 6.871 -23.609 -11.547 1 97.75 112 LEU B CA 1
ATOM 3137 C C . LEU B 1 112 ? 6.797 -24.672 -10.469 1 97.75 112 LEU B C 1
ATOM 3139 O O . LEU B 1 112 ? 7.617 -24.688 -9.547 1 97.75 112 LEU B O 1
ATOM 3143 N N . GLU B 1 113 ? 5.77 -25.578 -10.531 1 96.88 113 GLU B N 1
ATOM 3144 C CA . GLU B 1 113 ? 5.582 -26.625 -9.523 1 96.88 113 GLU B CA 1
ATOM 3145 C C . GLU B 1 113 ? 5.605 -26.047 -8.117 1 96.88 113 GLU B C 1
ATOM 3147 O O . GLU B 1 113 ? 6.332 -26.547 -7.25 1 96.88 113 GLU B O 1
ATOM 3152 N N . CYS B 1 114 ? 4.805 -25.078 -7.965 1 98.12 114 CYS B N 1
ATOM 3153 C CA . CYS B 1 114 ? 4.875 -24.344 -6.711 1 98.12 114 CYS B CA 1
ATOM 3154 C C . CYS B 1 114 ? 3.486 -24.156 -6.109 1 98.12 114 CYS B C 1
ATOM 3156 O O . CYS B 1 114 ? 2.482 -24.484 -6.742 1 98.12 114 CYS B O 1
ATOM 3158 N N . THR B 1 115 ? 3.436 -23.656 -4.855 1 98.75 115 THR B N 1
ATOM 3159 C CA . THR B 1 115 ? 2.201 -23.344 -4.145 1 98.75 115 THR B CA 1
ATOM 3160 C C . THR B 1 115 ? 1.59 -22.047 -4.672 1 98.75 115 THR B C 1
ATOM 3162 O O . THR B 1 115 ? 2.311 -21.109 -5.004 1 98.75 115 THR B O 1
ATOM 3165 N N . THR B 1 116 ? 0.261 -22.062 -4.797 1 98.88 116 THR B N 1
ATOM 3166 C CA . THR B 1 116 ? -0.48 -20.844 -5.121 1 98.88 116 THR B CA 1
ATOM 3167 C C . THR B 1 116 ? -0.953 -20.141 -3.85 1 98.88 116 THR B C 1
ATOM 3169 O O . THR B 1 116 ? -1.547 -20.766 -2.973 1 98.88 116 THR B O 1
ATOM 3172 N N . TRP B 1 117 ? -0.66 -18.812 -3.736 1 98.88 117 TRP B N 1
ATOM 3173 C CA . TRP B 1 117 ? -1.032 -18.031 -2.57 1 98.88 117 TRP B CA 1
ATOM 3174 C C . TRP B 1 117 ? -1.952 -16.875 -2.967 1 98.88 117 TRP B C 1
ATOM 3176 O O . TRP B 1 117 ? -1.718 -16.203 -3.973 1 98.88 117 TRP B O 1
ATOM 3186 N N . THR B 1 118 ? -3.002 -16.656 -2.264 1 98.56 118 THR B N 1
ATOM 3187 C CA . THR B 1 118 ? -3.932 -15.547 -2.449 1 98.56 118 THR B CA 1
ATOM 3188 C C . THR B 1 118 ? -4.445 -15.047 -1.104 1 98.56 118 THR B C 1
ATOM 3190 O O . THR B 1 118 ? -4.035 -15.539 -0.051 1 98.56 118 THR B O 1
ATOM 3193 N N . GLY B 1 119 ? -5.332 -14.031 -1.147 1 97 119 GLY B N 1
ATOM 3194 C CA . GLY B 1 119 ? -6.062 -13.602 0.031 1 97 119 GLY B CA 1
ATOM 3195 C C . GLY B 1 119 ? -7.234 -14.5 0.371 1 97 119 GLY B C 1
ATOM 3196 O O . GLY B 1 119 ? -8.023 -14.195 1.27 1 97 119 GLY B O 1
ATOM 3197 N N . ALA B 1 120 ? -7.434 -15.523 -0.418 1 96.62 120 ALA B N 1
ATOM 3198 C CA . ALA B 1 120 ? -8.438 -16.562 -0.18 1 96.62 120 ALA B CA 1
ATOM 3199 C C . ALA B 1 120 ? -9.844 -15.984 -0.233 1 96.62 120 ALA B C 1
ATOM 3201 O O . ALA B 1 120 ? -10.727 -16.422 0.511 1 96.62 120 ALA B O 1
ATOM 3202 N N . GLY B 1 121 ? -10.062 -14.984 -0.985 1 94.19 121 GLY B N 1
ATOM 3203 C CA . GLY B 1 121 ? -11.375 -14.391 -1.18 1 94.19 121 GLY B CA 1
ATOM 3204 C C . GLY B 1 121 ? -11.992 -14.742 -2.521 1 94.19 121 GLY B C 1
ATOM 3205 O O . GLY B 1 121 ? -11.422 -15.523 -3.289 1 94.19 121 GLY B O 1
ATOM 3206 N N . PRO B 1 122 ? -13.164 -14.242 -2.75 1 95.38 122 PRO B N 1
ATOM 3207 C CA . PRO B 1 122 ? -13.836 -14.461 -4.031 1 95.38 122 PRO B CA 1
ATOM 3208 C C . PRO B 1 122 ? -13.172 -13.703 -5.184 1 95.38 122 PRO B C 1
ATOM 3210 O O . PRO B 1 122 ? -12.07 -13.18 -5.027 1 95.38 122 PRO B O 1
ATOM 3213 N N . GLY B 1 123 ? -13.719 -13.742 -6.375 1 96.75 123 GLY B N 1
ATOM 3214 C CA . GLY B 1 123 ? -13.234 -13.016 -7.539 1 96.75 123 GLY B CA 1
ATOM 3215 C C . GLY B 1 123 ? -12 -13.641 -8.156 1 96.75 123 GLY B C 1
ATOM 3216 O O . GLY B 1 123 ? -11.93 -14.859 -8.328 1 96.75 123 GLY B O 1
ATOM 3217 N N . LEU B 1 124 ? -11.109 -12.805 -8.5 1 98.06 124 LEU B N 1
ATOM 3218 C CA . LEU B 1 124 ? -9.93 -13.281 -9.219 1 98.06 124 LEU B CA 1
ATOM 3219 C C . LEU B 1 124 ? -9.008 -14.07 -8.297 1 98.06 124 LEU B C 1
ATOM 3221 O O . LEU B 1 124 ? -8.203 -14.883 -8.758 1 98.06 124 LEU B O 1
ATOM 3225 N N . MET B 1 125 ? -9.109 -13.828 -6.996 1 98 125 MET B N 1
ATOM 3226 C CA . MET B 1 125 ? -8.406 -14.68 -6.039 1 98 125 MET B CA 1
ATOM 3227 C C . MET B 1 125 ? -8.906 -16.125 -6.125 1 98 125 MET B C 1
ATOM 3229 O O . MET B 1 125 ? -8.109 -17.062 -6.129 1 98 125 MET B O 1
ATOM 3233 N N . ASP B 1 126 ? -10.172 -16.234 -6.215 1 98.12 126 ASP B N 1
ATOM 3234 C CA . ASP B 1 126 ? -10.781 -17.547 -6.34 1 98.12 126 ASP B CA 1
ATOM 3235 C C . ASP B 1 126 ? -10.398 -18.219 -7.664 1 98.12 126 ASP B C 1
ATOM 3237 O O . ASP B 1 126 ? -10.18 -19.422 -7.719 1 98.12 126 ASP B O 1
ATOM 3241 N N . ALA B 1 127 ? -10.359 -17.422 -8.695 1 98.69 127 ALA B N 1
ATOM 3242 C CA . ALA B 1 127 ? -9.93 -17.938 -9.992 1 98.69 127 ALA B CA 1
ATOM 3243 C C . ALA B 1 127 ? -8.547 -18.578 -9.898 1 98.69 127 ALA B C 1
ATOM 3245 O O . ALA B 1 127 ? -8.328 -19.672 -10.422 1 98.69 127 ALA B O 1
ATOM 3246 N N . ALA B 1 128 ? -7.641 -17.922 -9.219 1 98.88 128 ALA B N 1
ATOM 3247 C CA . ALA B 1 128 ? -6.289 -18.453 -9.062 1 98.88 128 ALA B CA 1
ATOM 3248 C C . ALA B 1 128 ? -6.293 -19.75 -8.281 1 98.88 128 ALA B C 1
ATOM 3250 O O . ALA B 1 128 ? -5.566 -20.688 -8.617 1 98.88 128 ALA B O 1
ATOM 3251 N N . ILE B 1 129 ? -7.125 -19.797 -7.215 1 98.69 129 ILE B N 1
ATOM 3252 C CA . ILE B 1 129 ? -7.238 -21 -6.402 1 98.69 129 ILE B CA 1
ATOM 3253 C C . ILE B 1 129 ? -7.73 -22.172 -7.262 1 98.69 129 ILE B C 1
ATOM 3255 O O . ILE B 1 129 ? -7.145 -23.25 -7.25 1 98.69 129 ILE B O 1
ATOM 3259 N N . LYS B 1 130 ? -8.742 -21.953 -8.008 1 98.62 130 LYS B N 1
ATOM 3260 C CA . LYS B 1 130 ? -9.312 -22.984 -8.867 1 98.62 130 LYS B CA 1
ATOM 3261 C C . LYS B 1 130 ? -8.289 -23.484 -9.883 1 98.62 130 LYS B C 1
ATOM 3263 O O . LYS B 1 130 ? -8.172 -24.688 -10.117 1 98.62 130 LYS B O 1
ATOM 3268 N N . GLY B 1 131 ? -7.586 -22.516 -10.469 1 98.69 131 GLY B N 1
ATOM 3269 C CA . GLY B 1 131 ? -6.547 -22.906 -11.414 1 98.69 131 GLY B CA 1
ATOM 3270 C C . GLY B 1 131 ? -5.496 -23.812 -10.789 1 98.69 131 GLY B C 1
ATOM 3271 O O . GLY B 1 131 ? -5.105 -24.812 -11.391 1 98.69 131 GLY B O 1
ATOM 3272 N N . ALA B 1 132 ? -5.043 -23.5 -9.641 1 98.56 132 ALA B N 1
ATOM 3273 C CA . ALA B 1 132 ? -4.02 -24.281 -8.945 1 98.56 132 ALA B CA 1
ATOM 3274 C C . ALA B 1 132 ? -4.535 -25.672 -8.602 1 98.56 132 ALA B C 1
ATOM 3276 O O . ALA B 1 132 ? -3.807 -26.656 -8.734 1 98.56 132 ALA B O 1
ATOM 3277 N N . LEU B 1 133 ? -5.773 -25.703 -8.125 1 98.31 133 LEU B N 1
ATOM 3278 C CA . LEU B 1 133 ? -6.371 -26.984 -7.781 1 98.31 133 LEU B CA 1
ATOM 3279 C C . LEU B 1 133 ? -6.504 -27.875 -9.016 1 98.31 133 LEU B C 1
ATOM 3281 O O . LEU B 1 133 ? -6.285 -29.078 -8.945 1 98.31 133 LEU B O 1
ATOM 3285 N N . GLU B 1 134 ? -6.871 -27.281 -10.148 1 97.69 134 GLU B N 1
ATOM 3286 C CA . GLU B 1 134 ? -6.926 -28.016 -11.398 1 97.69 134 GLU B CA 1
ATOM 3287 C C . GLU B 1 134 ? -5.559 -28.594 -11.766 1 97.69 134 GLU B C 1
ATOM 3289 O O . GLU B 1 134 ? -5.469 -29.641 -12.414 1 97.69 134 GLU B O 1
ATOM 3294 N N . ALA B 1 135 ? -4.496 -27.938 -11.375 1 97.38 135 ALA B N 1
ATOM 3295 C CA . ALA B 1 135 ? -3.129 -28.375 -11.633 1 97.38 135 ALA B CA 1
ATOM 3296 C C . ALA B 1 135 ? -2.65 -29.359 -10.562 1 97.38 135 ALA B C 1
ATOM 3298 O O . ALA B 1 135 ? -1.519 -29.844 -10.617 1 97.38 135 ALA B O 1
ATOM 3299 N N . ASN B 1 136 ? -3.521 -29.672 -9.578 1 98 136 ASN B N 1
ATOM 3300 C CA . ASN B 1 136 ? -3.191 -30.531 -8.453 1 98 136 ASN B CA 1
ATOM 3301 C C . ASN B 1 136 ? -1.952 -30.047 -7.711 1 98 136 ASN B C 1
ATOM 3303 O O . ASN B 1 136 ? -1.041 -30.828 -7.426 1 98 136 ASN B O 1
ATOM 3307 N N . LYS B 1 137 ? -1.762 -28.766 -7.543 1 98.19 137 LYS B N 1
ATOM 3308 C CA . LYS B 1 137 ? -0.7 -28.125 -6.766 1 98.19 137 LYS B CA 1
ATOM 3309 C C . LYS B 1 137 ? -1.248 -27.531 -5.477 1 98.19 137 LYS B C 1
ATOM 3311 O O . LYS B 1 137 ? -2.439 -27.219 -5.383 1 98.19 137 LYS B O 1
ATOM 3316 N N . PRO B 1 138 ? -0.445 -27.359 -4.43 1 98.5 138 PRO B N 1
ATOM 3317 C CA . PRO B 1 138 ? -0.929 -26.844 -3.152 1 98.5 138 PRO B CA 1
ATOM 3318 C C . PRO B 1 138 ? -1.438 -25.406 -3.26 1 98.5 138 PRO B C 1
ATOM 3320 O O . PRO B 1 138 ? -0.979 -24.641 -4.117 1 98.5 138 PRO B O 1
ATOM 3323 N N . VAL B 1 139 ? -2.4 -25.141 -2.418 1 98.81 139 VAL B N 1
ATOM 3324 C CA . VAL B 1 139 ? -2.977 -23.797 -2.312 1 98.81 139 VAL B CA 1
ATOM 3325 C C . VAL B 1 139 ? -2.891 -23.312 -0.867 1 98.81 139 VAL B C 1
ATOM 3327 O O . VAL B 1 139 ? -3.145 -24.078 0.068 1 98.81 139 VAL B O 1
ATOM 3330 N N . GLY B 1 140 ? -2.432 -22.094 -0.676 1 98.69 140 GLY B N 1
ATOM 3331 C CA . GLY B 1 140 ? -2.463 -21.391 0.602 1 98.69 140 GLY B CA 1
ATOM 3332 C C . GLY B 1 140 ? -3.152 -20.047 0.531 1 98.69 140 GLY B C 1
ATOM 3333 O O . GLY B 1 140 ? -3.354 -19.5 -0.557 1 98.69 140 GLY B O 1
ATOM 3334 N N . GLY B 1 141 ? -3.529 -19.578 1.661 1 98.06 141 GLY B N 1
ATOM 3335 C CA . GLY B 1 141 ? -4.211 -18.297 1.651 1 98.06 141 GLY B CA 1
ATOM 3336 C C . GLY B 1 141 ? -4.133 -17.562 2.982 1 98.06 141 GLY B C 1
ATOM 3337 O O . GLY B 1 141 ? -3.943 -18.188 4.027 1 98.06 141 GLY B O 1
ATOM 3338 N N . PHE B 1 142 ? -4.238 -16.266 2.943 1 97 142 PHE B N 1
ATOM 3339 C CA . PHE B 1 142 ? -4.367 -15.383 4.105 1 97 142 PHE B CA 1
ATOM 3340 C C . PHE B 1 142 ? -5.625 -14.531 4.004 1 97 142 PHE B C 1
ATOM 3342 O O . PHE B 1 142 ? -5.609 -13.461 3.387 1 97 142 PHE B O 1
ATOM 3349 N N . LYS B 1 143 ? -6.586 -15.039 4.602 1 94.31 143 LYS B N 1
ATOM 3350 C CA . LYS B 1 143 ? -7.898 -14.398 4.59 1 94.31 143 LYS B CA 1
ATOM 3351 C C . LYS B 1 143 ? -7.98 -13.297 5.637 1 94.31 143 LYS B C 1
ATOM 3353 O O . LYS B 1 143 ? -7.293 -13.352 6.66 1 94.31 143 LYS B O 1
ATOM 3358 N N . ILE B 1 144 ? -8.68 -12.18 5.312 1 89.81 144 ILE B N 1
ATOM 3359 C CA . ILE B 1 144 ? -8.938 -11.141 6.297 1 89.81 144 ILE B CA 1
ATOM 3360 C C . ILE B 1 144 ? -10.297 -11.359 6.945 1 89.81 144 ILE B C 1
ATOM 3362 O O . ILE B 1 144 ? -11.289 -11.609 6.25 1 89.81 144 ILE B O 1
ATOM 3366 N N . ALA B 1 145 ? -10.258 -11.297 8.266 1 80.81 145 ALA B N 1
ATOM 3367 C CA . ALA B 1 145 ? -11.5 -11.461 9.008 1 80.81 145 ALA B CA 1
ATOM 3368 C C . ALA B 1 145 ? -12.461 -10.312 8.742 1 80.81 145 ALA B C 1
ATOM 3370 O O . ALA B 1 145 ? -12.039 -9.156 8.625 1 80.81 145 ALA B O 1
ATOM 3371 N N . LYS B 1 146 ? -13.586 -10.477 8.258 1 59.53 146 LYS B N 1
ATOM 3372 C CA . LYS B 1 146 ? -14.594 -9.453 8.031 1 59.53 146 LYS B CA 1
ATOM 3373 C C . LYS B 1 146 ? -14.984 -8.773 9.344 1 59.53 146 LYS B C 1
ATOM 3375 O O . LYS B 1 146 ? -15.172 -9.438 10.359 1 59.53 146 LYS B O 1
ATOM 3380 N N . GLU B 1 147 ? -14.5 -7.523 9.805 1 43.59 147 GLU B N 1
ATOM 3381 C CA . GLU B 1 147 ? -15.039 -6.934 11.031 1 43.59 147 GLU B CA 1
ATOM 3382 C C . GLU B 1 147 ? -16.562 -7.047 11.078 1 43.59 147 GLU B C 1
ATOM 3384 O O . GLU B 1 147 ? -17.125 -7.5 12.078 1 43.59 147 GLU B O 1
ATOM 3389 N N . SER B 1 148 ? -17.25 -5.824 10.789 1 38.72 148 SER B N 1
ATOM 3390 C CA . SER B 1 148 ? -18.641 -5.668 11.203 1 38.72 148 SER B CA 1
ATOM 3391 C C . SER B 1 148 ? -19.469 -6.891 10.82 1 38.72 148 SER B C 1
ATOM 3393 O O . SER B 1 148 ? -18.953 -7.836 10.219 1 38.72 148 SER B O 1
ATOM 3395 N N . GLY B 1 149 ? -20.953 -6.445 10.273 1 35.22 149 GLY B N 1
ATOM 3396 C CA . GLY B 1 149 ? -22.328 -6.941 10.258 1 35.22 149 GLY B CA 1
ATOM 3397 C C . GLY B 1 149 ? -22.484 -8.25 9.508 1 35.22 149 GLY B C 1
ATOM 3398 O O . GLY B 1 149 ? -23.516 -8.914 9.617 1 35.22 149 GLY B O 1
ATOM 3399 N N . GLU B 1 150 ? -22.234 -8.117 8.148 1 33.97 150 GLU B N 1
ATOM 3400 C CA . GLU B 1 150 ? -22.609 -9.391 7.543 1 33.97 150 GLU B CA 1
ATOM 3401 C C . GLU B 1 150 ? -21.5 -10.422 7.707 1 33.97 150 GLU B C 1
ATOM 3403 O O . GLU B 1 150 ? -20.469 -10.344 7.035 1 33.97 150 GLU B O 1
ATOM 3408 N N . TRP B 1 151 ? -21.016 -10.602 8.914 1 35.44 151 TRP B N 1
ATOM 3409 C CA . TRP B 1 151 ? -20.438 -11.922 9.125 1 35.44 151 TRP B CA 1
ATOM 3410 C C . TRP B 1 151 ? -21.062 -12.945 8.18 1 35.44 151 TRP B C 1
ATOM 3412 O O . TRP B 1 151 ? -22.234 -13.297 8.312 1 35.44 151 TRP B O 1
ATOM 3422 N N . SER B 1 152 ? -21.25 -12.664 6.973 1 36.78 152 SER B N 1
ATOM 3423 C CA . SER B 1 152 ? -21.781 -13.961 6.551 1 36.78 152 SER B CA 1
ATOM 3424 C C . SER B 1 152 ? -21.188 -15.094 7.387 1 36.78 152 SER B C 1
ATOM 3426 O O . SER B 1 152 ? -20.141 -14.93 8.016 1 36.78 152 SER B O 1
ATOM 3428 N N . SER B 1 153 ? -21.812 -16.219 7.363 1 38.66 153 SER B N 1
ATOM 3429 C CA . SER B 1 153 ? -21.656 -17.531 7.957 1 38.66 153 SER B CA 1
ATOM 3430 C C . SER B 1 153 ? -20.172 -17.891 8.117 1 38.66 153 SER B C 1
ATOM 3432 O O . SER B 1 153 ? -19.703 -18.125 9.234 1 38.66 153 SER B O 1
ATOM 3434 N N . SER B 1 154 ? -19.5 -19.062 7.441 1 48.38 154 SER B N 1
ATOM 3435 C CA . SER B 1 154 ? -18.453 -19.984 7.863 1 48.38 154 SER B CA 1
ATOM 3436 C C . SER B 1 154 ? -17.062 -19.391 7.594 1 48.38 154 SER B C 1
ATOM 3438 O O . SER B 1 154 ? -16.797 -18.891 6.5 1 48.38 154 SER B O 1
ATOM 3440 N N . ASN B 1 155 ? -16.328 -18.641 8.695 1 62.06 155 ASN B N 1
ATOM 3441 C CA . ASN B 1 155 ? -14.883 -18.438 8.75 1 62.06 155 ASN B CA 1
ATOM 3442 C C . ASN B 1 155 ? -14.141 -19.422 7.855 1 62.06 155 ASN B C 1
ATOM 3444 O O . ASN B 1 155 ? -12.914 -19.359 7.742 1 62.06 155 ASN B O 1
ATOM 3448 N N . PHE B 1 156 ? -15.023 -20.047 7.34 1 83.31 156 PHE B N 1
ATOM 3449 C CA . PHE B 1 156 ? -14.344 -21.094 6.578 1 83.31 156 PHE B CA 1
ATOM 3450 C C . PHE B 1 156 ? -14.438 -20.812 5.082 1 83.31 156 PHE B C 1
ATOM 3452 O O . PHE B 1 156 ? -15.453 -20.312 4.598 1 83.31 156 PHE B O 1
ATOM 3459 N N . HIS B 1 157 ? -13.445 -20.969 4.5 1 90.25 157 HIS B N 1
ATOM 3460 C CA . HIS B 1 157 ? -13.453 -20.938 3.043 1 90.25 157 HIS B CA 1
ATOM 3461 C C . HIS B 1 157 ? -14.438 -21.953 2.479 1 90.25 157 HIS B C 1
ATOM 3463 O O . HIS B 1 157 ? -14.602 -23.047 3.037 1 90.25 157 HIS B O 1
ATOM 3469 N N . PRO B 1 158 ? -15.078 -21.578 1.411 1 90.75 158 PRO B N 1
ATOM 3470 C CA . PRO B 1 158 ? -16.156 -22.438 0.919 1 90.75 158 PRO B CA 1
ATOM 3471 C C . PRO B 1 158 ? -15.664 -23.844 0.567 1 90.75 158 PRO B C 1
ATOM 3473 O O . PRO B 1 158 ? -16.422 -24.812 0.671 1 90.75 158 PRO B O 1
ATOM 3476 N N . TYR B 1 159 ? -14.383 -24.031 0.1 1 93.56 159 TYR B N 1
ATOM 3477 C CA . TYR B 1 159 ? -14.016 -25.375 -0.312 1 93.56 159 TYR B CA 1
ATOM 3478 C C . TYR B 1 159 ? -12.555 -25.672 0.006 1 93.56 159 TYR B C 1
ATOM 3480 O O . TYR B 1 159 ? -12.094 -26.797 -0.157 1 93.56 159 TYR B O 1
ATOM 3488 N N . LEU B 1 160 ? -11.812 -24.688 0.475 1 95.56 160 LEU B N 1
ATOM 3489 C CA . LEU B 1 160 ? -10.445 -24.969 0.888 1 95.56 160 LEU B CA 1
ATOM 3490 C C . LEU B 1 160 ? -10.422 -25.609 2.275 1 95.56 160 LEU B C 1
ATOM 3492 O O . LEU B 1 160 ? -11.164 -25.188 3.164 1 95.56 160 LEU B O 1
ATOM 3496 N N . PRO B 1 161 ? -9.531 -26.609 2.434 1 95.31 161 PRO B N 1
ATOM 3497 C CA . PRO B 1 161 ? -9.367 -27.125 3.795 1 95.31 161 PRO B CA 1
ATOM 3498 C C . PRO B 1 161 ? -8.844 -26.062 4.766 1 95.31 161 PRO B C 1
ATOM 3500 O O . PRO B 1 161 ? -8.023 -25.234 4.383 1 95.31 161 PRO B O 1
ATOM 3503 N N . SER B 1 162 ? -9.18 -26.156 5.977 1 93.12 162 SER B N 1
ATOM 3504 C CA . SER B 1 162 ? -8.875 -25.141 6.98 1 93.12 162 SER B CA 1
ATOM 3505 C C . SER B 1 162 ? -7.375 -25.047 7.23 1 93.12 162 SER B C 1
ATOM 3507 O O . SER B 1 162 ? -6.879 -24 7.66 1 93.12 162 SER B O 1
ATOM 3509 N N . GLU B 1 163 ? -6.684 -26.078 6.93 1 95.06 163 GLU B N 1
ATOM 3510 C CA . GLU B 1 163 ? -5.246 -26.078 7.188 1 95.06 163 GLU B CA 1
ATOM 3511 C C . GLU B 1 163 ? -4.484 -25.344 6.086 1 95.06 163 GLU B C 1
ATOM 3513 O O . GLU B 1 163 ? -3.287 -25.078 6.223 1 95.06 163 GLU B O 1
ATOM 3518 N N . SER B 1 164 ? -5.234 -24.938 5.043 1 96.88 164 SER B N 1
ATOM 3519 C CA . SER B 1 164 ? -4.562 -24.359 3.887 1 96.88 164 SER B CA 1
ATOM 3520 C C . SER B 1 164 ? -4.59 -22.828 3.947 1 96.88 164 SER B C 1
ATOM 3522 O O . SER B 1 164 ? -4.055 -22.156 3.062 1 96.88 164 SER B O 1
ATOM 3524 N N . TYR B 1 165 ? -5.23 -22.297 4.941 1 96.88 165 TYR B N 1
ATOM 3525 C CA . TYR B 1 165 ? -5.273 -20.844 5.012 1 96.88 165 TYR B CA 1
ATOM 3526 C C . TYR B 1 165 ? -5.363 -20.375 6.457 1 96.88 165 TYR B C 1
ATOM 3528 O O . TYR B 1 165 ? -5.613 -21.172 7.363 1 96.88 165 TYR B O 1
ATOM 3536 N N . LEU B 1 166 ? -5.016 -19.125 6.645 1 95.81 166 LEU B N 1
ATOM 3537 C CA . LEU B 1 166 ? -5.164 -18.422 7.918 1 95.81 166 LEU B CA 1
ATOM 3538 C C . LEU B 1 166 ? -6.129 -17.25 7.789 1 95.81 166 LEU B C 1
ATOM 3540 O O . LEU B 1 166 ? -6.184 -16.594 6.742 1 95.81 166 LEU B O 1
ATOM 3544 N N . THR B 1 167 ? -6.902 -17.094 8.773 1 93.44 167 THR B N 1
ATOM 3545 C CA . THR B 1 167 ? -7.707 -15.883 8.867 1 93.44 167 THR B CA 1
ATOM 3546 C C . THR B 1 167 ? -7.02 -14.836 9.742 1 93.44 167 THR B C 1
ATOM 3548 O O . THR B 1 167 ? -6.84 -15.055 10.945 1 93.44 167 THR B O 1
ATOM 3551 N N . CYS B 1 168 ? -6.664 -13.742 9.109 1 90.88 168 CYS B N 1
ATOM 3552 C CA . CYS B 1 168 ? -5.961 -12.672 9.805 1 90.88 168 CYS B CA 1
ATOM 3553 C C . CYS B 1 168 ? -6.93 -11.578 10.234 1 90.88 168 CYS B C 1
ATOM 3555 O O . CYS B 1 168 ? -7.883 -11.266 9.516 1 90.88 168 CYS B O 1
ATOM 3557 N N . ARG B 1 169 ? -6.625 -11.039 11.297 1 86.5 169 ARG B N 1
ATOM 3558 C CA . ARG B 1 169 ? -7.355 -9.867 11.766 1 86.5 169 ARG B CA 1
ATOM 3559 C C . ARG B 1 169 ? -6.766 -8.586 11.195 1 86.5 169 ARG B C 1
ATOM 3561 O O . ARG B 1 169 ? -7.492 -7.621 10.945 1 86.5 169 ARG B O 1
ATOM 3568 N N . PHE B 1 170 ? -5.492 -8.672 11.008 1 84.44 170 PHE B N 1
ATOM 3569 C CA . PHE B 1 170 ? -4.785 -7.473 10.586 1 84.44 170 PHE B CA 1
ATOM 3570 C C . PHE B 1 170 ? -4.332 -7.594 9.133 1 84.44 170 PHE B C 1
ATOM 3572 O O . PHE B 1 170 ? -3.738 -8.602 8.742 1 84.44 170 PHE B O 1
ATOM 3579 N N . PHE B 1 171 ? -4.57 -6.539 8.391 1 88.75 171 PHE B N 1
ATOM 3580 C CA . PHE B 1 171 ? -4.156 -6.5 6.996 1 88.75 171 PHE B CA 1
ATOM 3581 C C . PHE B 1 171 ? -2.643 -6.629 6.875 1 88.75 171 PHE B C 1
ATOM 3583 O O . PHE B 1 171 ? -2.139 -7.227 5.922 1 88.75 171 PHE B O 1
ATOM 3590 N N . SER B 1 172 ? -1.961 -6.016 7.836 1 88.81 172 SER B N 1
ATOM 3591 C CA . SER B 1 172 ? -0.502 -6.047 7.801 1 88.81 172 SER B CA 1
ATOM 3592 C C . SER B 1 172 ? 0.021 -7.477 7.84 1 88.81 172 SER B C 1
ATOM 3594 O O . SER B 1 172 ? 0.995 -7.809 7.16 1 88.81 172 SER B O 1
ATOM 3596 N N . ALA B 1 173 ? -0.595 -8.32 8.586 1 90.06 173 ALA B N 1
ATOM 3597 C CA . ALA B 1 173 ? -0.169 -9.711 8.664 1 90.06 173 ALA B CA 1
ATOM 3598 C C . ALA B 1 173 ? -0.349 -10.422 7.324 1 90.06 173 ALA B C 1
ATOM 3600 O O . ALA B 1 173 ? 0.543 -11.141 6.871 1 90.06 173 ALA B O 1
ATOM 3601 N N . ARG B 1 174 ? -1.481 -10.203 6.734 1 93.38 174 ARG B N 1
ATOM 3602 C CA . ARG B 1 174 ? -1.715 -10.766 5.41 1 93.38 174 ARG B CA 1
ATOM 3603 C C . ARG B 1 174 ? -0.633 -10.32 4.43 1 93.38 174 ARG B C 1
ATOM 3605 O O . ARG B 1 174 ? -0.087 -11.141 3.688 1 93.38 174 ARG B O 1
ATOM 3612 N N . LYS B 1 175 ? -0.349 -9.07 4.422 1 95 175 LYS B N 1
ATOM 3613 C CA . LYS B 1 175 ? 0.617 -8.539 3.465 1 95 175 LYS B CA 1
ATOM 3614 C C . LYS B 1 175 ? 2.018 -9.07 3.742 1 95 175 LYS B C 1
ATOM 3616 O O . LYS B 1 175 ? 2.766 -9.383 2.812 1 95 175 LYS B O 1
ATOM 3621 N N . HIS B 1 176 ? 2.379 -9.211 4.996 1 92.69 176 HIS B N 1
ATOM 3622 C CA . HIS B 1 176 ? 3.654 -9.828 5.344 1 92.69 176 HIS B CA 1
ATOM 3623 C C . HIS B 1 176 ? 3.723 -11.273 4.855 1 92.69 176 HIS B C 1
ATOM 3625 O O . HIS B 1 176 ? 4.75 -11.703 4.332 1 92.69 176 HIS B O 1
ATOM 3631 N N . GLY B 1 177 ? 2.658 -11.961 5.059 1 96 177 GLY B N 1
ATOM 3632 C CA . GLY B 1 177 ? 2.592 -13.328 4.586 1 96 177 GLY B CA 1
ATOM 3633 C C . GLY B 1 177 ? 2.766 -13.453 3.084 1 96 177 GLY B C 1
ATOM 3634 O O . GLY B 1 177 ? 3.572 -14.258 2.609 1 96 177 GLY B O 1
ATOM 3635 N N . LEU B 1 178 ? 2.021 -12.633 2.391 1 98 178 LEU B N 1
ATOM 3636 C CA . LEU B 1 178 ? 2.084 -12.68 0.933 1 98 178 LEU B CA 1
ATOM 3637 C C . LEU B 1 178 ? 3.486 -12.344 0.438 1 98 178 LEU B C 1
ATOM 3639 O O . LEU B 1 178 ? 4.004 -13 -0.469 1 98 178 LEU B O 1
ATOM 3643 N N . VAL B 1 179 ? 4.113 -11.367 1.044 1 97.12 179 VAL B N 1
ATOM 3644 C CA . VAL B 1 179 ? 5.473 -11 0.671 1 97.12 179 VAL B CA 1
ATOM 3645 C C . VAL B 1 179 ? 6.414 -12.172 0.938 1 97.12 179 VAL B C 1
ATOM 3647 O O . VAL B 1 179 ? 7.215 -12.547 0.075 1 97.12 179 VAL B O 1
ATOM 3650 N N . ASP B 1 180 ? 6.309 -12.781 2.078 1 96.5 180 ASP B N 1
ATOM 3651 C CA . ASP B 1 180 ? 7.195 -13.883 2.438 1 96.5 180 ASP B CA 1
ATOM 3652 C C . ASP B 1 180 ? 7.012 -15.07 1.494 1 96.5 180 ASP B C 1
ATOM 3654 O O . ASP B 1 180 ? 7.977 -15.758 1.157 1 96.5 180 ASP B O 1
ATOM 3658 N N . ALA B 1 181 ? 5.832 -15.289 1.094 1 98.25 181 ALA B N 1
ATOM 3659 C CA . ALA B 1 181 ? 5.523 -16.391 0.191 1 98.25 181 ALA B CA 1
ATOM 3660 C C . ALA B 1 181 ? 6.211 -16.203 -1.16 1 98.25 181 ALA B C 1
ATOM 3662 O O . ALA B 1 181 ? 6.367 -17.156 -1.921 1 98.25 181 ALA B O 1
ATOM 3663 N N . ALA B 1 182 ? 6.598 -15.008 -1.475 1 98.25 182 ALA B N 1
ATOM 3664 C CA . ALA B 1 182 ? 7.191 -14.695 -2.773 1 98.25 182 ALA B CA 1
ATOM 3665 C C . ALA B 1 182 ? 8.711 -14.68 -2.691 1 98.25 182 ALA B C 1
ATOM 3667 O O . ALA B 1 182 ? 9.398 -14.664 -3.717 1 98.25 182 ALA B O 1
ATOM 3668 N N . VAL B 1 183 ? 9.312 -14.648 -1.518 1 96.69 183 VAL B N 1
ATOM 3669 C CA . VAL B 1 183 ? 10.742 -14.477 -1.298 1 96.69 183 VAL B CA 1
ATOM 3670 C C . VAL B 1 183 ? 11.5 -15.672 -1.868 1 96.69 183 VAL B C 1
ATOM 3672 O O . VAL B 1 183 ? 11.047 -16.812 -1.759 1 96.69 183 VAL B O 1
ATOM 3675 N N . ARG B 1 184 ? 12.672 -15.383 -2.447 1 97.56 184 ARG B N 1
ATOM 3676 C CA . ARG B 1 184 ? 13.547 -16.391 -3.029 1 97.56 184 ARG B CA 1
ATOM 3677 C C . ARG B 1 184 ? 14.922 -16.375 -2.367 1 97.56 184 ARG B C 1
ATOM 3679 O O . ARG B 1 184 ? 15.695 -15.43 -2.559 1 97.56 184 ARG B O 1
ATOM 3686 N N . ASN B 1 185 ? 15.219 -17.469 -1.658 1 94.56 185 ASN B N 1
ATOM 3687 C CA . ASN B 1 185 ? 16.5 -17.516 -0.974 1 94.56 185 ASN B CA 1
ATOM 3688 C C . ASN B 1 185 ? 17.438 -18.531 -1.63 1 94.56 185 ASN B C 1
ATOM 3690 O O . ASN B 1 185 ? 18.656 -18.484 -1.409 1 94.56 185 ASN B O 1
ATOM 3694 N N . GLU B 1 186 ? 16.906 -19.406 -2.395 1 95.56 186 GLU B N 1
ATOM 3695 C CA . GLU B 1 186 ? 17.672 -20.375 -3.164 1 95.56 186 GLU B CA 1
ATOM 3696 C C . GLU B 1 186 ? 17.109 -20.547 -4.57 1 95.56 186 GLU B C 1
ATOM 3698 O O . GLU B 1 186 ? 15.93 -20.266 -4.805 1 95.56 186 GLU B O 1
ATOM 3703 N N . PRO B 1 187 ? 17.875 -21.047 -5.469 1 94.62 187 PRO B N 1
ATOM 3704 C CA . PRO B 1 187 ? 17.453 -21.172 -6.863 1 94.62 187 PRO B CA 1
ATOM 3705 C C . PRO B 1 187 ? 16.219 -22.062 -7.02 1 94.62 187 PRO B C 1
ATOM 3707 O O . PRO B 1 187 ? 15.43 -21.859 -7.953 1 94.62 187 PRO B O 1
ATOM 3710 N N . SER B 1 188 ? 16.062 -22.938 -6.043 1 95.5 188 SER B N 1
ATOM 3711 C CA . SER B 1 188 ? 14.922 -23.859 -6.145 1 95.5 188 SER B CA 1
ATOM 3712 C C . SER B 1 188 ? 13.617 -23.156 -5.797 1 95.5 188 SER B C 1
ATOM 3714 O O . SER B 1 188 ? 12.539 -23.672 -6.078 1 95.5 188 SER B O 1
ATOM 3716 N N . ASP B 1 189 ? 13.711 -21.969 -5.168 1 96.25 189 ASP B N 1
ATOM 3717 C CA . ASP B 1 189 ? 12.523 -21.141 -4.922 1 96.25 189 ASP B CA 1
ATOM 3718 C C . ASP B 1 189 ? 12.039 -20.469 -6.207 1 96.25 189 ASP B C 1
ATOM 3720 O O . ASP B 1 189 ? 12.547 -19.422 -6.59 1 96.25 189 ASP B O 1
ATOM 3724 N N . MET B 1 190 ? 11.188 -21.109 -6.875 1 98.06 190 MET B N 1
ATOM 3725 C CA . MET B 1 190 ? 10.594 -20.5 -8.062 1 98.06 190 MET B CA 1
ATOM 3726 C C . MET B 1 190 ? 9.25 -19.859 -7.723 1 98.06 190 MET B C 1
ATOM 3728 O O . MET B 1 190 ? 8.242 -20.547 -7.574 1 98.06 190 MET B O 1
ATOM 3732 N N . THR B 1 191 ? 9.258 -18.531 -7.566 1 98.69 191 THR B N 1
ATOM 3733 C CA . THR B 1 191 ? 8.094 -17.781 -7.141 1 98.69 191 THR B CA 1
ATOM 3734 C C . THR B 1 191 ? 7.766 -16.672 -8.141 1 98.69 191 THR B C 1
ATOM 3736 O O . THR B 1 191 ? 8.523 -16.453 -9.094 1 98.69 191 THR B O 1
ATOM 3739 N N . VAL B 1 192 ? 6.617 -16.094 -8.008 1 98.88 192 VAL B N 1
ATOM 3740 C CA . VAL B 1 192 ? 6.195 -14.961 -8.836 1 98.88 192 VAL B CA 1
ATOM 3741 C C . VAL B 1 192 ? 5.051 -14.219 -8.156 1 98.88 192 VAL B C 1
ATOM 3743 O O . VAL B 1 192 ? 4.254 -14.82 -7.434 1 98.88 192 VAL B O 1
ATOM 3746 N N . VAL B 1 193 ? 5.023 -12.938 -8.281 1 98.88 193 VAL B N 1
ATOM 3747 C CA . VAL B 1 193 ? 3.85 -12.141 -7.941 1 98.88 193 VAL B CA 1
ATOM 3748 C C . VAL B 1 193 ? 3.07 -11.797 -9.211 1 98.88 193 VAL B C 1
ATOM 3750 O O . VAL B 1 193 ? 3.646 -11.312 -10.188 1 98.88 193 VAL B O 1
ATOM 3753 N N . VAL B 1 194 ? 1.802 -12.109 -9.188 1 98.94 194 VAL B N 1
ATOM 3754 C CA . VAL B 1 194 ? 0.927 -11.82 -10.32 1 98.94 194 VAL B CA 1
ATOM 3755 C C . VAL B 1 194 ? -0.189 -10.875 -9.891 1 98.94 194 VAL B C 1
ATOM 3757 O O . VAL B 1 194 ? -0.987 -11.211 -9.008 1 98.94 194 VAL B O 1
ATOM 3760 N N . ALA B 1 195 ? -0.227 -9.75 -10.484 1 98.88 195 ALA B N 1
ATOM 3761 C CA . ALA B 1 195 ? -1.312 -8.805 -10.234 1 98.88 195 ALA B CA 1
ATOM 3762 C C . ALA B 1 195 ? -2.359 -8.875 -11.344 1 98.88 195 ALA B C 1
ATOM 3764 O O . ALA B 1 195 ? -2.1 -8.469 -12.477 1 98.88 195 ALA B O 1
ATOM 3765 N N . PHE B 1 196 ? -3.518 -9.391 -10.977 1 98.75 196 PHE B N 1
ATOM 3766 C CA . PHE B 1 196 ? -4.695 -9.344 -11.836 1 98.75 196 PHE B CA 1
ATOM 3767 C C . PHE B 1 196 ? -5.422 -8.016 -11.695 1 98.75 196 PHE B C 1
ATOM 3769 O O . PHE B 1 196 ? -5.09 -7.211 -10.82 1 98.75 196 PHE B O 1
ATOM 3776 N N . PRO B 1 197 ? -6.379 -7.742 -12.641 1 98 197 PRO B N 1
ATOM 3777 C CA . PRO B 1 197 ? -7.199 -6.539 -12.484 1 98 197 PRO B CA 1
ATOM 3778 C C . PRO B 1 197 ? -7.844 -6.438 -11.102 1 98 197 PRO B C 1
ATOM 3780 O O . PRO B 1 197 ? -8.32 -7.441 -10.57 1 98 197 PRO B O 1
ATOM 3783 N N . GLY B 1 198 ? -7.836 -5.246 -10.547 1 96.69 198 GLY B N 1
ATOM 3784 C CA . GLY B 1 198 ? -8.391 -5.039 -9.219 1 96.69 198 GLY B CA 1
ATOM 3785 C C . GLY B 1 198 ? -8.461 -3.576 -8.828 1 96.69 198 GLY B C 1
ATOM 3786 O O . GLY B 1 198 ? -8.008 -2.703 -9.57 1 96.69 198 GLY B O 1
ATOM 3787 N N . GLY B 1 199 ? -9.055 -3.348 -7.699 1 94.25 199 GLY B N 1
ATOM 3788 C CA . GLY B 1 199 ? -9.25 -1.995 -7.207 1 94.25 199 GLY B CA 1
ATOM 3789 C C . GLY B 1 199 ? -8.25 -1.596 -6.145 1 94.25 199 GLY B C 1
ATOM 3790 O O . GLY B 1 199 ? -7.066 -1.934 -6.238 1 94.25 199 GLY B O 1
ATOM 3791 N N . ILE B 1 200 ? -8.672 -0.888 -5.113 1 94.38 200 ILE B N 1
ATOM 3792 C CA . ILE B 1 200 ? -7.832 -0.263 -4.098 1 94.38 200 ILE B CA 1
ATOM 3793 C C . ILE B 1 200 ? -7.105 -1.339 -3.295 1 94.38 200 ILE B C 1
ATOM 3795 O O . ILE B 1 200 ? -5.906 -1.222 -3.031 1 94.38 200 ILE B O 1
ATOM 3799 N N . GLY B 1 201 ? -7.809 -2.395 -2.922 1 94.44 201 GLY B N 1
ATOM 3800 C CA . GLY B 1 201 ? -7.164 -3.467 -2.182 1 94.44 201 GLY B CA 1
ATOM 3801 C C . GLY B 1 201 ? -6.023 -4.117 -2.943 1 94.44 201 GLY B C 1
ATOM 3802 O O . GLY B 1 201 ? -4.973 -4.414 -2.369 1 94.44 201 GLY B O 1
ATOM 3803 N N . THR B 1 202 ? -6.266 -4.309 -4.195 1 97.38 202 THR B N 1
ATOM 3804 C CA . THR B 1 202 ? -5.23 -4.875 -5.051 1 97.38 202 THR B CA 1
ATOM 3805 C C . THR B 1 202 ? -4.043 -3.926 -5.164 1 97.38 202 THR B C 1
ATOM 3807 O O . THR B 1 202 ? -2.891 -4.34 -5.004 1 97.38 202 THR B O 1
ATOM 3810 N N . LEU B 1 203 ? -4.309 -2.688 -5.379 1 97.38 203 LEU B N 1
ATOM 3811 C CA . LEU B 1 203 ? -3.244 -1.701 -5.527 1 97.38 203 LEU B CA 1
ATOM 3812 C C . LEU B 1 203 ? -2.455 -1.553 -4.23 1 97.38 203 LEU B C 1
ATOM 3814 O O . LEU B 1 203 ? -1.239 -1.351 -4.258 1 97.38 203 LEU B O 1
ATOM 3818 N N . ASP B 1 204 ? -3.123 -1.612 -3.115 1 96.62 204 ASP B N 1
ATOM 3819 C CA . ASP B 1 204 ? -2.447 -1.599 -1.82 1 96.62 204 ASP B CA 1
ATOM 3820 C C . ASP B 1 204 ? -1.405 -2.711 -1.733 1 96.62 204 ASP B C 1
ATOM 3822 O O . ASP B 1 204 ? -0.253 -2.461 -1.37 1 96.62 204 ASP B O 1
ATOM 3826 N N . GLU B 1 205 ? -1.744 -3.885 -2.131 1 97.5 205 GLU B N 1
ATOM 3827 C CA . GLU B 1 205 ? -0.833 -5.027 -2.082 1 97.5 205 GLU B CA 1
ATOM 3828 C C . GLU B 1 205 ? 0.251 -4.91 -3.15 1 97.5 205 GLU B C 1
ATOM 3830 O O . GLU B 1 205 ? 1.422 -5.195 -2.885 1 97.5 205 GLU B O 1
ATOM 3835 N N . VAL B 1 206 ? -0.102 -4.449 -4.301 1 98.19 206 VAL B N 1
ATOM 3836 C CA . VAL B 1 206 ? 0.829 -4.309 -5.418 1 98.19 206 VAL B CA 1
ATOM 3837 C C . VAL B 1 206 ? 1.928 -3.312 -5.051 1 98.19 206 VAL B C 1
ATOM 3839 O O . VAL B 1 206 ? 3.117 -3.627 -5.148 1 98.19 206 VAL B O 1
ATOM 3842 N N . PHE B 1 207 ? 1.557 -2.188 -4.59 1 97.06 207 PHE B N 1
ATOM 3843 C CA . PHE B 1 207 ? 2.541 -1.13 -4.395 1 97.06 207 PHE B CA 1
ATOM 3844 C C . PHE B 1 207 ? 3.367 -1.385 -3.139 1 97.06 207 PHE B C 1
ATOM 3846 O O . PHE B 1 207 ? 4.516 -0.95 -3.047 1 97.06 207 PHE B O 1
ATOM 3853 N N . GLU B 1 208 ? 2.795 -2.113 -2.195 1 96.56 208 GLU B N 1
ATOM 3854 C CA . GLU B 1 208 ? 3.631 -2.541 -1.078 1 96.56 208 GLU B CA 1
ATOM 3855 C C . GLU B 1 208 ? 4.797 -3.4 -1.56 1 96.56 208 GLU B C 1
ATOM 3857 O O . GLU B 1 208 ? 5.953 -3.137 -1.219 1 96.56 208 GLU B O 1
ATOM 3862 N N . ILE B 1 209 ? 4.527 -4.355 -2.355 1 96.88 209 ILE B N 1
ATOM 3863 C CA . ILE B 1 209 ? 5.559 -5.273 -2.826 1 96.88 209 ILE B CA 1
ATOM 3864 C C . ILE B 1 209 ? 6.535 -4.527 -3.734 1 96.88 209 ILE B C 1
ATOM 3866 O O . ILE B 1 209 ? 7.75 -4.695 -3.621 1 96.88 209 ILE B O 1
ATOM 3870 N N . LEU B 1 210 ? 6.02 -3.662 -4.59 1 95.94 210 LEU B N 1
ATOM 3871 C CA . LEU B 1 210 ? 6.883 -2.916 -5.496 1 95.94 210 LEU B CA 1
ATOM 3872 C C . LEU B 1 210 ? 7.809 -1.981 -4.723 1 95.94 210 LEU B C 1
ATOM 3874 O O . LEU B 1 210 ? 8.984 -1.837 -5.07 1 95.94 210 LEU B O 1
ATOM 3878 N N . ALA B 1 211 ? 7.242 -1.322 -3.701 1 93.62 211 ALA B N 1
ATOM 3879 C CA . ALA B 1 211 ? 8.07 -0.454 -2.873 1 93.62 211 ALA B CA 1
ATOM 3880 C C . ALA B 1 211 ? 9.195 -1.242 -2.209 1 93.62 211 ALA B C 1
ATOM 3882 O O . ALA B 1 211 ? 10.344 -0.788 -2.166 1 93.62 211 ALA B O 1
ATOM 3883 N N . LEU B 1 212 ? 8.898 -2.408 -1.727 1 92.75 212 LEU B N 1
ATOM 3884 C CA . LEU B 1 212 ? 9.898 -3.25 -1.08 1 92.75 212 LEU B CA 1
ATOM 3885 C C . LEU B 1 212 ? 10.961 -3.689 -2.078 1 92.75 212 LEU B C 1
ATOM 3887 O O . LEU B 1 212 ? 12.148 -3.719 -1.75 1 92.75 212 LEU B O 1
ATOM 3891 N N . ILE B 1 213 ? 10.539 -4.023 -3.295 1 91.94 213 ILE B N 1
ATOM 3892 C CA . ILE B 1 213 ? 11.484 -4.41 -4.332 1 91.94 213 ILE B CA 1
ATOM 3893 C C . ILE B 1 213 ? 12.367 -3.219 -4.695 1 91.94 213 ILE B C 1
ATOM 3895 O O . ILE B 1 213 ? 13.594 -3.342 -4.75 1 91.94 213 ILE B O 1
ATOM 3899 N N . GLN B 1 214 ? 11.75 -2.078 -4.945 1 87.81 214 GLN B N 1
ATOM 3900 C CA . GLN B 1 214 ? 12.453 -0.865 -5.34 1 87.81 214 GLN B CA 1
ATOM 3901 C C . GLN B 1 214 ? 13.523 -0.492 -4.316 1 87.81 214 GLN B C 1
ATOM 3903 O O . GLN B 1 214 ? 14.602 -0.013 -4.68 1 87.81 214 GLN B O 1
ATOM 3908 N N . LEU B 1 215 ? 13.289 -0.72 -3.076 1 85.75 215 LEU B N 1
ATOM 3909 C CA . LEU B 1 215 ? 14.188 -0.32 -2 1 85.75 215 LEU B CA 1
ATOM 3910 C C . LEU B 1 215 ? 15.102 -1.474 -1.598 1 85.75 215 LEU B C 1
ATOM 3912 O O . LEU B 1 215 ? 15.859 -1.365 -0.628 1 85.75 215 LEU B O 1
ATOM 3916 N N . ASP B 1 216 ? 15.023 -2.588 -2.34 1 87.25 216 ASP B N 1
ATOM 3917 C CA . ASP B 1 216 ? 15.805 -3.787 -2.045 1 87.25 216 ASP B CA 1
ATOM 3918 C C . ASP B 1 216 ? 15.586 -4.238 -0.602 1 87.25 216 ASP B C 1
ATOM 3920 O O . ASP B 1 216 ? 16.547 -4.496 0.124 1 87.25 216 ASP B O 1
ATOM 3924 N N . ARG B 1 217 ? 14.242 -4.23 -0.175 1 87.81 217 ARG B N 1
ATOM 3925 C CA . ARG B 1 217 ? 13.898 -4.562 1.204 1 87.81 217 ARG B CA 1
ATOM 3926 C C . ARG B 1 217 ? 12.852 -5.672 1.256 1 87.81 217 ARG B C 1
ATOM 3928 O O . ARG B 1 217 ? 12.188 -5.863 2.279 1 87.81 217 ARG B O 1
ATOM 3935 N N . ILE B 1 218 ? 12.734 -6.324 0.193 1 89.31 218 ILE B N 1
ATOM 3936 C CA . ILE B 1 218 ? 11.734 -7.387 0.162 1 89.31 218 ILE B CA 1
ATOM 3937 C C . ILE B 1 218 ? 12.234 -8.594 0.953 1 89.31 218 ILE B C 1
ATOM 3939 O O . ILE B 1 218 ? 11.453 -9.477 1.308 1 89.31 218 ILE B O 1
ATOM 3943 N N . GLY B 1 219 ? 13.555 -8.68 1.226 1 87.94 219 GLY B N 1
ATOM 3944 C CA . GLY B 1 219 ? 14.109 -9.766 2.014 1 87.94 219 GLY B CA 1
ATOM 3945 C C . GLY B 1 219 ? 14.391 -11.016 1.195 1 87.94 219 GLY B C 1
ATOM 3946 O O . GLY B 1 219 ? 14.328 -12.133 1.713 1 87.94 219 GLY B O 1
ATOM 3947 N N . SER B 1 220 ? 14.547 -10.828 -0.052 1 92.75 220 SER B N 1
ATOM 3948 C CA . SER B 1 220 ? 14.828 -11.922 -0.975 1 92.75 220 SER B CA 1
ATOM 3949 C C . SER B 1 220 ? 16.266 -11.875 -1.466 1 92.75 220 SER B C 1
ATOM 3951 O O . SER B 1 220 ? 16.781 -10.812 -1.821 1 92.75 220 SER B O 1
ATOM 3953 N N . LYS B 1 221 ? 17 -13.008 -1.503 1 94.25 221 LYS B N 1
ATOM 3954 C CA . LYS B 1 221 ? 18.359 -13.086 -1.995 1 94.25 221 LYS B CA 1
ATOM 3955 C C . LYS B 1 221 ? 18.406 -13.039 -3.52 1 94.25 221 LYS B C 1
ATOM 3957 O O . LYS B 1 221 ? 19.359 -12.531 -4.105 1 94.25 221 LYS B O 1
ATOM 3962 N N . LEU B 1 222 ? 17.422 -13.617 -4.055 1 96.56 222 LEU B N 1
ATOM 3963 C CA . LEU B 1 222 ? 17.312 -13.656 -5.508 1 96.56 222 LEU B CA 1
ATOM 3964 C C . LEU B 1 222 ? 16.156 -12.781 -5.984 1 96.56 222 LEU B C 1
ATOM 3966 O O . LEU B 1 222 ? 15.227 -12.508 -5.227 1 96.56 222 LEU B O 1
ATOM 3970 N N . PRO B 1 223 ? 16.188 -12.336 -7.25 1 96.25 223 PRO B N 1
ATOM 3971 C CA . PRO B 1 223 ? 15.109 -11.492 -7.766 1 96.25 223 PRO B CA 1
ATOM 3972 C C . PRO B 1 223 ? 13.766 -12.211 -7.785 1 96.25 223 PRO B C 1
ATOM 3974 O O . PRO B 1 223 ? 13.703 -13.414 -8.07 1 96.25 223 PRO B O 1
ATOM 3977 N N . VAL B 1 224 ? 12.766 -11.516 -7.434 1 97.38 224 VAL B N 1
ATOM 3978 C CA . VAL B 1 224 ? 11.391 -12.008 -7.492 1 97.38 224 VAL B CA 1
ATOM 3979 C C . VAL B 1 224 ? 10.68 -11.406 -8.703 1 97.38 224 VAL B C 1
ATOM 3981 O O . VAL B 1 224 ? 10.5 -10.188 -8.781 1 97.38 224 VAL B O 1
ATOM 3984 N N . PRO B 1 225 ? 10.312 -12.242 -9.648 1 98.19 225 PRO B N 1
ATOM 3985 C CA . PRO B 1 225 ? 9.578 -11.688 -10.789 1 98.19 225 PRO B CA 1
ATOM 3986 C C . PRO B 1 225 ? 8.188 -11.18 -10.406 1 98.19 225 PRO B C 1
ATOM 3988 O O . PRO B 1 225 ? 7.531 -11.766 -9.547 1 98.19 225 PRO B O 1
ATOM 3991 N N . PHE B 1 226 ? 7.762 -10.102 -11.039 1 98.69 226 PHE B N 1
ATOM 3992 C CA . PHE B 1 226 ? 6.477 -9.445 -10.828 1 98.69 226 PHE B CA 1
ATOM 3993 C C . PHE B 1 226 ? 5.754 -9.242 -12.156 1 98.69 226 PHE B C 1
ATOM 3995 O O . PHE B 1 226 ? 6.258 -8.547 -13.039 1 98.69 226 PHE B O 1
ATOM 4002 N N . LEU B 1 227 ? 4.551 -9.867 -12.273 1 98.81 227 LEU B N 1
ATOM 4003 C CA . LEU B 1 227 ? 3.742 -9.75 -13.484 1 98.81 227 LEU B CA 1
ATOM 4004 C C . LEU B 1 227 ? 2.547 -8.836 -13.25 1 98.81 227 LEU B C 1
ATOM 4006 O O . LEU B 1 227 ? 1.825 -8.984 -12.266 1 98.81 227 LEU B O 1
ATOM 4010 N N . LEU B 1 228 ? 2.377 -7.891 -14.055 1 98.69 228 LEU B N 1
ATOM 4011 C CA . LEU B 1 228 ? 1.146 -7.109 -14.141 1 98.69 228 LEU B CA 1
ATOM 4012 C C . LEU B 1 228 ? 0.32 -7.531 -15.352 1 98.69 228 LEU B C 1
ATOM 4014 O O . LEU B 1 228 ? 0.688 -7.238 -16.484 1 98.69 228 LEU B O 1
ATOM 4018 N N . MET B 1 229 ? -0.777 -8.195 -15.055 1 98.81 229 MET B N 1
ATOM 4019 C CA . MET B 1 229 ? -1.622 -8.656 -16.156 1 98.81 229 MET B CA 1
ATOM 4020 C C . MET B 1 229 ? -2.555 -7.543 -16.625 1 98.81 229 MET B C 1
ATOM 4022 O O . MET B 1 229 ? -3.533 -7.219 -15.945 1 98.81 229 MET B O 1
ATOM 4026 N N . ASN B 1 230 ? -2.262 -7.051 -17.719 1 98.38 230 ASN B N 1
ATOM 4027 C CA . ASN B 1 230 ? -3.014 -5.941 -18.312 1 98.38 230 ASN B CA 1
ATOM 4028 C C . ASN B 1 230 ? -4.094 -6.441 -19.266 1 98.38 230 ASN B C 1
ATOM 4030 O O . ASN B 1 230 ? -4.184 -5.977 -20.406 1 98.38 230 ASN B O 1
ATOM 4034 N N . TYR B 1 231 ? -4.906 -7.348 -18.766 1 97.88 231 TYR B N 1
ATOM 4035 C CA . TYR B 1 231 ? -6.012 -7.879 -19.547 1 97.88 231 TYR B CA 1
ATOM 4036 C C . TYR B 1 231 ? -6.898 -6.754 -20.078 1 97.88 231 TYR B C 1
ATOM 4038 O O . TYR B 1 231 ? -7.301 -5.867 -19.312 1 97.88 231 TYR B O 1
ATOM 4046 N N . ASP B 1 232 ? -7.191 -6.773 -21.391 1 97.06 232 ASP B N 1
ATOM 4047 C CA . ASP B 1 232 ? -8.078 -5.816 -22.031 1 97.06 232 ASP B CA 1
ATOM 4048 C C . ASP B 1 232 ? -7.66 -4.379 -21.719 1 97.06 232 ASP B C 1
ATOM 4050 O O . ASP B 1 232 ? -8.508 -3.504 -21.547 1 97.06 232 ASP B O 1
ATOM 4054 N N . SER B 1 233 ? -6.449 -4.141 -21.516 1 97.06 233 SER B N 1
ATOM 4055 C CA . SER B 1 233 ? -5.852 -2.826 -21.297 1 97.06 233 SER B CA 1
ATOM 4056 C C . SER B 1 233 ? -6.324 -2.217 -19.984 1 97.06 233 SER B C 1
ATOM 4058 O O . SER B 1 233 ? -6.445 -0.996 -19.859 1 97.06 233 SER B O 1
ATOM 4060 N N . PHE B 1 234 ? -6.625 -3.051 -19.062 1 97.12 234 PHE B N 1
ATOM 4061 C CA . PHE B 1 234 ? -7.172 -2.625 -17.766 1 97.12 234 PHE B CA 1
ATOM 4062 C C . PHE B 1 234 ? -6.254 -1.61 -17.109 1 97.12 234 PHE B C 1
ATOM 4064 O O . PHE B 1 234 ? -6.723 -0.605 -16.562 1 97.12 234 PHE B O 1
ATOM 4071 N N . TYR B 1 235 ? -4.941 -1.79 -17.109 1 97.88 235 TYR B N 1
ATOM 4072 C CA . TYR B 1 235 ? -3.984 -0.982 -16.359 1 97.88 235 TYR B CA 1
ATOM 4073 C C . TYR B 1 235 ? -3.354 0.081 -17.25 1 97.88 235 TYR B C 1
ATOM 4075 O O . TYR B 1 235 ? -2.408 0.76 -16.844 1 97.88 235 TYR B O 1
ATOM 4083 N N . SER B 1 236 ? -3.811 0.304 -18.438 1 97.56 236 SER B N 1
ATOM 4084 C CA . SER B 1 236 ? -3.133 1.172 -19.406 1 97.56 236 SER B CA 1
ATOM 4085 C C . SER B 1 236 ? -3.053 2.605 -18.891 1 97.56 236 SER B C 1
ATOM 4087 O O . SER B 1 236 ? -2.025 3.27 -19.031 1 97.56 236 SER B O 1
ATOM 4089 N N . LYS B 1 237 ? -4.125 3.096 -18.297 1 97.38 237 LYS B N 1
ATOM 4090 C CA . LYS B 1 237 ? -4.105 4.457 -17.781 1 97.38 237 LYS B CA 1
ATOM 4091 C C . LYS B 1 237 ? -3.189 4.566 -16.562 1 97.38 237 LYS B C 1
ATOM 4093 O O . LYS B 1 237 ? -2.555 5.602 -16.344 1 97.38 237 LYS B O 1
ATOM 4098 N N . LEU B 1 238 ? -3.135 3.543 -15.719 1 97.38 238 LEU B N 1
ATOM 4099 C CA . LEU B 1 238 ? -2.18 3.508 -14.617 1 97.38 238 LEU B CA 1
ATOM 4100 C C . LEU B 1 238 ? -0.748 3.572 -15.141 1 97.38 238 LEU B C 1
ATOM 4102 O O . LEU B 1 238 ? 0.082 4.309 -14.602 1 97.38 238 LEU B O 1
ATOM 4106 N N . LEU B 1 239 ? -0.489 2.799 -16.188 1 96.62 239 LEU B N 1
ATOM 4107 C CA . LEU B 1 239 ? 0.841 2.775 -16.781 1 96.62 239 LEU B CA 1
ATOM 4108 C C . LEU B 1 239 ? 1.201 4.141 -17.359 1 96.62 239 LEU B C 1
ATOM 4110 O O . LEU B 1 239 ? 2.35 4.578 -17.25 1 96.62 239 LEU B O 1
ATOM 4114 N N . GLU B 1 240 ? 0.241 4.797 -17.938 1 96.12 240 GLU B N 1
ATOM 4115 C CA . GLU B 1 240 ? 0.46 6.156 -18.422 1 96.12 240 GLU B CA 1
ATOM 4116 C C . GLU B 1 240 ? 0.774 7.109 -17.266 1 96.12 240 GLU B C 1
ATOM 4118 O O . GLU B 1 240 ? 1.592 8.023 -17.406 1 96.12 240 GLU B O 1
ATOM 4123 N N . PHE B 1 241 ? 0.141 6.93 -16.156 1 97.06 241 PHE B N 1
ATOM 4124 C CA . PHE B 1 241 ? 0.41 7.727 -14.961 1 97.06 241 PHE B CA 1
ATOM 4125 C C . PHE B 1 241 ? 1.863 7.578 -14.531 1 97.06 241 PHE B C 1
ATOM 4127 O O . PHE B 1 241 ? 2.516 8.562 -14.18 1 97.06 241 PHE B O 1
ATOM 4134 N N . PHE B 1 242 ? 2.379 6.387 -14.594 1 95.19 242 PHE B N 1
ATOM 4135 C CA . PHE B 1 242 ? 3.762 6.172 -14.18 1 95.19 242 PHE B CA 1
ATOM 4136 C C . PHE B 1 242 ? 4.727 6.852 -15.148 1 95.19 242 PHE B C 1
ATOM 4138 O O . PHE B 1 242 ? 5.789 7.328 -14.742 1 95.19 242 PHE B O 1
ATOM 4145 N N . HIS B 1 243 ? 4.355 6.887 -16.344 1 92.5 243 HIS B N 1
ATOM 4146 C CA . HIS B 1 243 ? 5.148 7.66 -17.297 1 92.5 243 HIS B CA 1
ATOM 4147 C C . HIS B 1 243 ? 5.184 9.133 -16.906 1 92.5 243 HIS B C 1
ATOM 4149 O O . HIS B 1 243 ? 6.234 9.773 -16.969 1 92.5 243 HIS B O 1
ATOM 4155 N N . ASP B 1 244 ? 4.066 9.648 -16.469 1 91.38 244 ASP B N 1
ATOM 4156 C CA . ASP B 1 244 ? 4.004 11.039 -16.016 1 91.38 244 ASP B CA 1
ATOM 4157 C C . ASP B 1 244 ? 4.855 11.242 -14.766 1 91.38 244 ASP B C 1
ATOM 4159 O O . ASP B 1 244 ? 5.473 12.297 -14.594 1 91.38 244 ASP B O 1
ATOM 4163 N N . CYS B 1 245 ? 4.875 10.258 -13.898 1 92 245 CYS B N 1
ATOM 4164 C CA . CYS B 1 245 ? 5.711 10.344 -12.703 1 92 245 CYS B CA 1
ATOM 4165 C C . CYS B 1 245 ? 7.176 10.531 -13.078 1 92 245 CYS B C 1
ATOM 4167 O O . CYS B 1 245 ? 7.891 11.305 -12.438 1 92 245 CYS B O 1
ATOM 4169 N N . GLU B 1 246 ? 7.598 9.82 -14.07 1 90.38 246 GLU B N 1
ATOM 4170 C CA . GLU B 1 246 ? 8.969 9.938 -14.547 1 90.38 246 GLU B CA 1
ATOM 4171 C C . GLU B 1 246 ? 9.242 11.336 -15.102 1 90.38 246 GLU B C 1
ATOM 4173 O O . GLU B 1 246 ? 10.273 11.938 -14.797 1 90.38 246 GLU B O 1
ATOM 4178 N N . LYS B 1 247 ? 8.312 11.867 -15.812 1 89.12 247 LYS B N 1
ATOM 4179 C CA . LYS B 1 247 ? 8.445 13.188 -16.422 1 89.12 247 LYS B CA 1
ATOM 4180 C C . LYS B 1 247 ? 8.586 14.273 -15.359 1 89.12 247 LYS B C 1
ATOM 4182 O O . LYS B 1 247 ? 9.375 15.211 -15.516 1 89.12 247 LYS B O 1
ATOM 4187 N N . TRP B 1 248 ? 7.918 14.062 -14.234 1 88.94 248 TRP B N 1
ATOM 4188 C CA . TRP B 1 248 ? 7.891 15.086 -13.188 1 88.94 248 TRP B CA 1
ATOM 4189 C C . TRP B 1 248 ? 9.008 14.859 -12.18 1 88.94 248 TRP B C 1
ATOM 4191 O O . TRP B 1 248 ? 9.18 15.648 -11.242 1 88.94 248 TRP B O 1
ATOM 4201 N N . GLY B 1 249 ? 9.773 13.766 -12.367 1 86.12 249 GLY B N 1
ATOM 4202 C CA . GLY B 1 249 ? 10.953 13.539 -11.531 1 86.12 249 GLY B CA 1
ATOM 4203 C C . GLY B 1 249 ? 10.633 12.82 -10.234 1 86.12 249 GLY B C 1
ATOM 4204 O O . GLY B 1 249 ? 11.484 12.719 -9.352 1 86.12 249 GLY B O 1
ATOM 4205 N N . ALA B 1 250 ? 9.445 12.375 -10.188 1 86.25 250 ALA B N 1
ATOM 4206 C CA . ALA B 1 250 ? 9.086 11.633 -8.977 1 86.25 250 ALA B CA 1
ATOM 4207 C C . ALA B 1 250 ? 9.688 10.234 -8.992 1 86.25 250 ALA B C 1
ATOM 4209 O O . ALA B 1 250 ? 9.805 9.594 -7.941 1 86.25 250 ALA B O 1
ATOM 4210 N N . VAL B 1 251 ? 10 9.727 -10.203 1 87.06 251 VAL B N 1
ATOM 4211 C CA . VAL B 1 251 ? 10.648 8.438 -10.398 1 87.06 251 VAL B CA 1
ATOM 4212 C C . VAL B 1 251 ? 11.703 8.555 -11.5 1 87.06 251 VAL B C 1
ATOM 4214 O O . VAL B 1 251 ? 11.562 9.352 -12.422 1 87.06 251 VAL B O 1
ATOM 4217 N N . ALA B 1 252 ? 12.742 7.793 -11.297 1 85.75 252 ALA B N 1
ATOM 4218 C CA . ALA B 1 252 ? 13.789 7.82 -12.312 1 85.75 252 ALA B CA 1
ATOM 4219 C C . ALA B 1 252 ? 13.336 7.137 -13.602 1 85.75 252 ALA B C 1
ATOM 4221 O O . ALA B 1 252 ? 12.5 6.23 -13.562 1 85.75 252 ALA B O 1
ATOM 4222 N N . GLU B 1 253 ? 13.938 7.586 -14.688 1 85.44 253 GLU B N 1
ATOM 4223 C CA . GLU B 1 253 ? 13.602 7 -15.977 1 85.44 253 GLU B CA 1
ATOM 4224 C C . GLU B 1 253 ? 13.891 5.504 -16 1 85.44 253 GLU B C 1
ATOM 4226 O O . GLU B 1 253 ? 14.961 5.066 -15.57 1 85.44 253 GLU B O 1
ATOM 4231 N N . GLY B 1 254 ? 12.883 4.746 -16.406 1 88 254 GLY B N 1
ATOM 4232 C CA . GLY B 1 254 ? 13.047 3.311 -16.562 1 88 254 GLY B CA 1
ATOM 4233 C C . GLY B 1 254 ? 12.93 2.551 -15.258 1 88 254 GLY B C 1
ATOM 4234 O O . GLY B 1 254 ? 12.898 1.319 -15.25 1 88 254 GLY B O 1
ATOM 4235 N N . GLU B 1 255 ? 12.852 3.25 -14.188 1 87.88 255 GLU B N 1
ATOM 4236 C CA . GLU B 1 255 ? 12.828 2.625 -12.867 1 87.88 255 GLU B CA 1
ATOM 4237 C C . GLU B 1 255 ? 11.594 1.754 -12.688 1 87.88 255 GLU B C 1
ATOM 4239 O O . GLU B 1 255 ? 11.688 0.61 -12.234 1 87.88 255 GLU B O 1
ATOM 4244 N N . ILE B 1 256 ? 10.492 2.256 -13.117 1 87.56 256 ILE B N 1
ATOM 4245 C CA . ILE B 1 256 ? 9.227 1.547 -12.93 1 87.56 256 ILE B CA 1
ATOM 4246 C C . ILE B 1 256 ? 9.18 0.322 -13.844 1 87.56 256 ILE B C 1
ATOM 4248 O O . ILE B 1 256 ? 8.797 -0.768 -13.406 1 87.56 256 ILE B O 1
ATOM 4252 N N . ALA B 1 257 ? 9.633 0.509 -15.055 1 86.69 257 ALA B N 1
ATOM 4253 C CA . ALA B 1 257 ? 9.594 -0.563 -16.047 1 86.69 257 ALA B CA 1
ATOM 4254 C C . ALA B 1 257 ? 10.461 -1.744 -15.602 1 86.69 257 ALA B C 1
ATOM 4256 O O . ALA B 1 257 ? 10.211 -2.883 -16 1 86.69 257 ALA B O 1
ATOM 4257 N N . SER B 1 258 ? 11.352 -1.498 -14.773 1 90.12 258 SER B N 1
ATOM 4258 C CA . SER B 1 258 ? 12.273 -2.547 -14.352 1 90.12 258 SER B CA 1
ATOM 4259 C C . SER B 1 258 ? 11.695 -3.363 -13.203 1 90.12 258 SER B C 1
ATOM 4261 O O . SER B 1 258 ? 12.211 -4.438 -12.883 1 90.12 258 SER B O 1
ATOM 4263 N N . LEU B 1 259 ? 10.602 -2.932 -12.648 1 91.88 259 LEU B N 1
ATOM 4264 C CA . LEU B 1 259 ? 10.078 -3.537 -11.43 1 91.88 259 LEU B CA 1
ATOM 4265 C C . LEU B 1 259 ? 9.117 -4.672 -11.75 1 91.88 259 LEU B C 1
ATOM 4267 O O . LEU B 1 259 ? 8.875 -5.547 -10.914 1 91.88 259 LEU B O 1
ATOM 4271 N N . TRP B 1 260 ? 8.547 -4.59 -12.938 1 95.31 260 TRP B N 1
ATOM 4272 C CA . TRP B 1 260 ? 7.559 -5.602 -13.289 1 95.31 260 TRP B CA 1
ATOM 4273 C C . TRP B 1 260 ? 7.539 -5.848 -14.797 1 95.31 260 TRP B C 1
ATOM 4275 O O . TRP B 1 260 ? 8.172 -5.109 -15.562 1 95.31 260 TRP B O 1
ATOM 4285 N N . ARG B 1 261 ? 7.008 -6.977 -15.18 1 97.69 261 ARG B N 1
ATOM 4286 C CA . ARG B 1 261 ? 6.68 -7.293 -16.562 1 97.69 261 ARG B CA 1
ATOM 4287 C C . ARG B 1 261 ? 5.184 -7.133 -16.828 1 97.69 261 ARG B C 1
ATOM 4289 O O . ARG B 1 261 ? 4.363 -7.758 -16.141 1 97.69 261 ARG B O 1
ATOM 4296 N N . VAL B 1 262 ? 4.844 -6.266 -17.766 1 98.25 262 VAL B N 1
ATOM 4297 C CA . VAL B 1 262 ? 3.451 -6.062 -18.141 1 98.25 262 VAL B CA 1
ATOM 4298 C C . VAL B 1 262 ? 3.07 -7.047 -19.25 1 98.25 262 VAL B C 1
ATOM 4300 O O . VAL B 1 262 ? 3.758 -7.148 -20.266 1 98.25 262 VAL B O 1
ATOM 4303 N N . CYS B 1 263 ? 2.025 -7.816 -19.016 1 98.56 263 CYS B N 1
ATOM 4304 C CA . CYS B 1 263 ? 1.552 -8.797 -19.984 1 98.56 263 CYS B CA 1
ATOM 4305 C C . CYS B 1 263 ? 0.094 -8.539 -20.359 1 98.56 263 CYS B C 1
ATOM 4307 O O . CYS B 1 263 ? -0.74 -8.312 -19.469 1 98.56 263 CYS B O 1
ATOM 4309 N N . SER B 1 264 ? -0.262 -8.641 -21.609 1 97.81 264 SER B N 1
ATOM 4310 C CA . SER B 1 264 ? -1.646 -8.5 -22.062 1 97.81 264 SER B CA 1
ATOM 4311 C C . SER B 1 264 ? -2.324 -9.859 -22.188 1 97.81 264 SER B C 1
ATOM 4313 O O . SER B 1 264 ? -3.553 -9.953 -22.156 1 97.81 264 SER B O 1
ATOM 4315 N N . GLU B 1 265 ? -1.435 -10.906 -22.359 1 97.56 265 GLU B N 1
ATOM 4316 C CA . GLU B 1 265 ? -1.938 -12.266 -22.547 1 97.56 265 GLU B CA 1
ATOM 4317 C C . GLU B 1 265 ? -1.197 -13.258 -21.641 1 97.56 265 GLU B C 1
ATOM 4319 O O . GLU B 1 265 ? -0.039 -13.031 -21.297 1 97.56 265 GLU B O 1
ATOM 4324 N N . ASN B 1 266 ? -1.909 -14.359 -21.359 1 98.44 266 ASN B N 1
ATOM 4325 C CA . ASN B 1 266 ? -1.333 -15.398 -20.516 1 98.44 266 ASN B CA 1
ATOM 4326 C C . ASN B 1 266 ? -0.038 -15.953 -21.094 1 98.44 266 ASN B C 1
ATOM 4328 O O . ASN B 1 266 ? 0.92 -16.203 -20.375 1 98.44 266 ASN B O 1
ATOM 4332 N N . ARG B 1 267 ? -0.01 -16.078 -22.375 1 97.44 267 ARG B N 1
ATOM 4333 C CA . ARG B 1 267 ? 1.149 -16.672 -23.047 1 97.44 267 ARG B CA 1
ATOM 4334 C C . ARG B 1 267 ? 2.404 -15.844 -22.781 1 97.44 267 ARG B C 1
ATOM 4336 O O . ARG B 1 267 ? 3.482 -16.391 -22.562 1 97.44 267 ARG B O 1
ATOM 4343 N N . GLU B 1 268 ? 2.289 -14.562 -22.812 1 97.94 268 GLU B N 1
ATOM 4344 C CA . GLU B 1 268 ? 3.42 -13.672 -22.547 1 97.94 268 GLU B CA 1
ATOM 4345 C C . GLU B 1 268 ? 3.977 -13.898 -21.156 1 97.94 268 GLU B C 1
ATOM 4347 O O . GLU B 1 268 ? 5.195 -13.93 -20.953 1 97.94 268 GLU B O 1
ATOM 4352 N N . ALA B 1 269 ? 3.125 -14.039 -20.188 1 98.5 269 ALA B N 1
ATOM 4353 C CA . ALA B 1 269 ? 3.521 -14.258 -18.797 1 98.5 269 ALA B CA 1
ATOM 4354 C C . ALA B 1 269 ? 4.27 -15.586 -18.641 1 98.5 269 ALA B C 1
ATOM 4356 O O . ALA B 1 269 ? 5.32 -15.641 -18 1 98.5 269 ALA B O 1
ATOM 4357 N N . LEU B 1 270 ? 3.732 -16.625 -19.266 1 98.31 270 LEU B N 1
ATOM 4358 C CA . LEU B 1 270 ? 4.324 -17.953 -19.156 1 98.31 270 LEU B CA 1
ATOM 4359 C C . LEU B 1 270 ? 5.699 -18 -19.812 1 98.31 270 LEU B C 1
ATOM 4361 O O . LEU B 1 270 ? 6.641 -18.578 -19.266 1 98.31 270 LEU B O 1
ATOM 4365 N N . GLU B 1 271 ? 5.805 -17.328 -20.969 1 97.56 271 GLU B N 1
ATOM 4366 C CA . GLU B 1 271 ? 7.094 -17.25 -21.656 1 97.56 271 GLU B CA 1
ATOM 4367 C C . GLU B 1 271 ? 8.117 -16.484 -20.812 1 97.56 271 GLU B C 1
ATOM 4369 O O . GLU B 1 271 ? 9.273 -16.891 -20.719 1 97.56 271 GLU B O 1
ATOM 4374 N N . TYR B 1 272 ? 7.691 -15.461 -20.25 1 98 272 TYR B N 1
ATOM 4375 C CA . TYR B 1 272 ? 8.578 -14.68 -19.406 1 98 272 TYR B CA 1
ATOM 4376 C C . TYR B 1 272 ? 9.094 -15.523 -18.234 1 98 272 TYR B C 1
ATOM 4378 O O . TYR B 1 272 ? 10.297 -15.531 -17.953 1 98 272 TYR B O 1
ATOM 4386 N N . LEU B 1 273 ? 8.195 -16.219 -17.547 1 98.31 273 LEU B N 1
ATOM 4387 C CA . LEU B 1 273 ? 8.578 -17.016 -16.375 1 98.31 273 LEU B CA 1
ATOM 4388 C C . LEU B 1 273 ? 9.492 -18.172 -16.781 1 98.31 273 LEU B C 1
ATOM 4390 O O . LEU B 1 273 ? 10.453 -18.484 -16.078 1 98.31 273 LEU B O 1
ATOM 4394 N N . ALA B 1 274 ? 9.156 -18.797 -17.922 1 97.94 274 ALA B N 1
ATOM 4395 C CA . ALA B 1 274 ? 9.992 -19.875 -18.406 1 97.94 274 ALA B CA 1
ATOM 4396 C C . ALA B 1 274 ? 11.422 -19.406 -18.656 1 97.94 274 ALA B C 1
ATOM 4398 O O . ALA B 1 274 ? 12.383 -20.094 -18.312 1 97.94 274 ALA B O 1
ATOM 4399 N N . ASN B 1 275 ? 11.562 -18.219 -19.25 1 97.56 275 ASN B N 1
ATOM 4400 C CA . ASN B 1 275 ? 12.875 -17.656 -19.5 1 97.56 275 ASN B CA 1
ATOM 4401 C C . ASN B 1 275 ? 13.562 -17.219 -18.219 1 97.56 275 ASN B C 1
ATOM 4403 O O . ASN B 1 275 ? 14.758 -17.438 -18.031 1 97.56 275 ASN B O 1
ATOM 4407 N N . PHE B 1 276 ? 12.797 -16.625 -17.328 1 97.75 276 PHE B N 1
ATOM 4408 C CA . PHE B 1 276 ? 13.32 -16.125 -16.062 1 97.75 276 PHE B CA 1
ATOM 4409 C C . PHE B 1 276 ? 13.953 -17.25 -15.258 1 97.75 276 PHE B C 1
ATOM 4411 O O . PHE B 1 276 ? 15.031 -17.078 -14.672 1 97.75 276 PHE B O 1
ATOM 4418 N N . TYR B 1 277 ? 13.312 -18.391 -15.266 1 97.75 277 TYR B N 1
ATOM 4419 C CA . TYR B 1 277 ? 13.766 -19.516 -14.461 1 97.75 277 TYR B CA 1
ATOM 4420 C C . TYR B 1 277 ? 14.516 -20.531 -15.305 1 97.75 277 TYR B C 1
ATOM 4422 O O . TYR B 1 277 ? 14.805 -21.641 -14.852 1 97.75 277 TYR B O 1
ATOM 4430 N N . SER B 1 278 ? 14.766 -20.266 -16.609 1 96.88 278 SER B N 1
ATOM 4431 C CA . SER B 1 278 ? 15.508 -21.125 -17.531 1 96.88 278 SER B CA 1
ATOM 4432 C C . SER B 1 278 ? 14.891 -22.516 -17.594 1 96.88 278 SER B C 1
ATOM 4434 O O . SER B 1 278 ? 15.609 -23.516 -17.5 1 96.88 278 SER B O 1
ATOM 4436 N N . ILE B 1 279 ? 13.609 -22.516 -17.703 1 95.81 279 ILE B N 1
ATOM 4437 C CA . ILE B 1 279 ? 12.898 -23.797 -17.828 1 95.81 279 ILE B CA 1
ATOM 4438 C C . ILE B 1 279 ? 13.094 -24.359 -19.219 1 95.81 279 ILE B C 1
ATOM 4440 O O . ILE B 1 279 ? 12.891 -23.656 -20.219 1 95.81 279 ILE B O 1
ATOM 4444 N N . PRO B 1 280 ? 13.469 -25.594 -19.359 1 92.5 280 PRO B N 1
ATOM 4445 C CA . PRO B 1 280 ? 13.719 -26.188 -20.672 1 92.5 280 PRO B CA 1
ATOM 4446 C C . PRO B 1 280 ? 12.461 -26.266 -21.531 1 92.5 280 PRO B C 1
ATOM 4448 O O . PRO B 1 280 ? 11.352 -26.344 -21.016 1 92.5 280 PRO B O 1
ATOM 4451 N N . GLN B 1 281 ? 12.664 -26.266 -22.734 1 88 281 GLN B N 1
ATOM 4452 C CA . GLN B 1 281 ? 11.586 -26.25 -23.719 1 88 281 GLN B CA 1
ATOM 4453 C C . GLN B 1 281 ? 10.672 -27.469 -23.531 1 88 281 GLN B C 1
ATOM 4455 O O . GLN B 1 281 ? 9.461 -27.375 -23.734 1 88 281 GLN B O 1
ATOM 4460 N N . SER B 1 282 ? 11.188 -28.547 -23.109 1 85.38 282 SER B N 1
ATOM 4461 C CA . SER B 1 282 ? 10.438 -29.781 -22.938 1 85.38 282 SER B CA 1
ATOM 4462 C C . SER B 1 282 ? 9.391 -29.656 -21.844 1 85.38 282 SER B C 1
ATOM 4464 O O . SER B 1 282 ? 8.398 -30.391 -21.828 1 85.38 282 SER B O 1
ATOM 4466 N N . LYS B 1 283 ? 9.562 -28.656 -21.031 1 85.5 283 LYS B N 1
ATOM 4467 C CA . LYS B 1 283 ? 8.648 -28.484 -19.906 1 85.5 283 LYS B CA 1
ATOM 4468 C C . LYS B 1 283 ? 7.699 -27.312 -20.141 1 85.5 283 LYS B C 1
ATOM 4470 O O . LYS B 1 283 ? 6.875 -26.984 -19.281 1 85.5 283 LYS B O 1
ATOM 4475 N N . ARG B 1 284 ? 7.871 -26.688 -21.266 1 85 284 ARG B N 1
ATOM 4476 C CA . ARG B 1 284 ? 7.055 -25.516 -21.578 1 85 284 ARG B CA 1
ATOM 4477 C C . ARG B 1 284 ? 5.773 -25.906 -22.297 1 85 284 ARG B C 1
ATOM 4479 O O . ARG B 1 284 ? 5.688 -25.828 -23.531 1 85 284 ARG B O 1
ATOM 4486 N N . ASN B 1 285 ? 4.871 -26.641 -21.797 1 75.06 285 ASN B N 1
ATOM 4487 C CA . ASN B 1 285 ? 3.613 -27.047 -22.406 1 75.06 285 ASN B CA 1
ATOM 4488 C C . ASN B 1 285 ? 2.512 -26.016 -22.172 1 75.06 285 ASN B C 1
ATOM 4490 O O . ASN B 1 285 ? 1.699 -26.172 -21.266 1 75.06 285 ASN B O 1
ATOM 4494 N N . PHE B 1 286 ? 2.764 -24.812 -22.984 1 70.81 286 PHE B N 1
ATOM 4495 C CA . PHE B 1 286 ? 1.799 -23.734 -22.812 1 70.81 286 PHE B CA 1
ATOM 4496 C C . PHE B 1 286 ? 0.607 -23.922 -23.734 1 70.81 286 PHE B C 1
ATOM 4498 O O . PHE B 1 286 ? 0.774 -24 -24.953 1 70.81 286 PHE B O 1
ATOM 4505 N N . GLY B 1 287 ? -0.541 -24.484 -23.484 1 59.53 287 GLY B N 1
ATOM 4506 C CA . GLY B 1 287 ? -1.717 -24.562 -24.328 1 59.53 287 GLY B CA 1
ATOM 4507 C C . GLY B 1 287 ? -1.884 -25.906 -25.016 1 59.53 287 GLY B C 1
ATOM 4508 O O . GLY B 1 287 ? -2.771 -26.078 -25.844 1 59.53 287 GLY B O 1
ATOM 4509 N N . ASN B 1 288 ? -0.748 -26.703 -25.109 1 47.59 288 ASN B N 1
ATOM 4510 C CA . ASN B 1 288 ? -1.17 -27.844 -25.906 1 47.59 288 ASN B CA 1
ATOM 4511 C C . ASN B 1 288 ? -2.318 -28.594 -25.234 1 47.59 288 ASN B C 1
ATOM 4513 O O . ASN B 1 288 ? -2.129 -29.234 -24.203 1 47.59 288 ASN B O 1
ATOM 4517 N N . ARG B 1 289 ? -3.48 -28 -25.172 1 43.75 289 ARG B N 1
ATOM 4518 C CA . ARG B 1 289 ? -4.66 -28.828 -24.953 1 43.75 289 ARG B CA 1
ATOM 4519 C C . ARG B 1 289 ? -4.469 -30.219 -25.547 1 43.75 289 ARG B C 1
ATOM 4521 O O . ARG B 1 289 ? -4.238 -30.359 -26.75 1 43.75 289 ARG B O 1
ATOM 4528 N N . GLU B 1 290 ? -3.916 -31.016 -24.891 1 37.81 290 GLU B N 1
ATOM 4529 C CA . GLU B 1 290 ? -4.219 -32.375 -25.328 1 37.81 290 GLU B CA 1
ATOM 4530 C C . GLU B 1 290 ? -5.668 -32.5 -25.781 1 37.81 290 GLU B C 1
ATOM 4532 O O . GLU B 1 290 ? -6.59 -32.219 -25.016 1 37.81 290 GLU B O 1
ATOM 4537 N N . GLU B 1 291 ? -6.043 -32.062 -26.906 1 35.88 291 GLU B N 1
ATOM 4538 C CA . GLU B 1 291 ? -7.18 -32.688 -27.562 1 35.88 291 GLU B CA 1
ATOM 4539 C C . GLU B 1 291 ? -7.285 -34.156 -27.188 1 35.88 291 GLU B C 1
ATOM 4541 O O . GLU B 1 291 ? -6.559 -35 -27.719 1 35.88 291 GLU B O 1
ATOM 4546 N N . HIS B 1 292 ? -7.238 -34.469 -25.969 1 31.92 292 HIS B N 1
ATOM 4547 C CA . HIS B 1 292 ? -7.746 -35.812 -25.734 1 31.92 292 HIS B CA 1
ATOM 4548 C C . HIS B 1 292 ? -9.039 -36.062 -26.5 1 31.92 292 HIS B C 1
ATOM 4550 O O . HIS B 1 292 ? -10.055 -35.438 -26.234 1 31.92 292 HIS B O 1
ATOM 4556 N N . LYS B 1 293 ? -8.945 -36.25 -27.766 1 31.86 293 LYS B N 1
ATOM 4557 C CA . LYS B 1 293 ? -9.852 -37.094 -28.547 1 31.86 293 LYS B CA 1
ATOM 4558 C C . LYS B 1 293 ? -10.297 -38.312 -27.75 1 31.86 293 LYS B C 1
ATOM 4560 O O . LYS B 1 293 ? -9.492 -39.188 -27.453 1 31.86 293 LYS B O 1
ATOM 4565 N N . ILE B 1 294 ? -11.32 -38.094 -26.797 1 24.47 294 ILE B N 1
ATOM 4566 C CA . ILE B 1 294 ? -12.297 -39.188 -26.797 1 24.47 294 ILE B CA 1
ATOM 4567 C C . ILE B 1 294 ? -13 -39.219 -28.156 1 24.47 294 ILE B C 1
ATOM 4569 O O . ILE B 1 294 ? -13.398 -38.188 -28.703 1 24.47 294 ILE B O 1
#

Radius of gyration: 32.0 Å; Cα contacts (8 Å, |Δi|>4): 913; chains: 2; bounding box: 107×126×82 Å

Nearest PDB structures (foldseek):
  5wq3-assembly1_B-2  TM=8.887E-01  e=1.401E-14  Corynebacterium glutamicum
  5wq3-assembly1_C-3  TM=8.312E-01  e=3.290E-15  Corynebacterium glutamicum
  1wek-assembly1_B  TM=8.682E-01  e=5.966E-14  Thermus thermophilus
  1wek-assembly1_E  TM=8.867E-01  e=1.720E-12  Thermus thermophilus
  1wek-assembly1_F  TM=8.489E-01  e=1.623E-12  Thermus thermophilus

Solvent-accessible surface area (backbone atoms only — not comparable to full-atom values): 33120 Å² total; per-residue (Å²): 136,83,91,82,80,84,73,86,75,86,75,84,81,79,81,77,80,80,80,78,74,78,79,80,76,80,75,75,76,79,76,69,78,75,75,76,74,72,75,70,72,72,71,62,74,61,62,64,49,48,53,49,46,44,51,61,62,47,61,81,39,44,63,48,52,26,53,47,35,51,50,35,50,52,50,34,68,73,60,44,49,8,36,33,42,39,28,14,58,59,43,50,83,84,36,71,67,25,50,53,35,18,51,40,32,18,51,46,27,58,65,51,67,24,16,36,34,26,48,64,40,51,24,38,23,37,20,31,50,51,12,15,53,74,51,72,35,52,60,39,26,38,24,70,56,71,72,73,82,61,65,60,82,67,102,48,57,93,80,58,61,73,88,36,44,45,77,29,83,45,70,66,28,36,54,51,31,54,51,57,29,30,41,15,79,48,89,85,49,48,39,26,40,36,36,46,67,41,33,54,62,29,46,20,53,50,26,45,53,49,35,24,52,74,68,74,62,60,75,43,79,41,90,61,53,32,38,38,44,26,52,91,56,63,47,50,38,43,55,50,26,52,55,50,28,32,75,72,46,37,34,61,84,67,53,68,66,71,61,42,47,79,24,64,46,63,66,56,50,53,53,48,52,34,60,74,67,67,54,56,74,91,65,60,77,78,75,72,63,72,73,70,78,124,140,79,93,75,89,72,89,78,84,73,88,85,84,87,77,82,77,79,81,78,78,76,81,79,78,81,72,77,76,80,78,73,78,75,78,74,78,74,77,72,73,73,75,64,74,62,62,65,52,48,56,53,46,50,60,61,62,57,75,73,49,39,62,56,45,20,52,45,34,51,49,36,51,51,50,32,68,73,60,43,47,8,37,32,44,40,29,14,57,60,44,50,82,83,36,69,67,23,52,52,35,18,52,40,31,18,51,48,27,58,65,51,69,23,16,35,35,27,47,63,43,50,23,40,23,35,21,31,50,52,12,14,51,75,50,72,36,52,61,40,27,36,24,71,55,74,78,73,87,74,58,66,80,69,100,47,58,94,80,58,61,73,88,36,44,44,76,28,84,47,68,67,28,36,53,50,30,54,50,56,28,31,42,15,80,48,88,8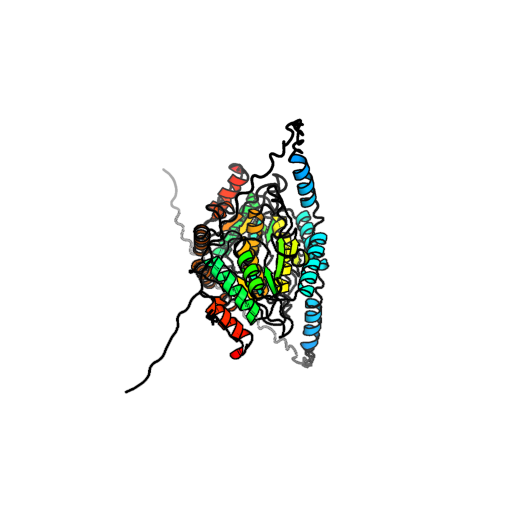4,49,48,38,28,39,37,36,46,66,40,30,54,64,29,47,20,56,49,27,44,53,48,35,24,53,75,67,72,61,62,76,43,78,41,88,62,53,33,38,39,45,26,51,90,56,63,46,50,38,42,54,50,26,53,53,50,28,32,74,72,45,36,34,60,82,66,52,68,64,69,63,42,46,81,24,66,47,63,66,54,49,53,52,49,50,32,61,73,67,65,54,55,74,91,65,61,76,78,74,70,63,72,74,70,77,123

pLDDT: mean 77.17, std 29.84, range [16.33, 98.94]